Protein AF-A0A539E9K9-F1 (afdb_monomer_lite)

Structure (mmCIF, N/CA/C/O backbone):
data_AF-A0A539E9K9-F1
#
_entry.id   AF-A0A539E9K9-F1
#
loop_
_atom_site.group_PDB
_atom_site.id
_atom_site.type_symbol
_atom_site.label_atom_id
_atom_site.label_alt_id
_atom_site.label_comp_id
_atom_site.label_asym_id
_atom_site.label_entity_id
_atom_site.label_seq_id
_atom_site.pdbx_PDB_ins_code
_atom_site.Cartn_x
_atom_site.Cartn_y
_atom_site.Cartn_z
_atom_site.occupancy
_atom_site.B_iso_or_equiv
_atom_site.auth_seq_id
_atom_site.auth_comp_id
_atom_site.auth_asym_id
_atom_site.auth_atom_id
_atom_site.pdbx_PDB_model_num
ATOM 1 N N . MET A 1 1 ? -14.762 2.934 34.489 1.00 69.25 1 MET A N 1
ATOM 2 C CA . MET A 1 1 ? -14.366 4.201 33.834 1.00 69.25 1 MET A CA 1
ATOM 3 C C . MET A 1 1 ? -15.130 4.311 32.526 1.00 69.25 1 MET A C 1
ATOM 5 O O . MET A 1 1 ? -15.515 3.268 32.009 1.00 69.25 1 MET A O 1
ATOM 9 N N . ALA A 1 2 ? -15.413 5.525 32.054 1.00 89.12 2 ALA A N 1
ATOM 10 C CA . ALA A 1 2 ? -16.075 5.732 30.765 1.00 89.12 2 ALA A CA 1
ATOM 11 C C . ALA A 1 2 ? -15.115 5.399 29.612 1.00 89.12 2 ALA A C 1
ATOM 13 O O . ALA A 1 2 ? -13.902 5.529 29.770 1.00 89.12 2 ALA A O 1
ATOM 14 N N . PHE A 1 3 ? -15.654 4.971 28.472 1.00 96.50 3 PHE A N 1
ATOM 15 C CA . PHE A 1 3 ? -14.882 4.807 27.244 1.00 96.50 3 PHE A CA 1
ATOM 16 C C . PHE A 1 3 ? -14.499 6.170 26.669 1.00 96.50 3 PHE A C 1
ATOM 18 O O . PHE A 1 3 ? -15.265 7.133 26.765 1.00 96.50 3 PHE A O 1
ATOM 25 N N . GLU A 1 4 ? -13.335 6.235 26.035 1.00 95.88 4 GLU A N 1
ATOM 26 C CA . GLU A 1 4 ? -12.805 7.445 25.412 1.00 95.88 4 GLU A CA 1
ATOM 27 C C . GLU A 1 4 ? -12.595 7.223 23.916 1.00 95.88 4 GLU A C 1
ATOM 29 O O . GLU A 1 4 ? -12.396 6.097 23.457 1.00 95.88 4 GLU A O 1
ATOM 34 N N . LEU A 1 5 ? -12.641 8.308 23.142 1.00 97.25 5 LEU A N 1
ATOM 35 C CA . LEU A 1 5 ? -12.248 8.268 21.740 1.00 97.25 5 L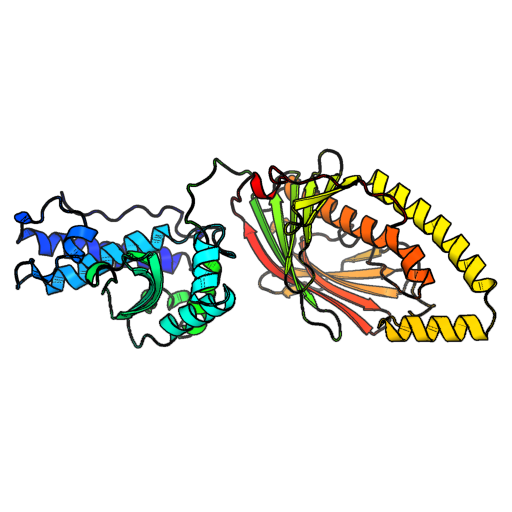EU A CA 1
ATOM 36 C C . LEU A 1 5 ? -10.721 8.093 21.679 1.00 97.25 5 LEU A C 1
ATOM 38 O O . LEU A 1 5 ? -10.011 9.015 22.089 1.00 97.25 5 LEU A O 1
ATOM 42 N N . PRO A 1 6 ? -10.188 6.964 21.174 1.00 93.50 6 PRO A N 1
ATOM 43 C CA . PRO A 1 6 ? -8.746 6.795 21.061 1.00 93.50 6 PRO A CA 1
ATOM 44 C C . PRO A 1 6 ? -8.170 7.852 20.121 1.00 93.50 6 PRO A C 1
ATOM 46 O O . PRO A 1 6 ? -8.764 8.150 19.084 1.00 93.50 6 PRO A O 1
ATOM 49 N N . ALA A 1 7 ? -7.003 8.400 20.454 1.00 93.56 7 ALA A N 1
ATOM 50 C CA . ALA A 1 7 ? -6.274 9.263 19.533 1.00 93.56 7 ALA A CA 1
ATOM 51 C C . ALA A 1 7 ? -5.920 8.491 18.251 1.00 93.56 7 ALA A C 1
ATOM 53 O O . ALA A 1 7 ? -5.599 7.300 18.308 1.00 93.56 7 ALA A O 1
ATOM 54 N N . LEU A 1 8 ? -5.966 9.162 17.096 1.00 90.62 8 LEU A N 1
ATOM 55 C CA . LEU A 1 8 ? -5.452 8.566 15.866 1.00 90.62 8 LEU A CA 1
ATOM 56 C C . LEU A 1 8 ? -3.940 8.317 16.007 1.00 90.62 8 LEU A C 1
ATOM 58 O O . LEU A 1 8 ? -3.232 9.184 16.526 1.00 90.62 8 LEU A O 1
ATOM 62 N N . PRO A 1 9 ? -3.420 7.177 15.519 1.00 87.81 9 PRO A N 1
ATOM 63 C CA . PRO A 1 9 ? -1.988 6.887 15.573 1.00 87.81 9 PRO A CA 1
ATOM 64 C C . PRO A 1 9 ? -1.169 7.671 14.529 1.00 87.81 9 PRO A C 1
ATOM 66 O O . PRO A 1 9 ? 0.054 7.548 14.489 1.00 87.81 9 PRO A O 1
ATOM 69 N N . TYR A 1 10 ? -1.825 8.476 13.690 1.00 85.94 10 TYR A N 1
ATOM 70 C CA . TYR A 1 10 ? -1.231 9.333 12.664 1.00 85.94 10 TYR A CA 1
ATOM 71 C C . TYR A 1 10 ? -2.095 10.593 12.431 1.00 85.94 10 TYR A C 1
ATOM 73 O O . TYR A 1 10 ? -3.269 10.603 12.811 1.00 85.94 10 TYR A O 1
ATOM 81 N N . PRO A 1 11 ? -1.540 11.662 11.821 1.00 88.44 11 PRO A N 1
ATOM 82 C CA . PRO A 1 11 ? -2.301 12.853 11.425 1.00 88.44 11 PRO A CA 1
ATOM 83 C C . PRO A 1 11 ? -3.469 12.537 10.477 1.00 88.44 11 PRO A C 1
ATOM 85 O O . PRO A 1 11 ? -3.456 11.526 9.779 1.00 88.44 11 PRO A O 1
ATOM 88 N N . HIS A 1 12 ? -4.475 13.412 10.414 1.00 85.88 12 HIS A N 1
ATOM 89 C CA . HIS A 1 12 ? -5.689 13.176 9.616 1.00 85.88 12 HIS A CA 1
ATOM 90 C C . HIS A 1 12 ? -5.415 13.091 8.107 1.00 85.88 12 HIS A C 1
ATOM 92 O O . HIS A 1 12 ? -6.138 12.416 7.388 1.00 85.88 12 HIS A O 1
ATOM 98 N N . GLU A 1 13 ? -4.379 13.771 7.637 1.00 84.75 13 GLU A N 1
ATOM 99 C CA . GLU A 1 13 ? -3.930 13.822 6.249 1.00 84.75 13 GLU A CA 1
ATOM 100 C C . GLU A 1 13 ? -2.996 12.664 5.868 1.00 84.75 13 GLU A C 1
ATOM 102 O O . GLU A 1 13 ? -2.626 12.514 4.708 1.00 84.75 13 GLU A O 1
ATOM 107 N N . ALA A 1 14 ? -2.599 11.824 6.830 1.00 82.06 14 ALA A N 1
ATOM 108 C CA . ALA A 1 14 ? -1.553 10.821 6.629 1.00 82.06 14 ALA A CA 1
ATOM 109 C C . ALA A 1 14 ? -1.935 9.692 5.656 1.00 82.06 14 ALA A C 1
ATOM 111 O O . ALA A 1 14 ? -1.065 8.938 5.226 1.00 82.06 14 ALA A O 1
ATOM 112 N N . LEU A 1 15 ? -3.223 9.543 5.339 1.00 80.69 15 LEU A N 1
ATOM 113 C CA . LEU A 1 15 ? -3.726 8.516 4.425 1.00 80.69 15 LEU A CA 1
ATOM 114 C C . LEU A 1 15 ? -4.065 9.066 3.032 1.00 80.69 15 LEU A C 1
ATOM 116 O O . LEU A 1 15 ? -4.555 8.314 2.190 1.00 80.69 15 LEU A O 1
ATOM 120 N N . GLU A 1 16 ? -3.799 10.345 2.763 1.00 75.25 16 GLU A N 1
ATOM 121 C CA . GLU A 1 16 ? -3.886 10.905 1.412 1.00 75.25 16 GLU A CA 1
ATOM 122 C C . GLU A 1 16 ? -2.883 10.197 0.472 1.00 75.25 16 GLU A C 1
ATOM 124 O O . GLU A 1 16 ? -1.772 9.866 0.896 1.00 75.25 16 GLU A O 1
ATOM 129 N N . PRO A 1 17 ? -3.230 9.957 -0.808 1.00 77.12 17 PRO A N 1
ATOM 130 C CA . PRO A 1 17 ? -4.476 10.327 -1.491 1.00 77.12 17 PRO A CA 1
ATOM 131 C C . PRO A 1 17 ? -5.573 9.241 -1.410 1.00 77.12 17 PRO A C 1
ATOM 133 O O . PRO A 1 17 ? -6.474 9.201 -2.246 1.00 77.12 17 PRO A O 1
ATOM 136 N N . HIS A 1 18 ? -5.466 8.286 -0.481 1.00 74.81 18 HIS A N 1
ATOM 137 C CA . HIS A 1 18 ? -6.343 7.111 -0.414 1.00 74.81 18 HIS A CA 1
ATOM 138 C C . HIS A 1 18 ? -7.583 7.317 0.457 1.00 74.81 18 HIS A C 1
ATOM 140 O O . HIS A 1 18 ? -8.649 6.793 0.145 1.00 74.81 18 HIS A O 1
ATOM 146 N N . ILE A 1 19 ? -7.455 8.065 1.551 1.00 80.88 19 ILE A N 1
ATOM 147 C CA . ILE A 1 19 ? -8.587 8.559 2.335 1.00 80.88 19 ILE A CA 1
ATOM 148 C C . ILE A 1 19 ? -8.345 10.041 2.551 1.00 80.88 19 ILE A C 1
ATOM 150 O O . ILE A 1 19 ? -7.320 10.426 3.114 1.00 80.88 19 ILE A O 1
ATOM 154 N N . ASP A 1 20 ? -9.284 10.863 2.091 1.00 78.56 20 ASP A N 1
ATOM 155 C CA . ASP A 1 20 ? -9.120 12.301 2.171 1.00 78.56 20 ASP A CA 1
ATOM 156 C C . ASP A 1 20 ? -9.174 12.794 3.624 1.00 78.56 20 ASP A C 1
ATOM 158 O O . ASP A 1 20 ? -9.901 12.274 4.480 1.00 78.56 20 ASP A O 1
ATOM 162 N N . THR A 1 21 ? -8.427 13.860 3.893 1.00 89.56 21 THR A N 1
ATOM 163 C CA . THR A 1 21 ? -8.288 14.468 5.221 1.00 89.56 21 THR A CA 1
ATOM 164 C C . THR A 1 21 ? -9.649 14.820 5.827 1.00 89.56 21 THR A C 1
ATOM 166 O O . THR A 1 21 ? -9.858 14.702 7.039 1.00 89.56 21 THR A O 1
ATOM 169 N N . LYS A 1 22 ? -10.607 15.257 4.994 1.00 89.19 22 LYS A N 1
ATOM 170 C CA . LYS A 1 22 ? -11.936 15.660 5.458 1.00 89.19 22 LYS A CA 1
ATOM 171 C C . LYS A 1 22 ? -12.750 14.453 5.917 1.00 89.19 22 LYS A C 1
ATOM 173 O O . LYS A 1 22 ? -13.387 14.538 6.971 1.00 89.19 22 LYS A O 1
ATOM 178 N N . THR A 1 23 ? -12.687 13.345 5.182 1.00 91.88 23 THR A N 1
ATOM 179 C CA . THR A 1 23 ? -13.235 12.054 5.608 1.00 91.88 23 THR A CA 1
ATOM 180 C C . THR A 1 23 ? -12.612 11.620 6.928 1.00 91.88 23 THR A C 1
ATOM 182 O O . THR A 1 23 ? -13.362 11.377 7.866 1.00 91.88 23 THR A O 1
ATOM 185 N N . MET A 1 24 ? -11.284 11.641 7.084 1.00 92.75 24 MET A N 1
ATOM 186 C CA . MET A 1 24 ? -10.630 11.250 8.346 1.00 92.75 24 MET A CA 1
ATOM 187 C C . MET A 1 24 ? -11.105 12.075 9.553 1.00 92.75 24 MET A C 1
ATOM 189 O O . MET A 1 24 ? -11.446 11.517 10.597 1.00 92.75 24 MET A O 1
ATOM 193 N N . GLN A 1 25 ? -11.201 13.401 9.410 1.00 92.94 25 GLN A N 1
ATOM 194 C CA . GLN A 1 25 ? -11.698 14.292 10.470 1.00 92.94 25 GLN A CA 1
ATOM 195 C C . GLN A 1 25 ? -13.148 13.992 10.875 1.00 92.94 25 GLN A C 1
ATOM 197 O O . GLN A 1 25 ? -13.500 14.083 12.052 1.00 92.94 25 GLN A O 1
ATOM 202 N N . ILE A 1 26 ? -14.011 13.675 9.908 1.00 95.31 26 ILE A N 1
ATOM 203 C CA . ILE A 1 26 ? -15.425 13.380 10.164 1.00 95.31 26 ILE A CA 1
ATOM 204 C C . ILE A 1 26 ? -15.579 11.956 10.713 1.00 95.31 26 ILE A C 1
ATOM 206 O O . ILE A 1 26 ? -16.272 11.742 11.708 1.00 95.31 26 ILE A O 1
ATOM 210 N N . HIS A 1 27 ? -14.913 10.978 10.112 1.00 97.62 27 HIS A N 1
ATOM 211 C CA . HIS A 1 27 ? -15.022 9.563 10.453 1.00 97.62 27 HIS A CA 1
ATOM 212 C C . HIS A 1 27 ? -14.504 9.287 11.872 1.00 97.62 27 HIS A C 1
ATOM 214 O O . HIS A 1 27 ? -15.203 8.662 12.672 1.00 97.62 27 HIS A O 1
ATOM 220 N N . HIS A 1 28 ? -13.353 9.853 12.248 1.00 98.06 28 HIS A N 1
ATOM 221 C CA . HIS A 1 28 ? -12.840 9.779 13.620 1.00 98.06 28 HIS A CA 1
ATOM 222 C C . HIS A 1 28 ? -13.547 10.766 14.564 1.00 98.06 28 HIS A C 1
ATOM 224 O O . HIS A 1 28 ? -14.194 10.364 15.533 1.00 98.06 28 HIS A O 1
ATOM 230 N N . GLY A 1 29 ? -13.493 12.065 14.259 1.00 93.38 29 GLY A N 1
ATOM 231 C CA . GLY A 1 29 ? -13.922 13.124 15.178 1.00 93.38 29 GLY A CA 1
ATOM 232 C C . GLY A 1 29 ? -15.437 13.313 15.311 1.00 93.38 29 GLY A C 1
ATOM 233 O O . GLY A 1 29 ? -15.885 14.026 16.214 1.00 93.38 29 GLY A O 1
ATOM 234 N N . LYS A 1 30 ? -16.252 12.714 14.430 1.00 95.44 30 LYS A N 1
ATOM 235 C CA . LYS A 1 30 ? -17.725 12.762 14.506 1.00 95.44 30 LYS A CA 1
ATOM 236 C C . LYS A 1 30 ? -18.344 11.375 14.637 1.00 95.44 30 LYS A C 1
ATOM 238 O O . LYS A 1 30 ? -19.035 11.143 15.625 1.00 95.44 30 LYS A O 1
ATOM 243 N N . HIS A 1 31 ? -18.110 10.464 13.690 1.00 97.25 31 HIS A N 1
ATOM 244 C CA . HIS A 1 31 ? -18.770 9.150 13.705 1.00 97.25 31 HIS A CA 1
ATOM 245 C C . HIS A 1 31 ? -18.288 8.289 14.876 1.00 97.25 31 HIS A C 1
ATOM 247 O O . HIS A 1 31 ? -19.104 7.872 15.700 1.00 97.25 31 HIS A O 1
ATOM 253 N N . HIS A 1 32 ? -16.974 8.089 15.018 1.00 98.38 32 HIS A N 1
ATOM 254 C CA . HIS A 1 32 ? -16.433 7.315 16.136 1.00 98.38 32 HIS A CA 1
ATOM 255 C C . HIS A 1 32 ? -16.749 7.971 17.492 1.00 98.38 32 HIS A C 1
ATOM 257 O O . HIS A 1 32 ? -17.204 7.292 18.415 1.00 98.38 32 HIS A O 1
ATOM 263 N N . GLN A 1 33 ? -16.624 9.299 17.595 1.00 97.94 33 GLN A N 1
ATOM 264 C CA . GLN A 1 33 ? -16.999 10.035 18.807 1.00 97.94 33 GLN A CA 1
ATOM 265 C C . GLN A 1 33 ? -18.469 9.817 19.205 1.00 97.94 33 GLN A C 1
ATOM 267 O O . GLN A 1 33 ? -18.760 9.629 20.387 1.00 97.94 33 GLN A O 1
ATOM 272 N N . ALA A 1 34 ? -19.398 9.820 18.244 1.00 96.88 34 ALA A N 1
ATOM 273 C CA . ALA A 1 34 ? -20.815 9.598 18.520 1.00 96.88 34 ALA A CA 1
ATOM 274 C C . ALA A 1 34 ? -21.078 8.191 19.078 1.00 96.88 34 ALA A C 1
ATOM 276 O O . ALA A 1 34 ? -21.861 8.050 20.020 1.00 96.88 34 ALA A O 1
ATOM 277 N N . TYR A 1 35 ? -20.391 7.165 18.558 1.00 98.38 35 TYR A N 1
ATOM 278 C CA . TYR A 1 35 ? -20.468 5.810 19.107 1.00 98.38 35 TYR A CA 1
ATOM 279 C C . TYR A 1 35 ? -19.982 5.760 20.559 1.00 98.38 35 TYR A C 1
ATOM 281 O O . TYR A 1 35 ? -20.695 5.240 21.412 1.00 98.38 35 TYR A O 1
ATOM 289 N N . VAL A 1 36 ? -18.838 6.376 20.874 1.00 98.12 36 VAL A N 1
ATOM 290 C CA . VAL A 1 36 ? -18.321 6.450 22.255 1.00 98.12 36 VAL A CA 1
ATOM 291 C C . VAL A 1 36 ? -19.317 7.146 23.188 1.00 98.12 36 VAL A C 1
ATOM 293 O O . VAL A 1 36 ? -19.648 6.626 24.254 1.00 98.12 36 VAL A O 1
ATOM 296 N N . THR A 1 37 ? -19.851 8.301 22.780 1.00 97.94 37 THR A N 1
ATOM 297 C CA . THR A 1 37 ? -20.821 9.065 23.579 1.00 97.94 37 THR A CA 1
ATOM 298 C C . THR A 1 37 ? -22.088 8.256 23.864 1.00 97.94 37 THR A C 1
ATOM 300 O O . THR A 1 37 ? -22.531 8.178 25.011 1.00 97.94 37 THR A O 1
ATOM 303 N N . ASN A 1 38 ? -22.663 7.623 22.842 1.00 97.50 38 ASN A N 1
ATOM 304 C CA . ASN A 1 38 ? -23.895 6.851 22.985 1.00 97.50 38 ASN A CA 1
ATOM 305 C C . ASN A 1 38 ? -23.685 5.533 23.744 1.00 97.50 38 ASN A C 1
ATOM 307 O O . ASN A 1 38 ? -24.581 5.105 24.471 1.00 97.50 38 ASN A O 1
ATOM 311 N N . LEU A 1 39 ? -22.515 4.900 23.600 1.00 98.00 39 LEU A N 1
ATOM 312 C CA . LEU A 1 39 ? -22.131 3.719 24.371 1.00 98.00 39 LEU A CA 1
ATOM 313 C C . LEU A 1 39 ? -22.073 4.043 25.865 1.00 98.00 39 LEU A C 1
ATOM 315 O O . LEU A 1 39 ? -22.712 3.358 26.660 1.00 98.00 39 LEU A O 1
ATOM 319 N N . ASN A 1 40 ? -21.353 5.105 26.237 1.00 97.81 40 ASN A N 1
ATOM 320 C CA . ASN A 1 40 ? -21.248 5.533 27.631 1.00 97.81 40 ASN A CA 1
ATOM 321 C C . ASN A 1 40 ? -22.630 5.808 28.230 1.00 97.81 40 ASN A C 1
ATOM 323 O O . ASN A 1 40 ? -22.936 5.293 29.301 1.00 97.81 40 ASN A O 1
ATOM 327 N N . LYS A 1 41 ? -23.495 6.515 27.491 1.00 97.44 41 LYS A N 1
ATOM 328 C CA . LYS A 1 41 ? -24.878 6.779 27.907 1.00 97.44 41 LYS A CA 1
ATOM 329 C C . LYS A 1 41 ? -25.686 5.496 28.137 1.00 97.44 41 LYS A C 1
ATOM 331 O O . LYS A 1 41 ? -26.456 5.419 29.086 1.00 97.44 41 LYS A O 1
ATOM 336 N N . ALA A 1 42 ? -25.539 4.485 27.280 1.00 96.19 42 ALA A N 1
ATOM 337 C CA . ALA A 1 42 ? -26.242 3.213 27.457 1.00 96.19 42 ALA A CA 1
ATOM 338 C C . ALA A 1 42 ? -25.774 2.471 28.725 1.00 96.19 42 ALA A C 1
ATOM 340 O O . ALA A 1 42 ? -26.591 1.917 29.463 1.00 96.19 42 ALA A O 1
ATOM 341 N N . LEU A 1 43 ? -24.467 2.501 29.001 1.00 96.25 43 LEU A N 1
ATOM 342 C CA . LEU A 1 43 ? -23.853 1.798 30.129 1.00 96.25 43 LEU A CA 1
ATOM 343 C C . LEU A 1 43 ? -24.093 2.459 31.495 1.00 96.25 43 LEU A C 1
ATOM 345 O O . LEU A 1 43 ? -23.897 1.799 32.511 1.00 96.25 43 LEU A O 1
ATOM 349 N N . GLU A 1 44 ? -24.582 3.703 31.553 1.00 95.06 44 GLU A N 1
ATOM 350 C CA . GLU A 1 44 ? -24.985 4.361 32.814 1.00 95.06 44 GLU A CA 1
ATOM 351 C C . GLU A 1 44 ? -25.996 3.526 33.617 1.00 95.06 44 GLU A C 1
ATOM 353 O O . GLU A 1 44 ? -25.984 3.539 34.846 1.00 95.06 44 GLU A O 1
ATOM 358 N N . SER A 1 45 ? -26.852 2.771 32.922 1.00 92.19 45 SER A N 1
ATOM 359 C CA . SER A 1 45 ? -27.873 1.911 33.534 1.00 92.19 45 SER A CA 1
ATOM 360 C C . SER A 1 45 ? -27.408 0.480 33.845 1.00 92.19 45 SER A C 1
ATOM 362 O O . SER A 1 45 ? -28.210 -0.318 34.324 1.00 92.19 45 SER A O 1
ATOM 364 N N . ALA A 1 46 ? -26.135 0.153 33.591 1.00 93.81 46 ALA A N 1
ATOM 365 C CA . ALA A 1 46 ? -25.570 -1.188 33.760 1.00 93.81 46 ALA A CA 1
ATOM 366 C C . ALA A 1 46 ? -24.193 -1.143 34.464 1.00 93.81 46 ALA A C 1
ATOM 368 O O . ALA A 1 46 ? -23.160 -1.458 33.859 1.00 93.81 46 ALA A O 1
ATOM 369 N N . PRO A 1 47 ? -24.146 -0.711 35.742 1.00 92.50 47 PRO A N 1
ATOM 370 C CA . PRO A 1 47 ? -22.902 -0.494 36.483 1.00 92.50 47 PRO A CA 1
ATOM 371 C C . PRO A 1 47 ? -22.052 -1.760 36.662 1.00 92.50 47 PRO A C 1
ATOM 373 O O . PRO A 1 47 ? -20.844 -1.656 36.855 1.00 92.50 47 PRO A O 1
ATOM 376 N N . GLU A 1 48 ? -22.638 -2.954 36.562 1.00 92.75 48 GLU A N 1
ATOM 377 C CA . GLU A 1 48 ? -21.929 -4.236 36.610 1.00 92.75 48 GLU A CA 1
ATOM 378 C C . GLU A 1 48 ? -20.971 -4.456 35.425 1.00 92.75 48 GLU A C 1
ATOM 380 O O . GLU A 1 48 ? -20.044 -5.264 35.516 1.00 92.75 48 GLU A O 1
ATOM 385 N N . TRP A 1 49 ? -21.151 -3.701 34.337 1.00 92.81 49 TRP A N 1
ATOM 386 C CA . TRP A 1 49 ? -20.260 -3.694 33.174 1.00 92.81 49 TRP A CA 1
ATOM 387 C C . TRP A 1 49 ? -19.193 -2.598 33.244 1.00 92.81 49 TRP A C 1
ATOM 389 O O . TRP A 1 49 ? -18.317 -2.525 32.379 1.00 92.81 49 TRP A O 1
ATOM 399 N N . ALA A 1 50 ? -19.218 -1.747 34.273 1.00 88.75 50 ALA A N 1
ATOM 400 C CA . ALA A 1 50 ? -18.233 -0.689 34.427 1.00 88.75 50 ALA A CA 1
ATOM 401 C C . ALA A 1 50 ? -16.819 -1.271 34.602 1.00 88.75 50 ALA A C 1
ATOM 403 O O . ALA A 1 50 ? -16.560 -2.082 35.488 1.00 88.75 50 ALA A O 1
ATOM 404 N N . GLY A 1 51 ? -15.878 -0.809 33.774 1.00 86.75 51 GLY A N 1
ATOM 405 C CA . GLY A 1 51 ? -14.479 -1.254 33.821 1.00 86.75 51 GLY A CA 1
ATOM 406 C C . GLY A 1 51 ? -14.179 -2.537 33.041 1.00 86.75 51 GLY A C 1
ATOM 407 O O . GLY A 1 51 ? -13.018 -2.936 33.002 1.00 86.75 51 GLY A O 1
ATOM 408 N N . LYS A 1 52 ? -15.180 -3.154 32.401 1.00 94.06 52 LYS A N 1
ATOM 409 C CA . LYS A 1 52 ? -14.970 -4.197 31.389 1.00 94.06 52 LYS A CA 1
ATOM 410 C C . LYS A 1 52 ? -14.404 -3.596 30.108 1.00 94.06 52 LYS A C 1
ATOM 412 O O . LYS A 1 52 ? -14.662 -2.428 29.808 1.00 94.06 52 LYS A O 1
ATOM 417 N N . SER A 1 53 ? -13.633 -4.384 29.361 1.00 94.94 53 SER A N 1
ATOM 418 C CA . SER A 1 53 ? -13.142 -3.937 28.054 1.00 94.94 53 SER A CA 1
ATOM 419 C C . SER A 1 53 ? -14.287 -3.877 27.039 1.00 94.94 53 SER A C 1
ATOM 421 O O . SER A 1 53 ? -15.341 -4.493 27.227 1.00 94.94 53 SER A O 1
ATOM 423 N N . ILE A 1 54 ? -14.096 -3.139 25.944 1.00 95.62 54 ILE A N 1
ATOM 424 C CA . ILE A 1 54 ? -15.122 -3.056 24.902 1.00 95.62 54 ILE A CA 1
ATOM 425 C C . ILE A 1 54 ? -15.346 -4.417 24.224 1.00 95.62 54 ILE A C 1
ATOM 427 O O . ILE A 1 54 ? -16.482 -4.787 23.935 1.00 95.62 54 ILE A O 1
ATOM 431 N N . GLU A 1 55 ? -14.284 -5.203 24.051 1.00 93.69 55 GLU A N 1
ATOM 432 C CA . GLU A 1 55 ? -14.324 -6.572 23.537 1.00 93.69 55 GLU A CA 1
ATOM 433 C C . GLU A 1 55 ? -15.127 -7.487 24.462 1.00 93.69 55 GLU A C 1
ATOM 435 O O . GLU A 1 55 ? -15.975 -8.235 23.984 1.00 93.69 55 GLU A O 1
ATOM 440 N N . GLU A 1 56 ? -14.909 -7.408 25.781 1.00 94.44 56 GLU A N 1
ATOM 441 C CA . GLU A 1 56 ? -15.664 -8.199 26.759 1.00 94.44 56 GLU A CA 1
ATOM 442 C C . GLU A 1 56 ? -17.162 -7.878 26.710 1.00 94.44 56 GLU A C 1
ATOM 444 O O . GLU A 1 56 ? -17.988 -8.790 26.757 1.00 94.44 56 GLU A O 1
ATOM 449 N N . ILE A 1 57 ? -17.524 -6.598 26.591 1.00 96.75 57 ILE A N 1
ATOM 450 C CA . ILE A 1 57 ? -18.923 -6.164 26.501 1.00 96.75 57 ILE A CA 1
ATOM 451 C C . ILE A 1 57 ? -19.563 -6.663 25.198 1.00 96.75 57 ILE A C 1
ATOM 453 O O . ILE A 1 57 ? -20.642 -7.257 25.226 1.00 96.75 57 ILE A O 1
ATOM 457 N N . VAL A 1 58 ? -18.904 -6.456 24.052 1.00 96.50 58 VAL A N 1
ATOM 458 C CA . VAL A 1 58 ? -19.429 -6.857 22.734 1.00 96.50 58 VAL A CA 1
ATOM 459 C C . VAL A 1 58 ? -19.463 -8.381 22.573 1.00 96.50 58 VAL A C 1
ATOM 461 O O . VAL A 1 58 ? -20.371 -8.902 21.935 1.00 96.50 58 VAL A O 1
ATOM 464 N N . ALA A 1 59 ? -18.551 -9.128 23.194 1.00 95.62 59 ALA A N 1
ATOM 465 C CA . ALA A 1 59 ? -18.585 -10.592 23.186 1.00 95.62 59 ALA A CA 1
ATOM 466 C C . ALA A 1 59 ? -19.735 -11.185 24.024 1.00 95.62 59 ALA A C 1
ATOM 468 O O . ALA A 1 59 ? -20.044 -12.364 23.883 1.00 95.62 59 ALA A O 1
ATOM 469 N N . ASN A 1 60 ? -20.361 -10.401 24.910 1.00 96.31 60 ASN A N 1
ATOM 470 C CA . ASN A 1 60 ? -21.366 -10.878 25.866 1.00 96.31 60 ASN A CA 1
ATOM 471 C C . ASN A 1 60 ? -22.678 -10.070 25.798 1.00 96.31 60 ASN A C 1
ATOM 473 O O . ASN A 1 60 ? -23.306 -9.792 26.824 1.00 96.31 60 ASN A O 1
ATOM 477 N N . LEU A 1 61 ? -23.108 -9.675 24.593 1.00 96.25 61 LEU A N 1
ATOM 478 C CA . LEU A 1 61 ? -24.329 -8.879 24.395 1.00 96.25 61 LEU A CA 1
ATOM 479 C C . LEU A 1 61 ? -25.593 -9.548 24.963 1.00 96.25 61 LEU A C 1
ATOM 481 O O . LEU A 1 61 ? -26.523 -8.871 25.402 1.00 96.25 61 LEU A O 1
ATOM 485 N N . ASP A 1 62 ? -25.647 -10.875 24.955 1.00 95.69 62 ASP A N 1
ATOM 486 C CA . ASP A 1 62 ? -26.738 -11.676 25.510 1.00 95.69 62 ASP A CA 1
ATOM 487 C C . ASP A 1 62 ? -26.899 -11.482 27.026 1.00 95.69 62 ASP A C 1
ATOM 489 O O . ASP A 1 62 ? -28.025 -11.475 27.527 1.00 95.69 62 ASP A O 1
ATOM 493 N N . LYS A 1 63 ? -25.794 -11.231 27.737 1.00 96.44 63 LYS A N 1
ATOM 494 C CA . LYS A 1 63 ? -25.762 -10.996 29.189 1.00 96.44 63 LYS A CA 1
ATOM 495 C C . LYS A 1 63 ? -26.106 -9.562 29.589 1.00 96.44 63 LYS A C 1
ATOM 497 O O . LYS A 1 63 ? -26.284 -9.296 30.776 1.00 96.44 63 LYS A O 1
ATOM 502 N N . LEU A 1 64 ? -26.194 -8.635 28.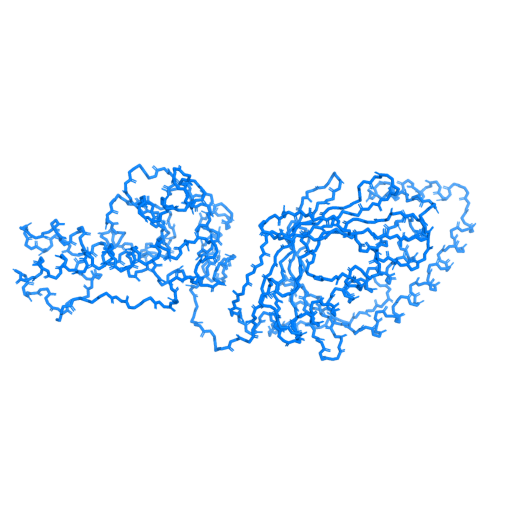634 1.00 95.56 64 LEU A N 1
ATOM 503 C CA . LEU A 1 64 ? -26.599 -7.259 28.916 1.00 95.56 64 LEU A CA 1
ATOM 504 C C . LEU A 1 64 ? -28.097 -7.176 29.247 1.00 95.56 64 LEU A C 1
ATOM 506 O O . LEU A 1 64 ? -28.896 -7.931 28.669 1.00 95.56 64 LEU A O 1
ATOM 510 N N . PRO A 1 65 ? -28.505 -6.204 30.088 1.00 96.31 65 PRO A N 1
ATOM 511 C CA . PRO A 1 65 ? -29.909 -5.873 30.278 1.00 96.31 65 PRO A CA 1
ATOM 512 C C . PRO A 1 65 ? -30.603 -5.610 28.937 1.00 96.31 65 PRO A C 1
ATOM 514 O O . PRO A 1 65 ? -30.091 -4.892 28.073 1.00 96.31 65 PRO A O 1
ATOM 517 N N . GLU A 1 66 ? -31.795 -6.181 28.763 1.00 96.56 66 GLU A N 1
ATOM 518 C CA . GLU A 1 66 ? -32.523 -6.155 27.488 1.00 96.56 66 GLU A CA 1
ATOM 519 C C . GLU A 1 66 ? -32.725 -4.732 26.948 1.00 96.56 66 GLU A C 1
ATOM 521 O O . GLU A 1 66 ? -32.499 -4.489 25.762 1.00 96.56 66 GLU A O 1
ATOM 526 N N . GLY A 1 67 ? -33.051 -3.779 27.828 1.00 96.94 67 GLY A N 1
ATOM 527 C CA . GLY A 1 67 ? -33.316 -2.384 27.465 1.00 96.94 67 GLY A CA 1
ATOM 528 C C . GLY A 1 67 ? -32.128 -1.633 26.852 1.00 96.94 67 GLY A C 1
ATOM 529 O O . GLY A 1 67 ? -32.341 -0.643 26.157 1.00 96.94 67 GLY A O 1
ATOM 530 N N . ILE A 1 68 ? -30.890 -2.102 27.056 1.00 97.00 68 ILE A N 1
ATOM 531 C CA . ILE A 1 68 ? -29.685 -1.462 26.500 1.00 97.00 68 ILE A CA 1
ATOM 532 C C . ILE A 1 68 ? -28.955 -2.311 25.470 1.00 97.00 68 ILE A C 1
ATOM 534 O O . ILE A 1 68 ? -28.095 -1.790 24.760 1.00 97.00 68 ILE A O 1
ATOM 538 N N . ARG A 1 69 ? -29.297 -3.598 25.348 1.00 97.31 69 ARG A N 1
ATOM 539 C CA . ARG A 1 69 ? -28.592 -4.556 24.487 1.00 97.31 69 ARG A CA 1
ATOM 540 C C . ARG A 1 69 ? -28.414 -4.041 23.062 1.00 97.31 69 ARG A C 1
ATOM 542 O O . ARG A 1 69 ? -27.325 -4.129 22.504 1.00 97.31 69 ARG A O 1
ATOM 549 N N . MET A 1 70 ? -29.466 -3.462 22.484 1.00 97.31 70 MET A N 1
ATOM 550 C CA . MET A 1 70 ? -29.403 -2.921 21.127 1.00 97.31 70 MET A CA 1
ATOM 551 C C . MET A 1 70 ? -28.515 -1.667 21.048 1.00 97.31 70 MET A C 1
ATOM 553 O O . MET A 1 70 ? -27.679 -1.538 20.155 1.00 97.31 70 MET A O 1
ATOM 557 N N . ALA A 1 71 ? -28.631 -0.752 22.012 1.00 97.69 71 ALA A N 1
ATOM 558 C CA . ALA A 1 71 ? -27.785 0.437 22.053 1.00 97.69 71 ALA A CA 1
ATOM 559 C C . ALA A 1 71 ? -26.297 0.068 22.184 1.00 97.69 71 ALA A C 1
ATOM 561 O O . ALA A 1 71 ? -25.467 0.642 21.479 1.00 97.69 71 ALA A O 1
ATOM 562 N N . VAL A 1 72 ? -25.969 -0.919 23.019 1.00 97.62 72 VAL A N 1
ATOM 563 C CA . VAL A 1 72 ? -24.596 -1.401 23.208 1.00 97.62 72 VAL A CA 1
ATOM 564 C C . VAL A 1 72 ? -24.096 -2.180 21.993 1.00 97.62 72 VAL A C 1
ATOM 566 O O . VAL A 1 72 ? -22.965 -1.969 21.581 1.00 97.62 72 VAL A O 1
ATOM 569 N N . ARG A 1 73 ? -24.918 -3.007 21.341 1.00 98.06 73 ARG A N 1
ATOM 570 C CA . ARG A 1 73 ? -24.516 -3.678 20.093 1.00 98.06 73 ARG A CA 1
ATOM 571 C C . ARG A 1 73 ? -24.155 -2.673 18.995 1.00 98.06 73 ARG A C 1
ATOM 573 O O . ARG A 1 73 ? -23.093 -2.797 18.400 1.00 98.06 73 ARG A O 1
ATOM 580 N N . ASN A 1 74 ? -24.974 -1.642 18.773 1.00 96.75 74 ASN A N 1
ATOM 581 C CA . ASN A 1 74 ? -24.693 -0.640 17.737 1.00 96.75 74 ASN A CA 1
ATOM 582 C C . ASN A 1 74 ? -23.510 0.270 18.091 1.00 96.75 74 ASN A C 1
ATOM 584 O O . ASN A 1 74 ? -22.614 0.471 17.276 1.00 96.75 74 ASN A O 1
ATOM 588 N N . ASN A 1 75 ? -23.518 0.859 19.288 1.00 98.12 75 ASN A N 1
ATOM 589 C CA . ASN A 1 75 ? -22.526 1.867 19.661 1.00 98.12 75 ASN A CA 1
ATOM 590 C C . ASN A 1 75 ? -21.242 1.239 20.207 1.00 98.12 75 ASN A C 1
ATOM 592 O O . ASN A 1 75 ? -20.156 1.744 19.951 1.00 98.12 75 ASN A O 1
ATOM 596 N N . GLY A 1 76 ? -21.351 0.111 20.906 1.00 98.00 76 GLY A N 1
ATOM 597 C CA . GLY A 1 76 ? -20.204 -0.674 21.344 1.00 98.00 76 GLY A CA 1
ATOM 598 C C . GLY A 1 76 ? -19.507 -1.370 20.183 1.00 98.00 76 GLY A C 1
ATOM 599 O O . GLY A 1 76 ? -18.291 -1.267 20.069 1.00 98.00 76 GLY A O 1
ATOM 600 N N . GLY A 1 77 ? -20.270 -1.965 19.259 1.00 98.19 77 GLY A N 1
ATOM 601 C CA . GLY A 1 77 ? -19.727 -2.460 17.994 1.00 98.19 77 GLY A CA 1
ATOM 602 C C . GLY A 1 77 ? -19.068 -1.344 17.179 1.00 98.19 77 GLY A C 1
ATOM 603 O O . GLY A 1 77 ? -17.942 -1.499 16.721 1.00 98.19 77 GLY A O 1
ATOM 604 N N . GLY A 1 78 ? -19.704 -0.170 17.095 1.00 97.94 78 GLY A 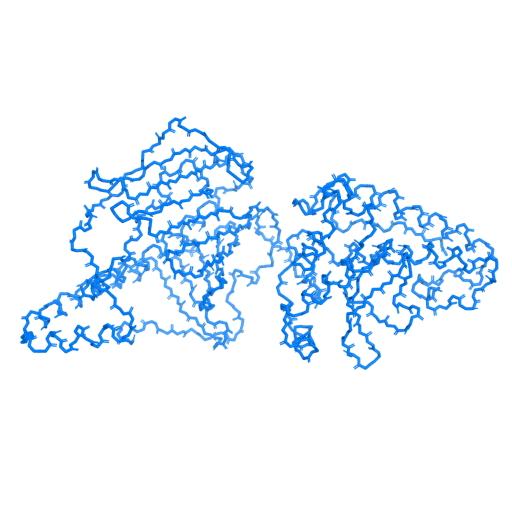N 1
ATOM 605 C CA . GLY A 1 78 ? -19.136 0.997 16.418 1.00 97.94 78 GLY A CA 1
ATOM 606 C C . GLY A 1 78 ? -17.816 1.455 17.039 1.00 97.94 78 GLY A C 1
ATOM 607 O O . GLY A 1 78 ? -16.845 1.661 16.314 1.00 97.94 78 GLY A O 1
ATOM 608 N N . HIS A 1 79 ? -17.746 1.559 18.367 1.00 98.38 79 HIS A N 1
ATOM 609 C CA . HIS A 1 79 ? -16.512 1.906 19.071 1.00 98.38 79 HIS A CA 1
ATOM 610 C C . HIS A 1 79 ? -15.413 0.853 18.866 1.00 98.38 79 HIS A C 1
ATOM 612 O O . HIS A 1 79 ? -14.283 1.211 18.532 1.00 98.38 79 HIS A O 1
ATOM 618 N N . LEU A 1 80 ? -15.743 -0.434 19.000 1.00 98.00 80 LEU A N 1
ATOM 619 C CA . LEU A 1 80 ? -14.807 -1.542 18.805 1.00 98.00 80 LEU A CA 1
ATOM 620 C C . LEU A 1 80 ? -14.237 -1.558 17.383 1.00 98.00 80 LEU A C 1
ATOM 622 O O . LEU A 1 80 ? -13.021 -1.539 17.197 1.00 98.00 80 LEU A O 1
ATOM 626 N N . ASN A 1 81 ? -15.117 -1.544 16.380 1.00 97.94 81 ASN A N 1
ATOM 627 C CA . ASN A 1 81 ? -14.735 -1.656 14.978 1.00 97.94 81 ASN A CA 1
ATOM 628 C C . ASN A 1 81 ? -13.849 -0.481 14.550 1.00 97.94 81 ASN A C 1
ATOM 630 O O . ASN A 1 81 ? -12.810 -0.704 13.936 1.00 97.94 81 ASN A O 1
ATOM 634 N N . HIS A 1 82 ? -14.197 0.758 14.922 1.00 97.81 82 HIS A N 1
ATOM 635 C CA . HIS A 1 82 ? -13.390 1.927 14.562 1.00 97.81 82 HIS A CA 1
ATOM 636 C C . HIS A 1 82 ? -12.072 1.974 15.337 1.00 97.81 82 HIS A C 1
ATOM 638 O O . HIS A 1 82 ? -11.039 2.269 14.746 1.00 97.81 82 HIS A O 1
ATOM 644 N N . SER A 1 83 ? -12.069 1.646 16.635 1.00 95.44 83 SER A N 1
ATOM 645 C CA . SER A 1 83 ? -10.828 1.581 17.424 1.00 95.44 83 SER A CA 1
ATOM 646 C C . SER A 1 83 ? -9.818 0.608 16.818 1.00 95.44 83 SER A C 1
ATOM 648 O O . SER A 1 83 ? -8.629 0.915 16.774 1.00 95.44 83 SER A O 1
ATOM 650 N N . PHE A 1 84 ? -10.300 -0.521 16.294 1.00 93.12 84 PHE A N 1
ATOM 651 C CA . PHE A 1 84 ? -9.503 -1.471 15.526 1.00 93.12 84 PHE A CA 1
ATOM 652 C C . PHE A 1 84 ? -9.097 -0.921 14.145 1.00 93.12 84 PHE A C 1
ATOM 654 O O . PHE A 1 84 ? -7.924 -0.980 13.783 1.00 93.12 84 PHE A O 1
ATOM 661 N N . PHE A 1 85 ? -10.037 -0.335 13.398 1.00 94.25 85 PHE A N 1
ATOM 662 C CA . PHE A 1 85 ? -9.830 0.183 12.039 1.00 94.25 85 PHE A CA 1
ATOM 663 C C . PHE A 1 85 ? -8.668 1.179 11.944 1.00 94.25 85 PHE A C 1
ATOM 665 O O . PHE A 1 85 ? -7.834 1.075 11.047 1.00 94.25 85 PHE A O 1
ATOM 672 N N . TRP A 1 86 ? -8.552 2.100 12.904 1.00 92.25 86 TRP A N 1
ATOM 673 C CA . TRP A 1 86 ? -7.463 3.084 12.915 1.00 92.25 86 TRP A CA 1
ATOM 674 C C . TRP A 1 86 ? -6.082 2.456 13.105 1.00 92.25 86 TRP A C 1
ATOM 676 O O . TRP A 1 86 ? -5.096 3.010 12.621 1.00 92.25 86 TRP A O 1
ATOM 686 N N . GLN A 1 87 ? -6.007 1.313 13.792 1.00 87.31 87 GLN A N 1
ATOM 687 C CA . GLN A 1 87 ? -4.752 0.622 14.097 1.00 87.31 87 GLN A CA 1
ATOM 688 C C . GLN A 1 87 ? -4.258 -0.260 12.948 1.00 87.31 87 GLN A C 1
ATOM 690 O O . GLN A 1 87 ? -3.056 -0.491 12.839 1.00 87.31 87 GLN A O 1
ATOM 695 N N . VAL A 1 88 ? -5.165 -0.739 12.091 1.00 81.56 88 VAL A N 1
ATOM 696 C CA . VAL A 1 88 ? -4.830 -1.597 10.937 1.00 81.56 88 VAL A CA 1
ATOM 697 C C . VAL A 1 88 ? -4.564 -0.811 9.648 1.00 81.56 88 VAL A C 1
ATOM 699 O O . VAL A 1 88 ? -4.438 -1.386 8.571 1.00 81.56 88 VAL A O 1
ATOM 702 N N . MET A 1 89 ? -4.452 0.511 9.760 1.00 81.56 89 MET A N 1
ATOM 703 C CA . MET A 1 89 ? -4.070 1.430 8.691 1.00 81.56 89 MET A CA 1
ATOM 704 C C . MET A 1 89 ? -2.856 2.256 9.102 1.00 81.56 89 MET A C 1
ATOM 706 O O . MET A 1 89 ? -2.544 2.374 10.285 1.00 81.56 89 MET A O 1
ATOM 710 N N . GLY A 1 90 ? -2.193 2.886 8.135 1.00 77.00 90 GLY A N 1
ATOM 711 C CA . GLY A 1 90 ? -1.201 3.917 8.417 1.00 77.00 90 GLY A CA 1
ATOM 712 C C . GLY A 1 90 ? -0.485 4.430 7.167 1.00 77.00 90 GLY A C 1
ATOM 713 O O . GLY A 1 90 ? -0.504 3.762 6.132 1.00 77.00 90 GLY A O 1
ATOM 714 N N . PRO A 1 91 ? 0.176 5.597 7.256 1.00 70.50 91 PRO A N 1
ATOM 715 C CA . PRO A 1 91 ? 1.005 6.122 6.173 1.00 70.50 91 PRO A CA 1
ATOM 716 C C . PRO A 1 91 ? 2.125 5.139 5.823 1.00 70.50 91 PRO A C 1
ATOM 718 O O . PRO A 1 91 ? 2.788 4.604 6.715 1.00 70.50 91 PRO A O 1
ATOM 721 N N . GLY A 1 92 ? 2.342 4.893 4.528 1.00 59.09 92 GLY A N 1
ATOM 722 C CA . GLY A 1 92 ? 3.382 3.969 4.054 1.00 59.09 92 GLY A CA 1
ATOM 723 C C . GLY A 1 92 ? 3.191 2.516 4.513 1.00 59.09 92 GLY A C 1
ATOM 724 O O . GLY A 1 92 ? 4.126 1.719 4.428 1.00 59.09 92 GLY A O 1
ATOM 725 N N . LYS A 1 93 ? 2.005 2.167 5.028 1.00 61.44 93 LYS A N 1
ATOM 726 C CA . LYS A 1 93 ? 1.594 0.792 5.324 1.00 61.44 93 LYS A CA 1
ATOM 727 C C . LYS A 1 93 ? 0.859 0.218 4.106 1.00 61.44 93 LYS A C 1
ATOM 729 O O . LYS A 1 93 ? 0.238 0.959 3.349 1.00 61.44 93 LYS A O 1
ATOM 734 N N . GLY A 1 94 ? 1.011 -1.087 3.888 1.00 61.53 94 GLY A N 1
ATOM 735 C CA . GLY A 1 94 ? 0.507 -1.815 2.721 1.00 61.53 94 GLY A CA 1
ATOM 736 C C . GLY A 1 94 ? 1.555 -2.762 2.133 1.00 61.53 94 GLY A C 1
ATOM 737 O O . GLY A 1 94 ? 2.656 -2.890 2.668 1.00 61.53 94 GLY A O 1
ATOM 738 N N . GLY A 1 95 ? 1.218 -3.421 1.024 1.00 66.44 95 GLY A N 1
ATOM 739 C CA . GLY A 1 95 ? 2.075 -4.427 0.385 1.00 66.44 95 GLY A CA 1
ATOM 740 C C . GLY A 1 95 ? 1.649 -5.864 0.688 1.00 66.44 95 GLY A C 1
ATOM 741 O O . GLY A 1 95 ? 0.570 -6.107 1.214 1.00 66.44 95 GLY A O 1
ATOM 742 N N . ALA A 1 96 ? 2.459 -6.841 0.281 1.00 73.25 96 ALA A N 1
ATOM 743 C CA . ALA A 1 96 ? 2.153 -8.239 0.568 1.00 73.25 96 ALA A CA 1
ATOM 744 C C . ALA A 1 96 ? 2.409 -8.553 2.056 1.00 73.25 96 ALA A C 1
ATOM 746 O O . ALA A 1 96 ? 3.408 -8.085 2.612 1.00 73.25 96 ALA A O 1
ATOM 747 N N . PRO A 1 97 ? 1.558 -9.373 2.701 1.00 78.00 97 PRO A N 1
ATOM 748 C CA . PRO A 1 97 ? 1.812 -9.848 4.053 1.00 78.00 97 PRO A CA 1
ATOM 749 C C . PRO A 1 97 ? 3.117 -10.655 4.085 1.00 78.00 97 PRO A C 1
ATOM 751 O O . PRO A 1 97 ? 3.520 -11.249 3.084 1.00 78.00 97 PRO A O 1
ATOM 754 N N . SER A 1 98 ? 3.754 -10.727 5.253 1.00 78.00 98 SER A N 1
ATOM 755 C CA . SER A 1 98 ? 4.964 -11.524 5.478 1.00 78.00 98 SER A CA 1
ATOM 756 C C . SER A 1 98 ? 4.812 -12.460 6.683 1.00 78.00 98 SER A C 1
ATOM 758 O O . SER A 1 98 ? 3.870 -12.349 7.475 1.00 78.00 98 SER A O 1
ATOM 760 N N . GLY A 1 99 ? 5.732 -13.422 6.804 1.00 87.69 99 GLY A N 1
ATOM 761 C CA . GLY A 1 99 ? 5.779 -14.378 7.912 1.00 87.69 99 GLY A CA 1
ATOM 762 C C . GLY A 1 99 ? 4.520 -15.241 8.033 1.00 87.69 99 GLY A C 1
ATOM 763 O O . GLY A 1 99 ? 3.861 -15.552 7.044 1.00 87.69 99 GLY A O 1
ATOM 764 N N . ALA A 1 100 ? 4.158 -15.587 9.271 1.00 86.06 100 ALA A N 1
ATOM 765 C CA . ALA A 1 100 ? 3.067 -16.521 9.560 1.00 86.06 100 ALA A CA 1
ATOM 766 C C . ALA A 1 100 ? 1.707 -16.102 8.968 1.00 86.06 100 ALA A C 1
ATOM 768 O O . ALA A 1 100 ? 0.884 -16.959 8.649 1.00 86.06 100 ALA A O 1
ATOM 769 N N . LEU A 1 101 ? 1.460 -14.798 8.798 1.00 84.38 101 LEU A N 1
ATOM 770 C CA . LEU A 1 101 ? 0.237 -14.315 8.157 1.00 84.38 101 LEU A CA 1
ATOM 771 C C . LEU A 1 101 ? 0.235 -14.605 6.649 1.00 84.38 101 LEU A C 1
ATOM 773 O O . LEU A 1 101 ? -0.794 -15.014 6.116 1.00 84.38 101 LEU A O 1
ATOM 777 N N . ALA A 1 102 ? 1.372 -14.425 5.971 1.00 86.81 102 ALA A N 1
ATOM 778 C CA . ALA A 1 102 ? 1.509 -14.741 4.549 1.00 86.81 102 ALA A CA 1
ATOM 779 C C . ALA A 1 102 ? 1.310 -16.236 4.287 1.00 86.81 102 ALA A C 1
ATOM 781 O O . ALA A 1 102 ? 0.580 -16.613 3.367 1.00 86.81 102 ALA A O 1
ATOM 782 N N . ASP A 1 103 ? 1.891 -17.076 5.145 1.00 89.00 103 ASP A N 1
ATOM 783 C CA . ASP A 1 103 ? 1.753 -18.530 5.069 1.00 89.00 103 ASP A CA 1
ATOM 784 C C . ASP A 1 103 ? 0.301 -18.958 5.308 1.00 89.00 103 ASP A C 1
ATOM 786 O O . ASP A 1 103 ? -0.248 -19.765 4.555 1.00 89.00 103 ASP A O 1
ATOM 790 N N . ALA A 1 104 ? -0.363 -18.376 6.312 1.00 90.75 104 ALA A N 1
ATOM 791 C CA . ALA A 1 104 ? -1.768 -18.653 6.602 1.00 90.75 104 ALA A CA 1
ATOM 792 C C . ALA A 1 104 ? -2.698 -18.196 5.465 1.00 90.75 104 ALA A C 1
ATOM 794 O O . ALA A 1 104 ? -3.647 -18.909 5.120 1.00 90.75 104 ALA A O 1
ATOM 795 N N . ILE A 1 105 ? -2.419 -17.041 4.850 1.00 91.12 105 ILE A N 1
ATOM 796 C CA . ILE A 1 105 ? -3.157 -16.537 3.685 1.00 91.12 105 ILE A CA 1
ATOM 797 C C . ILE A 1 105 ? -2.964 -17.467 2.489 1.00 91.12 105 ILE A C 1
ATOM 799 O O . ILE A 1 105 ? -3.948 -17.878 1.878 1.00 91.12 105 ILE A O 1
ATOM 803 N N . THR A 1 106 ? -1.726 -17.855 2.191 1.00 92.44 106 THR A N 1
ATOM 804 C CA . THR A 1 106 ? -1.411 -18.770 1.086 1.00 92.44 106 THR A CA 1
ATOM 805 C C . THR A 1 106 ? -2.063 -20.135 1.304 1.00 92.44 106 THR A C 1
ATOM 807 O O . THR A 1 106 ? -2.705 -20.665 0.404 1.00 92.44 106 THR A O 1
ATOM 810 N N . THR A 1 107 ? -2.009 -20.664 2.528 1.00 95.38 107 THR A N 1
ATOM 811 C CA . THR A 1 107 ? -2.644 -21.940 2.893 1.00 95.38 107 THR A CA 1
ATOM 812 C C . THR A 1 107 ? -4.167 -21.894 2.749 1.00 95.38 107 THR A C 1
ATOM 814 O O . THR A 1 107 ? -4.779 -22.860 2.300 1.00 95.38 107 THR A O 1
ATOM 817 N N . THR A 1 108 ? -4.799 -20.781 3.131 1.00 96.12 108 THR A N 1
ATOM 818 C CA . THR A 1 108 ? -6.267 -20.676 3.170 1.00 96.12 108 THR A CA 1
ATOM 819 C C . THR A 1 108 ? -6.869 -20.278 1.823 1.00 96.12 108 THR A C 1
ATOM 821 O O . THR A 1 108 ? -7.934 -20.771 1.447 1.00 96.12 108 THR A O 1
ATOM 824 N N . PHE A 1 109 ? -6.224 -19.355 1.113 1.00 93.38 109 PHE A N 1
ATOM 825 C CA . PHE A 1 109 ? -6.768 -18.708 -0.083 1.00 93.38 109 PHE A CA 1
ATOM 826 C C . PHE A 1 109 ? -5.997 -19.064 -1.360 1.00 93.38 109 PHE A C 1
ATOM 828 O O . PHE A 1 109 ? -6.414 -18.672 -2.444 1.00 93.38 109 PHE A O 1
ATOM 835 N N . GLY A 1 110 ? -4.894 -19.809 -1.259 1.00 94.31 110 GLY A N 1
ATOM 836 C CA . GLY A 1 110 ? -4.036 -20.207 -2.377 1.00 94.31 110 GLY A CA 1
ATOM 837 C C . GLY A 1 110 ? -2.985 -19.158 -2.740 1.00 94.31 110 GLY A C 1
ATOM 838 O O . GLY A 1 110 ? -1.841 -19.504 -3.015 1.00 94.31 110 GLY A O 1
ATOM 839 N N . SER A 1 111 ? -3.339 -17.873 -2.703 1.00 90.31 111 SER A N 1
ATOM 840 C CA . SER A 1 111 ? -2.402 -16.766 -2.908 1.00 90.31 111 SER A CA 1
ATOM 841 C C . SER A 1 111 ? -2.894 -15.483 -2.239 1.00 90.31 111 SER A C 1
ATOM 843 O O . SER A 1 111 ? -4.068 -15.348 -1.879 1.00 90.31 111 SER A O 1
ATOM 845 N N . PHE A 1 112 ? -1.995 -14.508 -2.095 1.00 85.25 112 PHE A N 1
ATOM 846 C CA . PHE A 1 112 ? -2.365 -13.182 -1.607 1.00 85.25 112 PHE A CA 1
ATOM 847 C C . PHE A 1 112 ? -3.305 -12.440 -2.578 1.00 85.25 112 PHE A C 1
ATOM 849 O O . PHE A 1 112 ? -4.216 -11.742 -2.136 1.00 85.25 112 PHE A O 1
ATOM 856 N N . ASP A 1 113 ? -3.156 -12.642 -3.890 1.00 83.00 113 ASP A N 1
ATOM 857 C CA . ASP A 1 113 ? -4.072 -12.069 -4.885 1.00 83.00 113 ASP A CA 1
ATOM 858 C C . ASP A 1 113 ? -5.485 -12.649 -4.769 1.00 83.00 113 ASP A C 1
ATOM 860 O O . ASP A 1 113 ? -6.451 -11.889 -4.709 1.00 83.00 113 ASP A O 1
ATOM 864 N N . ALA A 1 114 ? -5.610 -13.970 -4.612 1.00 87.38 114 ALA A N 1
ATOM 865 C CA . ALA A 1 114 ? -6.902 -14.621 -4.397 1.00 87.38 114 ALA A CA 1
ATOM 866 C C . ALA A 1 114 ? -7.573 -14.157 -3.091 1.00 87.38 114 ALA A C 1
ATOM 868 O O . ALA A 1 114 ? -8.793 -13.983 -3.030 1.00 87.38 114 ALA A O 1
ATOM 869 N N . PHE A 1 115 ? -6.783 -13.899 -2.042 1.00 91.75 115 PHE A N 1
ATOM 870 C CA . PHE A 1 115 ? -7.285 -13.257 -0.828 1.00 91.75 115 PHE A CA 1
ATOM 871 C C . PHE A 1 115 ? -7.824 -11.846 -1.106 1.00 91.75 115 PHE A C 1
ATOM 873 O O . PHE A 1 115 ? -8.954 -11.558 -0.706 1.00 91.75 115 PHE A O 1
ATOM 880 N N . LYS A 1 116 ? -7.064 -10.982 -1.798 1.00 83.50 116 LYS A N 1
ATOM 881 C CA . LYS A 1 116 ? -7.502 -9.612 -2.124 1.00 83.50 116 LYS A CA 1
ATOM 882 C C . LYS A 1 116 ? -8.809 -9.613 -2.907 1.00 83.50 116 LYS A C 1
ATOM 884 O O . LYS A 1 116 ? -9.713 -8.859 -2.561 1.00 83.50 116 LYS A O 1
ATOM 889 N N . GLU A 1 117 ? -8.932 -10.474 -3.917 1.00 80.94 117 GLU A N 1
ATOM 890 C CA . GLU A 1 117 ? -10.163 -10.616 -4.702 1.00 80.94 117 GLU A CA 1
ATOM 891 C C . GLU A 1 117 ? -11.350 -10.999 -3.815 1.00 80.94 117 GLU A C 1
ATOM 893 O O . GLU A 1 117 ? -12.405 -10.363 -3.866 1.00 80.94 117 GLU A O 1
ATOM 898 N N . LYS A 1 118 ? -11.168 -11.996 -2.941 1.00 87.19 118 LYS A N 1
ATOM 899 C CA . LYS A 1 118 ? -12.222 -12.461 -2.035 1.00 87.19 118 LYS A CA 1
ATOM 900 C C . LYS A 1 118 ? -12.615 -11.401 -1.005 1.00 87.19 118 LYS A C 1
ATOM 902 O O . LYS A 1 118 ? -13.803 -11.214 -0.745 1.00 87.19 118 LYS A O 1
ATOM 907 N N . PHE A 1 119 ? -11.641 -10.704 -0.424 1.00 89.44 119 PHE A N 1
ATOM 908 C CA . PHE A 1 119 ? -11.870 -9.646 0.561 1.00 89.44 119 PHE A CA 1
ATOM 909 C C . PHE A 1 119 ? -12.560 -8.429 -0.066 1.00 89.44 119 PHE A C 1
ATOM 911 O O . PHE A 1 119 ? -13.557 -7.941 0.469 1.00 89.44 119 PHE A O 1
ATOM 918 N N . ALA A 1 120 ? -12.111 -7.997 -1.248 1.00 78.44 120 ALA A N 1
ATOM 919 C CA . ALA A 1 120 ? -12.750 -6.916 -1.993 1.00 78.44 120 ALA A CA 1
ATOM 920 C C . ALA A 1 120 ? -14.192 -7.273 -2.390 1.00 78.44 120 ALA A C 1
ATOM 922 O O . ALA A 1 120 ? -15.092 -6.446 -2.242 1.00 78.44 120 ALA A O 1
ATOM 923 N N . ALA A 1 121 ? -14.441 -8.515 -2.823 1.00 79.81 121 ALA A N 1
ATOM 924 C CA . ALA A 1 121 ? -15.786 -8.999 -3.120 1.00 79.81 121 ALA A CA 1
ATOM 925 C C . ALA A 1 121 ? -16.693 -8.996 -1.879 1.00 79.81 121 ALA A C 1
ATOM 927 O O . ALA A 1 121 ? -17.849 -8.584 -1.974 1.00 79.81 121 ALA A O 1
ATOM 928 N N . ALA A 1 122 ? -16.188 -9.400 -0.709 1.00 86.69 122 ALA A N 1
ATOM 929 C CA . ALA A 1 122 ? -16.955 -9.375 0.539 1.00 86.69 122 ALA A CA 1
ATOM 930 C C . ALA A 1 122 ? -17.411 -7.957 0.928 1.00 86.69 122 ALA A C 1
ATOM 932 O O . ALA A 1 122 ? -18.539 -7.789 1.392 1.00 86.69 122 ALA A O 1
ATOM 933 N N . GLY A 1 123 ? -16.565 -6.945 0.699 1.00 82.00 123 GLY A N 1
ATOM 934 C CA . GLY A 1 123 ? -16.927 -5.536 0.882 1.00 82.00 123 GLY A CA 1
ATOM 935 C C . GLY A 1 123 ? -17.893 -5.020 -0.183 1.00 82.00 123 GLY A C 1
ATOM 936 O O . GLY A 1 123 ? -18.924 -4.451 0.151 1.00 82.00 123 GLY A O 1
ATOM 937 N N . ALA A 1 124 ? -17.616 -5.271 -1.465 1.00 74.12 124 ALA A N 1
ATOM 938 C CA . ALA A 1 124 ? -18.439 -4.772 -2.572 1.00 74.12 124 ALA A CA 1
ATOM 939 C C . ALA A 1 124 ? -19.866 -5.349 -2.584 1.00 74.12 124 ALA A C 1
ATOM 941 O O . ALA A 1 124 ? -20.804 -4.685 -3.020 1.00 74.12 124 ALA A O 1
ATOM 942 N N . THR A 1 125 ? -20.030 -6.591 -2.124 1.00 78.06 125 THR A N 1
ATOM 943 C CA . THR A 1 125 ? -21.328 -7.281 -2.061 1.00 78.06 125 THR A CA 1
ATOM 944 C C . THR A 1 125 ? -22.069 -7.071 -0.740 1.00 78.06 125 THR A C 1
ATOM 946 O O . THR A 1 125 ? -23.215 -7.512 -0.608 1.00 78.06 125 THR A O 1
ATOM 949 N N . ARG A 1 126 ? -21.466 -6.383 0.243 1.00 87.94 126 ARG A N 1
ATOM 950 C CA . ARG A 1 126 ? -22.162 -5.982 1.469 1.00 87.94 126 ARG A CA 1
ATOM 951 C C . ARG A 1 126 ? -23.185 -4.905 1.118 1.00 87.94 126 ARG A C 1
ATOM 953 O O . ARG A 1 126 ? -22.854 -3.740 0.950 1.00 87.94 126 ARG A O 1
ATOM 960 N N . PHE A 1 127 ? -24.443 -5.320 0.993 1.00 76.06 127 PHE A N 1
ATOM 961 C CA . PHE A 1 127 ? -25.535 -4.403 0.695 1.00 76.06 127 PHE A CA 1
ATOM 962 C C . PHE A 1 127 ? -25.860 -3.512 1.899 1.00 76.06 127 PHE A C 1
ATOM 964 O O . PHE A 1 127 ? -26.082 -4.014 3.006 1.00 76.06 127 PHE A O 1
ATOM 971 N N . GLY A 1 128 ? -25.934 -2.204 1.651 1.00 83.88 128 GLY A N 1
ATOM 972 C CA . GLY A 1 128 ? -26.103 -1.191 2.685 1.00 83.88 128 GLY A CA 1
ATOM 973 C C . GLY A 1 128 ? -24.856 -1.030 3.555 1.00 83.88 128 GLY A C 1
ATOM 974 O O . GLY A 1 128 ? -23.749 -1.403 3.182 1.00 83.88 128 GLY A O 1
ATOM 975 N N . SER A 1 129 ? -25.054 -0.467 4.739 1.00 88.88 129 SER A N 1
ATOM 976 C CA . SER A 1 129 ? -23.998 -0.229 5.716 1.00 88.88 129 SER A CA 1
ATOM 977 C C . SER A 1 129 ? -23.386 -1.519 6.267 1.00 88.88 129 SER A C 1
ATOM 979 O O . SER A 1 129 ? -24.110 -2.447 6.645 1.00 88.88 129 SER A O 1
ATOM 981 N N . GLY A 1 130 ? -22.060 -1.569 6.404 1.00 93.50 130 GLY A N 1
ATOM 982 C CA . GLY A 1 130 ? -21.387 -2.711 7.016 1.00 93.50 130 GLY A CA 1
ATOM 983 C C . GLY A 1 130 ? -19.870 -2.699 6.894 1.00 93.50 130 GLY A C 1
ATOM 984 O O . GLY A 1 130 ? -19.263 -1.676 6.589 1.00 93.50 130 GLY A O 1
ATOM 985 N N . TRP A 1 131 ? -19.283 -3.869 7.132 1.00 95.75 131 TRP A N 1
ATOM 986 C CA . TRP A 1 131 ? -17.839 -4.088 7.158 1.00 95.75 131 TRP A CA 1
ATOM 987 C C . TRP A 1 131 ? -17.458 -5.378 6.434 1.00 95.75 131 TRP A C 1
ATOM 989 O O . TRP A 1 131 ? -18.203 -6.359 6.487 1.00 95.75 131 TRP A O 1
ATOM 999 N N . ALA A 1 132 ? -16.281 -5.404 5.812 1.00 94.88 132 ALA A N 1
ATOM 1000 C CA . ALA A 1 132 ? -15.622 -6.633 5.365 1.00 94.88 132 ALA A CA 1
ATOM 1001 C C . ALA A 1 132 ? -14.511 -7.027 6.340 1.00 94.88 132 ALA A C 1
ATOM 1003 O O . ALA A 1 132 ? -13.816 -6.156 6.861 1.00 94.88 132 ALA A O 1
ATOM 1004 N N . TRP A 1 133 ? -14.322 -8.327 6.561 1.00 96.19 133 TRP A N 1
ATOM 1005 C CA . TRP A 1 133 ? -13.410 -8.841 7.579 1.00 96.19 133 TRP A CA 1
ATOM 1006 C C . TRP A 1 133 ? -12.552 -9.991 7.071 1.00 96.19 133 TRP A C 1
ATOM 1008 O O . TRP A 1 133 ? -13.037 -10.888 6.383 1.00 96.19 133 TRP A O 1
ATOM 1018 N N . LEU A 1 134 ? -11.288 -9.988 7.487 1.00 96.31 134 LEU A N 1
ATOM 1019 C CA . LEU A 1 134 ? -10.458 -11.175 7.600 1.00 96.31 134 LEU A CA 1
ATOM 1020 C C . LEU A 1 134 ? -10.419 -11.516 9.083 1.00 96.31 134 LEU A C 1
ATOM 1022 O O . LEU A 1 134 ? -9.991 -10.701 9.899 1.00 96.31 134 LEU A O 1
ATOM 1026 N N . THR A 1 135 ? -10.851 -12.715 9.433 1.00 96.44 135 THR A N 1
ATOM 1027 C CA . THR A 1 135 ? -10.880 -13.195 10.816 1.00 96.44 135 THR A CA 1
ATOM 1028 C C . THR A 1 135 ? -10.115 -14.495 10.940 1.00 96.44 135 THR A C 1
ATOM 1030 O O . THR A 1 135 ? -9.992 -15.224 9.957 1.00 96.44 135 THR A O 1
ATOM 1033 N N . LYS A 1 136 ? -9.682 -14.825 12.156 1.00 93.69 136 LYS A N 1
ATOM 1034 C CA . LYS A 1 136 ? -9.320 -16.195 12.523 1.00 93.69 136 LYS A CA 1
ATOM 1035 C C . LYS A 1 136 ? -10.314 -16.774 13.523 1.00 93.69 136 LYS A C 1
ATOM 1037 O O . LYS A 1 136 ? -10.809 -16.053 14.394 1.00 93.69 136 LYS A O 1
ATOM 1042 N N . ASP A 1 137 ? -10.582 -18.066 13.403 1.00 90.69 137 ASP A N 1
ATOM 1043 C CA . ASP A 1 137 ? -11.293 -18.826 14.430 1.00 90.69 137 ASP A CA 1
ATOM 1044 C C . ASP A 1 137 ? -10.337 -19.319 15.537 1.00 90.69 137 ASP A C 1
ATOM 1046 O O . ASP A 1 137 ? -9.126 -19.071 15.505 1.00 90.69 137 ASP A O 1
ATOM 1050 N N . ALA A 1 138 ? -10.877 -20.033 16.529 1.00 89.00 138 ALA A N 1
ATOM 1051 C CA . ALA A 1 138 ? -10.101 -20.587 17.640 1.00 89.00 138 ALA A CA 1
ATOM 1052 C C . ALA A 1 138 ? -9.038 -21.620 17.209 1.00 89.00 138 ALA A C 1
ATOM 1054 O O . ALA A 1 138 ? -8.082 -21.848 17.947 1.00 89.00 138 ALA A O 1
ATOM 1055 N N . SER A 1 139 ? -9.178 -22.229 16.025 1.00 88.25 139 SER A N 1
ATOM 1056 C CA . SER A 1 139 ? -8.179 -23.144 15.454 1.00 88.25 139 SER A CA 1
ATOM 1057 C C . SER A 1 139 ? -7.046 -22.414 14.722 1.00 88.25 139 SER A C 1
ATOM 1059 O O . SER A 1 139 ? -6.053 -23.032 14.347 1.00 88.25 139 SER A O 1
ATOM 1061 N N . GLY A 1 140 ? -7.176 -21.097 14.528 1.00 87.06 140 GLY A N 1
ATOM 1062 C CA . GLY A 1 140 ? -6.240 -20.279 13.760 1.00 87.06 140 GLY A CA 1
ATOM 1063 C C . GLY A 1 140 ? -6.526 -20.253 12.258 1.00 87.06 140 GLY A C 1
ATOM 1064 O O . GLY A 1 140 ? -5.761 -19.643 11.512 1.00 87.06 140 GLY A O 1
ATOM 1065 N N . LYS A 1 141 ? -7.621 -20.870 11.798 1.00 91.19 141 LYS A N 1
ATOM 1066 C CA . LYS A 1 141 ? -8.009 -20.864 10.385 1.00 91.19 141 LYS A CA 1
ATOM 1067 C C . LYS A 1 141 ? -8.534 -19.488 9.987 1.00 91.19 141 LYS A C 1
ATOM 1069 O O . LYS A 1 141 ? -9.368 -18.915 10.686 1.00 91.19 141 LYS A O 1
ATOM 1074 N N . LEU A 1 142 ? -8.063 -18.981 8.846 1.00 96.25 142 LEU A N 1
ATOM 1075 C CA . LEU A 1 142 ? -8.510 -17.703 8.301 1.00 96.25 142 LEU A CA 1
ATOM 1076 C C . LEU A 1 142 ? -9.854 -17.829 7.568 1.00 96.25 142 LEU A C 1
ATOM 1078 O O . LEU A 1 142 ? -10.152 -18.830 6.915 1.00 96.25 142 LEU A O 1
ATOM 1082 N N . GLU A 1 143 ? -10.652 -16.770 7.634 1.00 96.25 143 GLU A N 1
ATOM 1083 C CA . GLU A 1 143 ? -11.929 -16.652 6.935 1.00 96.25 143 GLU A CA 1
ATOM 1084 C C . GLU A 1 143 ? -12.146 -15.208 6.477 1.00 96.25 143 GLU A C 1
ATOM 1086 O O . GLU A 1 143 ? -11.884 -14.269 7.227 1.00 96.25 143 GLU A O 1
ATOM 1091 N N . VAL A 1 144 ? -12.652 -15.041 5.252 1.00 96.25 144 VAL A N 1
ATOM 1092 C CA . VAL A 1 144 ? -13.167 -13.758 4.759 1.00 96.25 144 VAL A CA 1
ATOM 1093 C C . VAL A 1 144 ? -14.684 -13.750 4.906 1.00 96.25 144 VAL A C 1
ATOM 1095 O O . VAL A 1 144 ? -15.346 -14.669 4.421 1.00 96.25 144 VAL A O 1
ATOM 1098 N N . SER A 1 145 ? -15.222 -12.708 5.533 1.00 95.31 145 SER A N 1
ATOM 1099 C CA . SER A 1 145 ? -16.658 -12.525 5.762 1.00 95.31 145 SER A CA 1
ATOM 1100 C C . SER A 1 145 ? -17.044 -11.041 5.721 1.00 95.31 145 SER A C 1
ATOM 1102 O O . SER A 1 145 ? -16.203 -10.174 5.483 1.00 95.31 145 SER A O 1
ATOM 1104 N N . SER A 1 146 ? -18.323 -10.729 5.927 1.00 95.50 146 SER A N 1
ATOM 1105 C CA . SER A 1 146 ? -18.791 -9.354 6.108 1.00 95.50 146 SER A CA 1
ATOM 1106 C C . SER A 1 146 ? -19.906 -9.296 7.148 1.00 95.50 146 SER A C 1
ATOM 1108 O O . SER A 1 146 ? -20.678 -10.248 7.278 1.00 95.50 146 SER A O 1
ATOM 1110 N N . THR A 1 147 ? -20.024 -8.176 7.859 1.00 97.50 147 THR A N 1
ATOM 1111 C CA . THR A 1 147 ? -21.082 -7.939 8.853 1.00 97.50 147 THR A CA 1
ATOM 1112 C C . THR A 1 147 ? -21.930 -6.723 8.465 1.00 97.50 147 THR A C 1
ATOM 1114 O O . THR A 1 147 ? -21.422 -5.798 7.824 1.00 97.50 147 THR A O 1
ATOM 1117 N N . PRO A 1 148 ? -23.237 -6.712 8.782 1.00 95.00 148 PRO A N 1
ATOM 1118 C CA . PRO A 1 148 ? -24.076 -5.540 8.577 1.00 95.00 148 PRO A CA 1
ATOM 1119 C C . PRO A 1 148 ? -23.868 -4.503 9.689 1.00 95.00 148 PRO A C 1
ATOM 1121 O O . PRO A 1 148 ? -23.577 -4.834 10.837 1.00 95.00 148 PRO A O 1
ATOM 1124 N N . ASN A 1 149 ? -24.111 -3.238 9.363 1.00 96.94 149 ASN A N 1
ATOM 1125 C CA . ASN A 1 149 ? -24.084 -2.120 10.300 1.00 96.94 149 ASN A CA 1
ATOM 1126 C C . ASN A 1 149 ? -22.781 -2.062 11.123 1.00 96.94 149 ASN A C 1
ATOM 1128 O O . ASN A 1 149 ? -21.708 -1.909 10.550 1.00 96.94 149 ASN A O 1
ATOM 1132 N N . GLN A 1 150 ? -22.878 -2.136 12.453 1.00 97.69 150 GLN A N 1
ATOM 1133 C CA . GLN A 1 150 ? -21.739 -2.158 13.375 1.00 97.69 150 GLN A CA 1
ATOM 1134 C C . GLN A 1 150 ? -21.589 -3.506 14.089 1.00 97.69 150 GLN A C 1
ATOM 1136 O O . GLN A 1 150 ? -20.921 -3.593 15.117 1.00 97.69 150 GLN A O 1
ATOM 1141 N N . ASP A 1 151 ? -22.195 -4.566 13.551 1.00 97.75 151 ASP A N 1
ATOM 1142 C CA . ASP A 1 151 ? -21.959 -5.913 14.060 1.00 97.75 151 ASP A CA 1
ATOM 1143 C C . ASP A 1 151 ? -20.477 -6.275 13.893 1.00 97.75 151 ASP A C 1
ATOM 1145 O O . ASP A 1 151 ? -19.833 -5.888 12.912 1.00 97.75 151 ASP A O 1
ATOM 1149 N N . SER A 1 152 ? -19.930 -7.012 14.856 1.00 96.19 152 SER A N 1
ATOM 1150 C CA . SER A 1 152 ? -18.501 -7.315 14.935 1.00 96.19 152 SER A CA 1
ATOM 1151 C C . SER A 1 152 ? -18.283 -8.824 15.015 1.00 96.19 152 SER A C 1
ATOM 1153 O O . SER A 1 152 ? -18.982 -9.469 15.793 1.00 96.19 152 SER A O 1
ATOM 1155 N N . PRO A 1 153 ? -17.287 -9.404 14.318 1.00 96.12 153 PRO A N 1
ATOM 1156 C CA . PRO A 1 153 ? -16.993 -10.839 14.402 1.00 96.12 153 PRO A CA 1
ATOM 1157 C C . PRO A 1 153 ? -16.688 -11.349 15.819 1.00 96.12 153 PRO A C 1
ATOM 1159 O O . PRO A 1 153 ? -16.766 -12.550 16.076 1.00 96.12 153 PRO A O 1
ATOM 1162 N N . VAL A 1 154 ? -16.365 -10.445 16.749 1.00 94.50 154 VAL A N 1
ATOM 1163 C CA . VAL A 1 154 ? -16.166 -10.759 18.170 1.00 94.50 154 VAL A CA 1
ATOM 1164 C C . VAL A 1 154 ? -17.418 -11.380 18.804 1.00 94.50 154 VAL A C 1
ATOM 1166 O O . VAL A 1 154 ? -17.280 -12.234 19.677 1.00 94.50 154 VAL A O 1
ATOM 1169 N N . THR A 1 155 ? -18.629 -11.042 18.336 1.00 94.06 155 THR A N 1
ATOM 1170 C CA . THR A 1 155 ? -19.875 -11.675 18.818 1.00 94.06 155 THR A CA 1
ATOM 1171 C C . THR A 1 155 ? -19.952 -13.158 18.473 1.00 94.06 155 THR A C 1
ATOM 1173 O O . THR A 1 155 ? -20.600 -13.922 19.181 1.00 94.06 155 THR A O 1
ATOM 1176 N N . ASP A 1 156 ? -19.263 -13.567 17.409 1.00 92.00 156 ASP A N 1
ATOM 1177 C CA . ASP A 1 156 ? -19.233 -14.945 16.920 1.00 92.00 156 ASP A CA 1
ATOM 1178 C C . ASP A 1 156 ? -18.011 -15.711 17.461 1.00 92.00 156 ASP A C 1
ATOM 1180 O O . ASP A 1 156 ? -17.686 -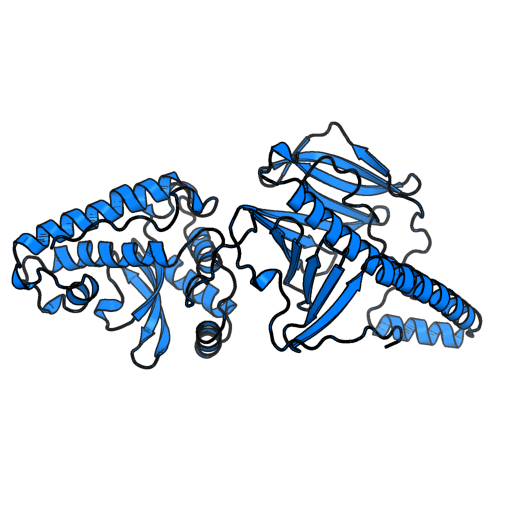16.800 16.986 1.00 92.00 156 ASP A O 1
ATOM 1184 N N . GLY A 1 157 ? -17.285 -15.131 18.427 1.00 91.81 157 GLY A N 1
ATOM 1185 C CA . GLY A 1 157 ? -16.061 -15.704 18.992 1.00 91.81 157 GLY A CA 1
ATOM 1186 C C . GLY A 1 157 ? -14.869 -15.704 18.029 1.00 91.81 157 GLY A C 1
ATOM 1187 O O . GLY A 1 157 ? -13.870 -16.380 18.282 1.00 91.81 157 GLY A O 1
ATOM 1188 N N . LYS A 1 158 ? -14.953 -14.961 16.920 1.00 94.12 158 LYS A N 1
ATOM 1189 C CA . LYS A 1 158 ? -13.870 -14.824 15.941 1.00 94.12 158 LYS A CA 1
ATOM 1190 C C . LYS A 1 158 ? -12.961 -13.660 16.316 1.00 94.12 158 LYS A C 1
ATOM 1192 O O . LYS A 1 158 ? -13.408 -12.643 16.836 1.00 94.12 158 LYS A O 1
ATOM 1197 N N . THR A 1 159 ? -11.672 -13.785 16.011 1.00 93.94 159 THR A N 1
ATOM 1198 C CA . THR A 1 159 ? -10.704 -12.694 16.188 1.00 93.94 159 THR A CA 1
ATOM 1199 C C . THR A 1 159 ? -10.525 -11.940 14.866 1.00 93.94 159 THR A C 1
ATOM 1201 O O . THR A 1 159 ? -10.046 -12.548 13.902 1.00 93.94 159 THR A O 1
ATOM 1204 N N . PRO A 1 160 ? -10.872 -10.642 14.789 1.00 94.19 160 PRO A N 1
ATOM 1205 C CA . PRO A 1 160 ? -10.568 -9.806 13.630 1.00 94.19 160 PRO A CA 1
ATOM 1206 C C . PRO A 1 160 ? -9.057 -9.668 13.416 1.00 94.19 160 PRO A C 1
ATOM 1208 O O . PRO A 1 160 ? -8.304 -9.449 14.361 1.00 94.19 160 PRO A O 1
ATOM 1211 N N . ILE A 1 161 ? -8.624 -9.810 12.164 1.00 92.69 161 ILE A N 1
ATOM 1212 C CA . ILE A 1 161 ? -7.236 -9.623 11.715 1.00 92.69 161 ILE A CA 1
ATOM 1213 C C . ILE A 1 161 ? -7.132 -8.406 10.798 1.00 92.69 161 ILE A C 1
ATOM 1215 O O . ILE A 1 161 ? -6.210 -7.612 10.934 1.00 92.69 161 ILE A O 1
ATOM 1219 N N . LEU A 1 162 ? -8.105 -8.241 9.899 1.00 91.00 162 LEU A N 1
ATOM 1220 C CA . LEU A 1 162 ? -8.264 -7.061 9.054 1.00 91.00 162 LEU A CA 1
ATOM 1221 C C . LEU A 1 162 ? -9.748 -6.707 8.947 1.00 91.00 162 LEU A C 1
ATOM 1223 O O . LEU A 1 162 ? -10.592 -7.605 8.914 1.00 91.00 162 LEU A O 1
ATOM 1227 N N . GLY A 1 163 ? -10.059 -5.416 8.871 1.00 92.00 163 GLY A N 1
ATOM 1228 C CA . GLY A 1 163 ? -11.420 -4.900 8.758 1.00 92.00 163 GLY A CA 1
ATOM 1229 C C . GLY A 1 163 ? -11.466 -3.694 7.831 1.00 92.00 163 GLY A C 1
ATOM 1230 O O . GLY A 1 163 ? -10.584 -2.845 7.885 1.00 92.00 163 GLY A O 1
ATOM 1231 N N . CYS A 1 164 ? -12.486 -3.627 6.981 1.00 90.25 164 CYS A N 1
ATOM 1232 C CA . CYS A 1 164 ? -12.701 -2.537 6.036 1.00 90.25 164 CYS A CA 1
ATOM 1233 C C . CYS A 1 164 ? -14.110 -1.970 6.223 1.00 90.25 164 CYS A C 1
ATOM 1235 O O . CYS A 1 164 ? -15.088 -2.707 6.058 1.00 90.25 164 CYS A O 1
ATOM 1237 N N . ASP A 1 165 ? -14.196 -0.686 6.584 1.00 94.81 165 ASP A N 1
ATOM 1238 C CA . ASP A 1 165 ? -15.462 0.039 6.701 1.00 94.81 165 ASP A CA 1
ATOM 1239 C C . ASP A 1 165 ? -16.014 0.327 5.299 1.00 94.81 165 ASP A C 1
ATOM 1241 O O . ASP A 1 165 ? -15.384 1.029 4.506 1.00 94.81 165 ASP A O 1
ATOM 1245 N N . VAL A 1 166 ? -17.188 -0.225 4.986 1.00 88.19 166 VAL A N 1
ATOM 1246 C CA . VAL A 1 166 ? -17.895 0.028 3.721 1.00 88.19 166 VAL A CA 1
ATOM 1247 C C . VAL A 1 166 ? -19.192 0.807 3.936 1.00 88.19 166 VAL A C 1
ATOM 1249 O O . VAL A 1 166 ? -20.056 0.833 3.061 1.00 88.19 166 VAL A O 1
ATOM 1252 N N . TRP A 1 167 ? -19.343 1.483 5.078 1.00 90.94 167 TRP A N 1
ATOM 1253 C CA . TRP A 1 167 ? -20.334 2.544 5.218 1.00 90.94 167 TRP A CA 1
ATOM 1254 C C . TRP A 1 167 ? -20.006 3.711 4.283 1.00 90.94 167 TRP A C 1
ATOM 1256 O O . TRP A 1 167 ? -18.851 4.104 4.140 1.00 90.94 167 TRP A O 1
ATOM 1266 N N . GLU A 1 168 ? -21.032 4.337 3.701 1.00 81.06 168 GLU A N 1
ATOM 1267 C CA . GLU A 1 168 ? -20.844 5.455 2.766 1.00 81.06 168 GLU A CA 1
ATOM 1268 C C . GLU A 1 168 ? -20.045 6.614 3.379 1.00 81.06 168 GLU A C 1
ATOM 1270 O O . GLU A 1 168 ? -19.231 7.227 2.690 1.00 81.06 168 GLU A O 1
ATOM 1275 N N . HIS A 1 169 ? -20.177 6.883 4.685 1.00 88.94 169 HIS A N 1
ATOM 1276 C CA . HIS A 1 169 ? -19.390 7.935 5.346 1.00 88.94 169 HIS A CA 1
ATOM 1277 C C . HIS A 1 169 ? -17.874 7.721 5.254 1.00 88.94 169 HIS A C 1
ATOM 1279 O O . HIS A 1 169 ? -17.138 8.695 5.373 1.00 88.94 169 HIS A O 1
ATOM 1285 N N . ALA A 1 170 ? -17.409 6.486 5.038 1.00 89.62 170 ALA A N 1
ATOM 1286 C CA . ALA A 1 170 ? -15.990 6.152 4.971 1.00 89.62 170 ALA A CA 1
ATOM 1287 C C . ALA A 1 170 ? -15.355 6.522 3.621 1.00 89.62 170 ALA A C 1
ATOM 1289 O O . ALA A 1 170 ? -14.135 6.497 3.492 1.00 89.62 170 ALA A O 1
ATOM 1290 N N . TYR A 1 171 ? -16.160 6.839 2.597 1.00 78.62 171 TYR A N 1
ATOM 1291 C CA . TYR A 1 171 ? -15.639 7.032 1.239 1.00 78.62 171 TYR A CA 1
ATOM 1292 C C . TYR A 1 171 ? -16.373 8.043 0.367 1.00 78.62 171 TYR A C 1
ATOM 1294 O O . TYR A 1 171 ? -15.826 8.462 -0.652 1.00 78.62 171 TYR A O 1
ATOM 1302 N N . TYR A 1 172 ? -17.607 8.428 0.692 1.00 76.12 172 TYR A N 1
ATOM 1303 C CA . TYR A 1 172 ? -18.471 9.132 -0.257 1.00 76.12 172 TYR A CA 1
ATOM 1304 C C . TYR A 1 172 ? -17.928 10.507 -0.668 1.00 76.12 172 TYR A C 1
ATOM 1306 O O . TYR A 1 172 ? -18.108 10.919 -1.816 1.00 76.12 172 TYR A O 1
ATOM 1314 N N . LEU A 1 173 ? -17.224 11.206 0.231 1.00 73.38 173 LEU A N 1
ATOM 1315 C CA . LEU A 1 173 ? -16.651 12.522 -0.068 1.00 73.38 173 LEU A CA 1
ATOM 1316 C C . LEU A 1 173 ? -15.610 12.456 -1.193 1.00 73.38 173 LEU A C 1
ATOM 1318 O O . LEU A 1 173 ? -15.609 13.332 -2.054 1.00 73.38 173 LEU A O 1
ATOM 1322 N N . HIS A 1 174 ? -14.803 11.395 -1.244 1.00 73.81 174 HIS A N 1
ATOM 1323 C CA . HIS A 1 174 ? -13.746 11.241 -2.244 1.00 73.81 174 HIS A CA 1
ATOM 1324 C C . HIS A 1 174 ? -14.138 10.332 -3.419 1.00 73.81 174 HIS A C 1
ATOM 1326 O O . HIS A 1 174 ? -13.852 10.651 -4.571 1.00 73.81 174 HIS A O 1
ATOM 1332 N N . TYR A 1 175 ? -14.847 9.230 -3.157 1.00 69.19 175 TYR A N 1
ATOM 1333 C CA . TYR A 1 175 ? -15.163 8.196 -4.151 1.00 69.19 175 TYR A CA 1
ATOM 1334 C C . TYR A 1 175 ? -16.628 8.170 -4.613 1.00 69.19 175 TYR A C 1
ATOM 1336 O O . TYR A 1 175 ? -16.938 7.472 -5.583 1.00 69.19 175 TYR A O 1
ATOM 1344 N N . GLN A 1 176 ? -17.531 8.902 -3.953 1.00 76.44 176 GLN A N 1
ATOM 1345 C CA . GLN A 1 176 ? -18.978 8.892 -4.217 1.00 76.44 176 GLN A CA 1
ATOM 1346 C C . GLN A 1 176 ? -19.512 7.452 -4.330 1.00 76.44 176 GLN A C 1
ATOM 1348 O O . GLN A 1 176 ? -19.229 6.628 -3.473 1.00 76.44 176 GLN A O 1
ATOM 1353 N N . ASN A 1 177 ? -20.235 7.097 -5.392 1.00 64.56 177 ASN A N 1
ATOM 1354 C CA . ASN A 1 177 ? -20.817 5.766 -5.591 1.00 64.56 177 ASN A CA 1
ATOM 1355 C C . ASN A 1 177 ? -19.818 4.686 -6.069 1.00 64.56 177 ASN A C 1
ATOM 1357 O O . ASN A 1 177 ? -20.231 3.600 -6.476 1.00 64.56 177 ASN A O 1
ATOM 1361 N N . ARG A 1 178 ? -18.505 4.957 -6.078 1.00 59.25 178 ARG A N 1
ATOM 1362 C CA . ARG A 1 178 ? -17.473 4.032 -6.587 1.00 59.25 178 ARG A CA 1
ATOM 1363 C C . ARG A 1 178 ? -16.939 3.090 -5.501 1.00 59.25 178 ARG A C 1
ATOM 1365 O O . ARG A 1 178 ? -15.728 2.921 -5.378 1.00 59.25 178 ARG A O 1
ATOM 1372 N N . THR A 1 179 ? -17.824 2.421 -4.761 1.00 53.06 179 THR A N 1
ATOM 1373 C CA . THR A 1 179 ? -17.494 1.523 -3.631 1.00 53.06 179 THR A CA 1
ATOM 1374 C C . THR A 1 179 ? -16.490 0.418 -3.999 1.00 53.06 179 THR A C 1
ATOM 1376 O O . THR A 1 179 ? -15.622 0.069 -3.202 1.00 53.06 179 THR A O 1
ATOM 1379 N N . ILE A 1 180 ? -16.526 -0.074 -5.245 1.00 40.53 180 ILE A N 1
ATOM 1380 C CA . ILE A 1 180 ? -15.575 -1.075 -5.766 1.00 40.53 180 ILE A CA 1
ATOM 1381 C C . ILE A 1 180 ? -14.127 -0.557 -5.735 1.00 40.53 180 ILE A C 1
ATOM 1383 O O . ILE A 1 180 ? -13.214 -1.328 -5.452 1.00 40.53 180 ILE A O 1
ATOM 1387 N N . ARG A 1 181 ? -13.895 0.742 -5.985 1.00 41.94 181 ARG A N 1
ATOM 1388 C CA . ARG A 1 181 ? -12.542 1.321 -5.951 1.00 41.94 181 ARG A CA 1
ATOM 1389 C C . ARG A 1 181 ? -11.995 1.410 -4.529 1.00 41.94 181 ARG A C 1
ATOM 1391 O O . ARG A 1 181 ? -10.812 1.166 -4.358 1.00 41.94 181 ARG A O 1
ATOM 1398 N N . LEU A 1 182 ? -12.837 1.678 -3.531 1.00 44.16 182 LEU A N 1
ATOM 1399 C CA . LEU A 1 182 ? -12.425 1.719 -2.126 1.00 44.16 182 LEU A CA 1
ATOM 1400 C C . LEU A 1 182 ? -12.066 0.325 -1.594 1.00 44.16 182 LEU A C 1
ATOM 1402 O O . LEU A 1 182 ? -11.010 0.156 -0.997 1.00 44.16 182 LEU A O 1
ATOM 1406 N N . ALA A 1 183 ? -12.911 -0.682 -1.838 1.00 42.34 183 ALA A N 1
ATOM 1407 C CA . ALA A 1 183 ? -12.657 -2.042 -1.357 1.00 42.34 183 ALA A CA 1
ATOM 1408 C C . ALA A 1 183 ? -11.360 -2.622 -1.950 1.00 42.34 183 ALA A C 1
ATOM 1410 O O . ALA A 1 183 ? -10.600 -3.283 -1.246 1.00 42.34 183 ALA A O 1
ATOM 1411 N N . LEU A 1 184 ? -11.080 -2.323 -3.225 1.00 41.50 184 LEU A N 1
ATOM 1412 C CA . LEU A 1 184 ? -9.834 -2.707 -3.886 1.00 41.50 184 LEU A CA 1
ATOM 1413 C C . LEU A 1 184 ? -8.632 -1.900 -3.366 1.00 41.50 184 LEU A C 1
ATOM 1415 O O . LEU A 1 184 ? -7.562 -2.467 -3.179 1.00 41.50 184 LEU A O 1
ATOM 1419 N N . LEU A 1 185 ? -8.802 -0.599 -3.102 1.00 45.88 185 LEU A N 1
ATOM 1420 C CA . LEU A 1 185 ? -7.734 0.268 -2.599 1.00 45.88 185 LEU A CA 1
ATOM 1421 C C . LEU A 1 185 ? -7.338 -0.099 -1.163 1.00 45.88 185 LEU A C 1
ATOM 1423 O O . LEU A 1 185 ? -6.155 -0.271 -0.898 1.00 45.88 185 LEU A O 1
ATOM 1427 N N . LEU A 1 186 ? -8.307 -0.324 -0.270 1.00 45.47 186 LEU A N 1
ATOM 1428 C CA . LEU A 1 186 ? -8.052 -0.723 1.120 1.00 45.47 186 LEU A CA 1
ATOM 1429 C C . LEU A 1 186 ? -7.511 -2.160 1.220 1.00 45.47 186 LEU A C 1
ATOM 1431 O O . LEU A 1 186 ? -6.638 -2.430 2.040 1.00 45.47 186 LEU A O 1
ATOM 1435 N N . ALA A 1 187 ? -7.924 -3.075 0.333 1.00 40.06 187 ALA A N 1
ATOM 1436 C CA . ALA A 1 187 ? -7.325 -4.413 0.246 1.00 40.06 187 ALA A CA 1
ATOM 1437 C C . ALA A 1 187 ? -5.846 -4.394 -0.199 1.00 40.06 187 ALA A C 1
ATOM 1439 O O . ALA A 1 187 ? -5.116 -5.351 0.056 1.00 40.06 187 ALA A O 1
ATOM 1440 N N . VAL A 1 188 ? -5.401 -3.321 -0.864 1.00 38.84 188 VAL A N 1
ATOM 1441 C CA . VAL A 1 188 ? -4.019 -3.134 -1.336 1.00 38.84 188 VAL A CA 1
ATOM 1442 C C . VAL A 1 188 ? -3.179 -2.314 -0.342 1.00 38.84 188 VAL A C 1
ATOM 1444 O O . VAL A 1 188 ? -1.979 -2.567 -0.222 1.00 38.84 188 VAL A O 1
ATOM 1447 N N . THR A 1 189 ? -3.786 -1.386 0.411 1.00 41.06 189 THR A N 1
ATOM 1448 C CA . THR A 1 189 ? -3.089 -0.504 1.372 1.00 41.06 189 THR A CA 1
ATOM 1449 C C . THR A 1 189 ? -3.065 -1.016 2.816 1.00 41.06 189 THR A C 1
ATOM 1451 O O . THR A 1 189 ? -2.241 -0.564 3.601 1.00 41.06 189 THR A O 1
ATOM 1454 N N . MET A 1 190 ? -3.909 -1.979 3.197 1.00 43.88 190 MET A N 1
ATOM 1455 C CA . MET A 1 190 ? -3.958 -2.496 4.576 1.00 43.88 190 MET A CA 1
ATOM 1456 C C . MET A 1 190 ? -3.184 -3.784 4.935 1.00 43.88 190 MET A C 1
ATOM 1458 O O . MET A 1 190 ? -3.100 -4.088 6.124 1.00 43.88 190 MET A O 1
ATOM 1462 N N . PRO A 1 191 ? -2.587 -4.579 4.027 1.00 36.62 191 PRO A N 1
ATOM 1463 C CA . PRO A 1 191 ? -1.810 -5.749 4.435 1.00 36.62 191 PRO A CA 1
ATOM 1464 C C . PRO A 1 191 ? -0.367 -5.374 4.801 1.00 36.62 191 PRO A C 1
ATOM 1466 O O . PRO A 1 191 ? 0.600 -5.835 4.210 1.00 36.62 191 PRO A O 1
ATOM 1469 N N . ALA A 1 192 ? -0.211 -4.563 5.841 1.00 34.12 192 ALA A N 1
ATOM 1470 C CA . ALA A 1 192 ? 1.003 -4.557 6.643 1.00 34.12 192 ALA A CA 1
ATOM 1471 C C . ALA A 1 192 ? 0.596 -4.490 8.116 1.00 34.12 192 ALA A C 1
ATOM 1473 O O . ALA A 1 192 ? -0.334 -3.770 8.454 1.00 34.12 192 ALA A O 1
ATOM 1474 N N . MET A 1 193 ? 1.357 -5.171 8.977 1.00 35.06 193 MET A N 1
ATOM 1475 C CA . MET A 1 193 ? 1.332 -5.105 10.451 1.00 35.06 193 MET A CA 1
ATOM 1476 C C . MET A 1 193 ? 0.585 -6.236 11.201 1.00 35.06 193 MET A C 1
ATOM 1478 O O . MET A 1 193 ? -0.385 -6.007 11.912 1.00 35.06 193 MET A O 1
ATOM 1482 N N . ILE A 1 194 ? 1.164 -7.446 11.195 1.00 33.25 194 ILE A N 1
ATOM 1483 C CA . ILE A 1 194 ? 1.326 -8.231 12.441 1.00 33.25 194 ILE A CA 1
ATOM 1484 C C . ILE A 1 194 ? 2.833 -8.363 12.705 1.00 33.25 194 ILE A C 1
ATOM 1486 O O . ILE A 1 194 ? 3.429 -9.414 12.500 1.00 33.25 194 ILE A O 1
ATOM 1490 N N . SER A 1 195 ? 3.472 -7.255 13.078 1.00 27.69 195 SER A N 1
ATOM 1491 C CA . SER A 1 195 ? 4.796 -7.231 13.714 1.00 27.69 195 SER A CA 1
ATOM 1492 C C . SER A 1 195 ? 4.989 -5.880 14.416 1.00 27.69 195 SER A C 1
ATOM 1494 O O . SER A 1 195 ? 4.443 -4.880 13.941 1.00 27.69 195 SER A O 1
ATOM 1496 N N . PRO A 1 196 ? 5.705 -5.826 15.558 1.00 27.64 196 PRO A N 1
ATOM 1497 C CA . PRO A 1 196 ? 5.909 -4.590 16.311 1.00 27.64 196 PRO A CA 1
ATOM 1498 C C . PRO A 1 196 ? 6.721 -3.579 15.482 1.00 27.64 196 PRO A C 1
ATOM 1500 O O . PRO A 1 196 ? 7.523 -3.995 14.645 1.00 27.64 196 PRO A O 1
ATOM 1503 N N . PRO A 1 197 ? 6.545 -2.262 15.698 1.00 28.50 197 PRO A N 1
ATOM 1504 C CA . PRO A 1 197 ? 7.238 -1.251 14.909 1.00 28.50 197 PRO A CA 1
ATOM 1505 C C . PRO A 1 197 ? 8.752 -1.321 15.167 1.00 28.50 197 PRO A C 1
ATOM 1507 O O . PRO A 1 197 ? 9.165 -1.245 16.329 1.00 28.50 197 PRO A O 1
ATOM 1510 N N . PRO A 1 198 ? 9.609 -1.429 14.136 1.00 29.86 198 PRO A N 1
ATOM 1511 C CA . PRO A 1 198 ? 11.027 -1.189 14.321 1.00 29.86 198 PRO A CA 1
ATOM 1512 C C . PRO A 1 198 ? 11.300 0.312 14.429 1.00 29.86 198 PRO A C 1
ATOM 1514 O O . PRO A 1 198 ? 10.589 1.159 13.886 1.00 29.86 198 PRO A O 1
ATOM 1517 N N . ALA A 1 199 ? 12.345 0.622 15.188 1.00 31.27 199 ALA A N 1
ATOM 1518 C CA . ALA A 1 199 ? 12.769 1.969 15.526 1.00 31.27 199 ALA A CA 1
ATOM 1519 C C . ALA A 1 199 ? 13.001 2.855 14.287 1.00 31.27 199 ALA A C 1
ATOM 1521 O O . ALA A 1 199 ? 13.632 2.420 13.325 1.00 31.27 199 ALA A O 1
ATOM 1522 N N . ALA A 1 200 ? 12.504 4.094 14.395 1.00 39.28 200 ALA A N 1
ATOM 1523 C CA . ALA A 1 200 ? 12.800 5.310 13.628 1.00 39.28 200 ALA A CA 1
ATOM 1524 C C . ALA A 1 200 ? 13.583 5.118 12.321 1.00 39.28 200 ALA A C 1
ATOM 1526 O O . ALA A 1 200 ? 14.776 4.784 12.340 1.00 39.28 200 ALA A O 1
ATOM 1527 N N . ALA A 1 201 ? 12.931 5.402 11.193 1.00 43.88 201 ALA A N 1
ATOM 1528 C CA . ALA A 1 201 ? 13.539 5.216 9.894 1.00 43.88 201 ALA A CA 1
ATOM 1529 C C . ALA A 1 201 ? 13.513 6.471 9.015 1.00 43.88 201 ALA A C 1
ATOM 1531 O O . ALA A 1 201 ? 12.488 7.131 8.854 1.00 43.88 201 ALA A O 1
ATOM 1532 N N . ASP A 1 202 ? 14.694 6.762 8.472 1.00 49.28 202 ASP A N 1
ATOM 1533 C CA . ASP A 1 202 ? 15.132 8.038 7.903 1.00 49.28 202 ASP A CA 1
ATOM 1534 C C . ASP A 1 202 ? 14.771 8.199 6.410 1.00 49.28 202 ASP A C 1
ATOM 1536 O O . ASP A 1 202 ? 15.307 9.062 5.720 1.00 49.28 202 ASP A O 1
ATOM 1540 N N . ALA A 1 203 ? 13.905 7.341 5.870 1.00 57.34 203 ALA A N 1
ATOM 1541 C CA . ALA A 1 203 ? 13.419 7.454 4.497 1.00 57.34 203 ALA A CA 1
ATOM 1542 C C . ALA A 1 203 ? 12.249 8.429 4.411 1.00 57.34 203 ALA A C 1
ATOM 1544 O O . ALA A 1 203 ? 11.488 8.536 5.370 1.00 57.34 203 ALA A O 1
ATOM 1545 N N . THR A 1 204 ? 12.138 9.136 3.286 1.00 66.38 204 THR A N 1
ATOM 1546 C CA . THR A 1 204 ? 11.167 10.226 3.109 1.00 66.38 204 THR A CA 1
ATOM 1547 C C . THR A 1 204 ? 10.477 10.220 1.746 1.00 66.38 204 THR A C 1
ATOM 1549 O O . THR A 1 204 ? 9.509 10.960 1.606 1.00 66.38 204 THR A O 1
ATOM 1552 N N . LEU A 1 205 ? 10.862 9.355 0.791 1.00 74.69 205 LEU A N 1
ATOM 1553 C CA . LEU A 1 205 ? 10.255 9.288 -0.545 1.00 74.69 205 LEU A CA 1
ATOM 1554 C C . LEU A 1 205 ? 10.038 7.845 -1.029 1.00 74.69 205 LEU A C 1
ATOM 1556 O O . LEU A 1 205 ? 10.946 7.016 -1.001 1.00 74.69 205 LEU A O 1
ATOM 1560 N N . ALA A 1 206 ? 8.848 7.573 -1.558 1.00 81.19 206 ALA A N 1
ATOM 1561 C CA . ALA A 1 206 ? 8.511 6.364 -2.299 1.00 81.19 206 ALA A CA 1
ATOM 1562 C C . ALA A 1 206 ? 7.781 6.706 -3.597 1.00 81.19 206 ALA A C 1
ATOM 1564 O O . ALA A 1 206 ? 6.947 7.611 -3.626 1.00 81.19 206 ALA A O 1
ATOM 1565 N N . TYR A 1 207 ? 8.072 5.975 -4.669 1.00 75.94 207 TYR A N 1
ATOM 1566 C CA . TYR A 1 207 ? 7.385 6.148 -5.945 1.00 75.94 207 TYR A CA 1
ATOM 1567 C C . TYR A 1 207 ? 7.335 4.855 -6.750 1.00 75.94 207 TYR A C 1
ATOM 1569 O O . TYR A 1 207 ? 8.152 3.956 -6.558 1.00 75.94 207 TYR A O 1
ATOM 1577 N N . ALA A 1 208 ? 6.368 4.750 -7.656 1.00 80.50 208 ALA A N 1
ATOM 1578 C CA . ALA A 1 208 ? 6.231 3.604 -8.545 1.00 80.50 208 ALA A CA 1
ATOM 1579 C C . ALA A 1 208 ? 6.178 4.045 -10.006 1.00 80.50 208 ALA A C 1
ATOM 1581 O O . ALA A 1 208 ? 5.508 5.019 -10.345 1.00 80.50 208 ALA A O 1
ATOM 1582 N N . ILE A 1 209 ? 6.862 3.303 -10.871 1.00 77.94 209 ILE A N 1
ATOM 1583 C CA . ILE A 1 209 ? 6.905 3.522 -12.315 1.00 77.94 209 ILE A CA 1
ATOM 1584 C C . ILE A 1 209 ? 6.329 2.286 -12.996 1.00 77.94 209 ILE A C 1
ATOM 1586 O O . ILE A 1 209 ? 6.820 1.177 -12.801 1.00 77.94 209 ILE A O 1
ATOM 1590 N N . GLU A 1 210 ? 5.292 2.477 -13.805 1.00 80.94 210 GLU A N 1
ATOM 1591 C CA . GLU A 1 210 ? 4.836 1.459 -14.748 1.00 80.94 210 GLU A CA 1
ATOM 1592 C C . GLU A 1 210 ? 5.668 1.567 -16.024 1.00 80.94 210 GLU A C 1
ATOM 1594 O O . GLU A 1 210 ? 5.722 2.638 -16.624 1.00 80.94 210 GLU A O 1
ATOM 1599 N N . THR A 1 211 ? 6.252 0.456 -16.461 1.00 78.31 211 THR A N 1
ATOM 1600 C CA . THR A 1 211 ? 6.937 0.329 -17.748 1.00 78.31 211 THR A CA 1
ATOM 1601 C C . THR A 1 211 ? 6.106 -0.544 -18.679 1.00 78.31 211 THR A C 1
ATOM 1603 O O . THR A 1 211 ? 5.768 -1.685 -18.356 1.00 78.31 211 THR A O 1
ATOM 1606 N N . LYS A 1 212 ? 5.796 -0.020 -19.863 1.00 79.88 212 LYS A N 1
ATOM 1607 C CA . LYS A 1 212 ? 5.122 -0.719 -20.956 1.00 79.88 212 LYS A CA 1
ATOM 1608 C C . LYS A 1 212 ? 6.114 -0.967 -22.074 1.00 79.88 212 LYS A C 1
ATOM 1610 O O . LYS A 1 212 ? 6.751 -0.043 -22.573 1.00 79.88 212 LYS A O 1
ATOM 1615 N N . LEU A 1 213 ? 6.207 -2.224 -22.485 1.00 73.38 213 LEU A N 1
ATOM 1616 C CA . LEU A 1 213 ? 6.969 -2.636 -23.654 1.00 73.38 213 LEU A CA 1
ATOM 1617 C C . LEU A 1 213 ? 5.995 -3.051 -24.767 1.00 73.38 213 LEU A C 1
ATOM 1619 O O . LEU A 1 213 ? 4.980 -3.697 -24.485 1.00 73.38 213 LEU A O 1
ATOM 1623 N N . PRO A 1 214 ? 6.280 -2.731 -26.039 1.00 67.94 214 PRO A N 1
ATOM 1624 C CA . PRO A 1 214 ? 5.467 -3.181 -27.157 1.00 67.94 214 PRO A CA 1
ATOM 1625 C C . PRO A 1 214 ? 5.357 -4.709 -27.161 1.00 67.94 214 PRO A C 1
ATOM 1627 O O . PRO A 1 214 ? 6.364 -5.410 -27.235 1.00 67.94 214 PRO A O 1
ATOM 1630 N N . LYS A 1 215 ? 4.122 -5.226 -27.148 1.00 70.38 215 LYS A N 1
ATOM 1631 C CA . LYS A 1 215 ? 3.805 -6.668 -27.211 1.00 70.38 215 LYS A CA 1
ATOM 1632 C C . LYS A 1 215 ? 4.240 -7.493 -25.985 1.00 70.38 215 LYS A C 1
ATOM 1634 O O . LYS A 1 215 ? 4.284 -8.717 -26.090 1.00 70.38 215 LYS A O 1
ATOM 1639 N N . ALA A 1 216 ? 4.509 -6.863 -24.841 1.00 67.88 216 ALA A N 1
ATOM 1640 C CA . ALA A 1 216 ? 4.707 -7.551 -23.563 1.00 67.88 216 ALA A CA 1
ATOM 1641 C C . ALA A 1 216 ? 3.769 -6.994 -22.480 1.00 67.88 216 ALA A C 1
ATOM 1643 O O . ALA A 1 216 ? 3.207 -5.907 -22.626 1.00 67.88 216 ALA A O 1
ATOM 1644 N N . SER A 1 217 ? 3.589 -7.755 -21.400 1.00 69.00 217 SER A N 1
ATOM 1645 C CA . SER A 1 217 ? 2.870 -7.288 -20.210 1.00 69.00 217 SER A CA 1
ATOM 1646 C C . SER A 1 217 ? 3.603 -6.108 -19.572 1.00 69.00 217 SER A C 1
ATOM 1648 O O . SER A 1 217 ? 4.833 -6.045 -19.621 1.00 69.00 217 SER A O 1
ATOM 1650 N N . SER A 1 218 ? 2.859 -5.175 -18.974 1.00 75.00 218 SER A N 1
ATOM 1651 C CA . SER A 1 218 ? 3.473 -4.087 -18.216 1.00 75.00 218 SER A CA 1
ATOM 1652 C C . SER A 1 218 ? 4.121 -4.605 -16.931 1.00 75.00 218 SER A C 1
ATOM 1654 O O . SER A 1 218 ? 3.694 -5.610 -16.358 1.00 75.00 218 SER A O 1
ATOM 1656 N N . SER A 1 219 ? 5.168 -3.914 -16.488 1.00 74.19 219 SER A N 1
ATOM 1657 C CA . SER A 1 219 ? 5.847 -4.164 -15.215 1.00 74.19 219 SER A CA 1
ATOM 1658 C C . SER A 1 219 ? 5.780 -2.924 -14.338 1.00 74.19 219 SER A C 1
ATOM 1660 O O . SER A 1 219 ? 5.838 -1.810 -14.857 1.00 74.19 219 SER A O 1
ATOM 1662 N N . ILE A 1 220 ? 5.718 -3.097 -13.020 1.00 78.94 220 ILE A N 1
ATOM 1663 C CA . ILE A 1 220 ? 5.766 -1.980 -12.070 1.00 78.94 220 ILE A CA 1
ATOM 1664 C C . ILE A 1 220 ? 7.049 -2.077 -11.254 1.00 78.94 220 ILE A C 1
ATOM 1666 O O . ILE A 1 220 ? 7.264 -3.061 -10.543 1.00 78.94 220 ILE A O 1
ATOM 1670 N N . SER A 1 221 ? 7.869 -1.033 -11.341 1.00 78.44 221 SER A N 1
ATOM 1671 C CA . SER A 1 221 ? 9.051 -0.834 -10.508 1.00 78.44 221 SER A CA 1
ATOM 1672 C C . SER A 1 221 ? 8.712 0.106 -9.357 1.00 78.44 221 SER A C 1
ATOM 1674 O O . SER A 1 221 ? 8.313 1.245 -9.588 1.00 78.44 221 SER A O 1
ATOM 1676 N N . THR A 1 222 ? 8.874 -0.351 -8.120 1.00 83.88 222 THR A N 1
ATOM 1677 C CA . THR A 1 222 ? 8.684 0.454 -6.909 1.00 83.88 222 THR A CA 1
ATOM 1678 C C . THR A 1 222 ? 10.033 0.856 -6.343 1.00 83.88 222 THR A C 1
ATOM 1680 O O . THR A 1 222 ? 10.921 0.018 -6.207 1.00 83.88 222 THR A O 1
ATOM 1683 N N . PHE A 1 223 ? 10.166 2.128 -5.985 1.00 83.38 223 PHE A N 1
ATOM 1684 C CA . PHE A 1 223 ? 11.375 2.726 -5.450 1.00 83.38 223 PHE A CA 1
ATOM 1685 C C . PHE A 1 223 ? 11.122 3.278 -4.053 1.00 83.38 223 PHE A C 1
ATOM 1687 O O . PHE A 1 223 ? 10.134 3.981 -3.837 1.00 83.38 223 PHE A O 1
ATOM 1694 N N . LEU A 1 224 ? 12.039 3.001 -3.126 1.00 85.62 224 LEU A N 1
ATOM 1695 C CA . LEU A 1 224 ? 12.086 3.641 -1.807 1.00 85.62 224 LEU A CA 1
ATOM 1696 C C . LEU A 1 224 ? 13.414 4.372 -1.667 1.00 85.62 224 LEU A C 1
ATOM 1698 O O . LEU A 1 224 ? 14.455 3.817 -2.028 1.00 85.62 224 LEU A O 1
ATOM 1702 N N . VAL A 1 225 ? 13.384 5.593 -1.140 1.00 82.00 225 VAL A N 1
ATOM 1703 C CA . VAL A 1 225 ? 14.541 6.487 -1.090 1.00 82.00 225 VAL A CA 1
ATOM 1704 C C . VAL A 1 225 ? 14.643 7.166 0.274 1.00 82.00 225 VAL A C 1
ATOM 1706 O O . VAL A 1 225 ? 13.660 7.592 0.881 1.00 82.00 225 VAL A O 1
ATOM 1709 N N . THR A 1 226 ? 15.877 7.254 0.747 1.00 84.62 226 THR A N 1
ATOM 1710 C CA . THR A 1 226 ? 16.310 8.024 1.914 1.00 84.62 226 THR A CA 1
ATOM 1711 C C . THR A 1 226 ? 17.561 8.808 1.531 1.00 84.62 226 THR A C 1
ATOM 1713 O O . THR A 1 226 ? 18.140 8.581 0.464 1.00 84.62 226 THR A O 1
ATOM 1716 N N . ASP A 1 227 ? 18.009 9.709 2.399 1.00 81.62 227 ASP A N 1
ATOM 1717 C CA . ASP A 1 227 ? 19.269 10.411 2.198 1.00 81.62 227 ASP A CA 1
ATOM 1718 C C . ASP A 1 227 ? 20.420 9.408 1.993 1.00 81.62 227 ASP A C 1
ATOM 1720 O O . ASP A 1 227 ? 20.785 8.614 2.866 1.00 81.62 227 ASP A O 1
ATOM 1724 N N . GLY A 1 228 ? 20.960 9.402 0.776 1.00 83.12 228 GLY A N 1
ATOM 1725 C CA . GLY A 1 228 ? 22.098 8.581 0.405 1.00 83.12 228 GLY A CA 1
ATOM 1726 C C . GLY A 1 228 ? 21.817 7.101 0.104 1.00 83.12 228 GLY A C 1
ATOM 1727 O O . GLY A 1 228 ? 22.780 6.397 -0.221 1.00 83.12 228 GLY A O 1
ATOM 1728 N N . LYS A 1 229 ? 20.575 6.596 0.153 1.00 89.12 229 LYS A N 1
ATOM 1729 C CA . LYS A 1 229 ? 20.260 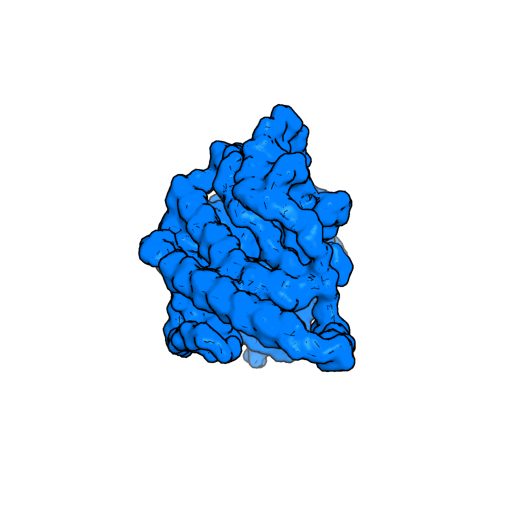5.198 -0.223 1.00 89.12 229 LYS A CA 1
ATOM 1730 C C . LYS A 1 229 ? 18.969 5.091 -1.032 1.00 89.12 229 LYS A C 1
ATOM 1732 O O . LYS A 1 229 ? 18.025 5.840 -0.803 1.00 89.12 229 LYS A O 1
ATOM 1737 N N . ALA A 1 230 ? 18.909 4.113 -1.929 1.00 87.75 230 ALA A N 1
ATOM 1738 C CA . ALA A 1 230 ? 17.713 3.818 -2.712 1.00 87.75 230 ALA A CA 1
ATOM 1739 C C . ALA A 1 230 ? 17.508 2.307 -2.857 1.00 87.75 230 ALA A C 1
ATOM 1741 O O . ALA A 1 230 ? 18.463 1.536 -2.813 1.00 87.75 230 ALA A O 1
ATOM 1742 N N . THR A 1 231 ? 16.264 1.878 -3.023 1.00 90.06 231 THR A N 1
ATOM 1743 C CA . THR A 1 231 ? 15.914 0.487 -3.334 1.00 90.06 231 THR A CA 1
ATOM 1744 C C . THR A 1 231 ? 14.971 0.454 -4.520 1.00 90.06 231 THR A C 1
ATOM 1746 O O . THR A 1 231 ? 14.241 1.418 -4.740 1.00 90.06 231 THR A O 1
ATOM 1749 N N . MET A 1 232 ? 14.980 -0.647 -5.266 1.00 86.00 232 MET A N 1
ATOM 1750 C CA . MET A 1 232 ? 14.042 -0.888 -6.358 1.00 86.00 232 MET A CA 1
ATOM 1751 C C . MET A 1 232 ? 13.584 -2.338 -6.328 1.00 86.00 232 MET A C 1
ATOM 1753 O O . MET A 1 232 ? 14.406 -3.251 -6.237 1.00 86.00 232 MET A O 1
ATOM 1757 N N . THR A 1 233 ? 12.282 -2.550 -6.445 1.00 84.00 233 THR A N 1
ATOM 1758 C CA . THR A 1 233 ? 11.671 -3.867 -6.640 1.00 84.00 233 THR A CA 1
ATOM 1759 C C . THR A 1 233 ? 10.827 -3.840 -7.904 1.00 84.00 233 THR A C 1
ATOM 1761 O O . THR A 1 233 ? 10.127 -2.866 -8.162 1.00 84.00 233 THR A O 1
ATOM 1764 N N . CYS A 1 234 ? 10.899 -4.894 -8.714 1.00 73.38 234 CYS A N 1
ATOM 1765 C CA . CYS A 1 234 ? 10.111 -5.008 -9.939 1.00 73.38 234 CYS A CA 1
ATOM 1766 C C . CYS A 1 234 ? 9.057 -6.112 -9.799 1.00 73.38 234 CYS A C 1
ATOM 1768 O O . CYS A 1 234 ? 9.359 -7.217 -9.349 1.00 73.38 234 CYS A O 1
ATOM 1770 N N . THR A 1 235 ? 7.824 -5.811 -10.203 1.00 68.00 235 THR A N 1
ATOM 1771 C CA . THR A 1 235 ? 6.691 -6.744 -10.247 1.00 68.00 235 THR A CA 1
ATOM 1772 C C . THR A 1 235 ? 6.221 -6.928 -11.693 1.00 68.00 235 THR A C 1
ATOM 1774 O O . THR A 1 235 ? 6.240 -5.983 -12.483 1.00 68.00 235 THR A O 1
ATOM 1777 N N . GLY A 1 236 ? 5.831 -8.155 -12.063 1.00 55.47 236 GLY A N 1
ATOM 1778 C CA . GLY A 1 236 ? 5.458 -8.520 -13.443 1.00 55.47 236 GLY A CA 1
ATOM 1779 C C . GLY A 1 236 ? 6.590 -9.124 -14.293 1.00 55.47 236 GLY A C 1
ATOM 1780 O O . GLY A 1 236 ? 6.369 -9.446 -15.458 1.00 55.47 236 GLY A O 1
ATOM 1781 N N . GLY A 1 237 ? 7.782 -9.323 -13.715 1.00 54.38 237 GLY A N 1
ATOM 1782 C CA . GLY A 1 237 ? 8.935 -10.013 -14.316 1.00 54.38 237 GLY A CA 1
ATOM 1783 C C . GLY A 1 237 ? 9.645 -10.933 -13.311 1.00 54.38 237 GLY A C 1
ATOM 1784 O O . GLY A 1 237 ? 9.089 -11.220 -12.251 1.00 54.38 237 GLY A O 1
ATOM 1785 N N . LYS A 1 238 ? 10.872 -11.397 -13.612 1.00 53.72 238 LYS A N 1
ATOM 1786 C CA . LYS A 1 238 ? 11.687 -12.115 -12.610 1.00 53.72 238 LYS A CA 1
ATOM 1787 C C . LYS A 1 238 ? 11.933 -11.183 -11.412 1.00 53.72 238 LYS A C 1
ATOM 1789 O O . LYS A 1 238 ? 12.434 -10.079 -11.633 1.00 53.72 238 LYS A O 1
ATOM 1794 N N . PRO A 1 239 ? 11.590 -11.593 -10.180 1.00 55.62 239 PRO A N 1
ATOM 1795 C CA . PRO A 1 239 ? 11.748 -10.742 -9.014 1.00 55.62 239 PRO A CA 1
ATOM 1796 C C . PRO A 1 239 ? 13.236 -10.481 -8.777 1.00 55.62 239 PRO A C 1
ATOM 1798 O O . PRO A 1 239 ? 14.018 -11.402 -8.562 1.00 55.62 239 PRO A O 1
ATOM 1801 N N . ALA A 1 240 ? 13.624 -9.213 -8.839 1.00 68.31 240 ALA A N 1
ATOM 1802 C CA . ALA A 1 240 ? 14.945 -8.755 -8.447 1.00 68.31 240 ALA A CA 1
ATOM 1803 C C . ALA A 1 240 ? 14.770 -7.535 -7.551 1.00 68.31 240 ALA A C 1
ATOM 1805 O O . ALA A 1 240 ? 14.031 -6.602 -7.892 1.00 68.31 240 ALA A O 1
ATOM 1806 N N . ARG A 1 241 ? 15.443 -7.557 -6.401 1.00 86.44 241 ARG A N 1
ATOM 1807 C CA . ARG A 1 241 ? 15.519 -6.413 -5.500 1.00 86.44 241 ARG A CA 1
ATOM 1808 C C . ARG A 1 241 ? 16.898 -5.792 -5.614 1.00 86.44 241 ARG A C 1
ATOM 1810 O O . ARG A 1 241 ? 17.909 -6.475 -5.487 1.00 86.44 241 ARG A O 1
ATOM 1817 N N . LEU A 1 242 ? 16.934 -4.494 -5.858 1.00 89.62 242 LEU A N 1
ATOM 1818 C CA . LEU A 1 242 ? 18.163 -3.720 -5.943 1.00 89.62 242 LEU A CA 1
ATOM 1819 C C . LEU A 1 242 ? 18.275 -2.817 -4.722 1.00 89.62 242 LEU A C 1
ATOM 1821 O O . LEU A 1 242 ? 17.273 -2.248 -4.285 1.00 89.62 242 LEU A O 1
ATOM 1825 N N . ILE A 1 243 ? 19.492 -2.648 -4.214 1.00 92.31 243 ILE A N 1
ATOM 1826 C CA . ILE A 1 243 ? 19.805 -1.633 -3.207 1.00 92.31 243 ILE A CA 1
ATOM 1827 C C . ILE A 1 243 ? 21.008 -0.833 -3.676 1.00 92.31 243 ILE A C 1
ATOM 1829 O O . ILE A 1 243 ? 22.032 -1.400 -4.044 1.00 92.31 243 ILE A O 1
ATOM 1833 N N . TYR A 1 244 ? 20.887 0.484 -3.636 1.00 91.19 244 TYR A N 1
ATOM 1834 C CA . TYR A 1 244 ? 21.952 1.422 -3.928 1.00 91.19 244 TYR A CA 1
ATOM 1835 C C . TYR A 1 244 ? 22.354 2.191 -2.670 1.00 91.19 244 TYR A C 1
ATOM 1837 O O . TYR A 1 244 ? 21.504 2.685 -1.921 1.00 91.19 244 TYR A O 1
ATOM 1845 N N . TRP A 1 245 ? 23.662 2.344 -2.479 1.00 92.50 245 TRP A N 1
ATOM 1846 C CA . TRP A 1 245 ? 24.257 3.200 -1.461 1.00 92.50 245 TRP A CA 1
ATOM 1847 C C . TRP A 1 245 ? 25.166 4.229 -2.127 1.00 92.50 245 TRP A C 1
ATOM 1849 O O . TRP A 1 245 ? 26.179 3.889 -2.737 1.00 92.50 245 TRP A O 1
ATOM 1859 N N . SER A 1 246 ? 24.847 5.505 -1.920 1.00 87.00 246 SER A N 1
ATOM 1860 C CA . SER A 1 246 ? 25.626 6.636 -2.449 1.00 87.00 246 SER A CA 1
ATOM 1861 C C . SER A 1 246 ? 27.036 6.657 -1.879 1.00 87.00 246 SER A C 1
ATOM 1863 O O . SER A 1 246 ? 28.004 6.990 -2.560 1.00 87.00 246 SER A O 1
ATOM 1865 N N . LYS A 1 247 ? 27.171 6.267 -0.606 1.00 87.44 247 LYS A N 1
ATOM 1866 C CA . LYS A 1 247 ? 28.477 6.104 0.022 1.00 87.44 247 LYS A CA 1
ATOM 1867 C C . LYS A 1 247 ? 29.185 4.896 -0.592 1.00 87.44 247 LYS A C 1
ATOM 1869 O O . LYS A 1 247 ? 28.861 3.753 -0.277 1.00 87.44 247 LYS A O 1
ATOM 1874 N N . GLY A 1 248 ? 30.195 5.186 -1.404 1.00 86.06 248 GLY A N 1
ATOM 1875 C CA . GLY A 1 248 ? 30.982 4.185 -2.118 1.00 86.06 248 GLY A CA 1
ATOM 1876 C C . GLY A 1 248 ? 30.421 3.807 -3.488 1.00 86.06 248 GLY A C 1
ATOM 1877 O O . GLY A 1 248 ? 31.001 2.923 -4.100 1.00 86.06 248 GLY A O 1
ATOM 1878 N N . ASP A 1 249 ? 29.343 4.458 -3.953 1.00 88.31 249 ASP A N 1
ATOM 1879 C CA . ASP A 1 249 ? 28.731 4.224 -5.274 1.00 88.31 249 ASP A CA 1
ATOM 1880 C C . ASP A 1 249 ? 28.473 2.731 -5.545 1.00 88.31 249 ASP A C 1
ATOM 1882 O O . ASP A 1 249 ? 28.973 2.140 -6.504 1.00 88.31 249 ASP A O 1
ATOM 1886 N N . ARG A 1 250 ? 27.760 2.090 -4.609 1.00 91.88 250 ARG A N 1
ATOM 1887 C CA . ARG A 1 250 ? 27.575 0.632 -4.551 1.00 91.88 250 ARG A CA 1
ATOM 1888 C C . ARG A 1 250 ? 26.149 0.245 -4.893 1.00 91.88 250 ARG A C 1
ATOM 1890 O O . ARG A 1 250 ? 25.207 0.798 -4.328 1.00 91.88 250 ARG A O 1
ATOM 1897 N N . LEU A 1 251 ? 26.005 -0.771 -5.735 1.00 90.50 251 LEU A N 1
ATOM 1898 C CA . LEU A 1 251 ? 24.745 -1.415 -6.081 1.00 90.50 251 LEU A CA 1
ATOM 1899 C C . LEU A 1 251 ? 24.800 -2.891 -5.674 1.00 90.50 251 LEU A C 1
ATOM 1901 O O . LEU A 1 251 ? 25.745 -3.597 -6.023 1.00 90.50 251 LEU A O 1
ATOM 1905 N N . ALA A 1 252 ? 23.776 -3.367 -4.971 1.00 91.75 252 ALA A N 1
ATOM 1906 C CA . ALA A 1 252 ? 23.537 -4.785 -4.744 1.00 91.75 252 ALA A CA 1
ATOM 1907 C C . ALA A 1 252 ? 22.324 -5.264 -5.541 1.00 91.75 252 ALA A C 1
ATOM 1909 O O . ALA A 1 252 ? 21.282 -4.609 -5.536 1.00 91.75 252 ALA A O 1
ATOM 1910 N N . ILE A 1 253 ? 22.459 -6.428 -6.173 1.00 88.88 253 ILE A N 1
ATOM 1911 C CA . ILE A 1 253 ? 21.380 -7.173 -6.823 1.00 88.88 253 ILE A CA 1
ATOM 1912 C C . ILE A 1 253 ? 21.082 -8.384 -5.949 1.00 88.88 253 ILE A C 1
ATOM 1914 O O . ILE A 1 253 ? 21.956 -9.224 -5.745 1.00 88.88 253 ILE A O 1
ATOM 1918 N N . ILE A 1 254 ? 19.869 -8.461 -5.416 1.00 88.50 254 ILE A N 1
ATOM 1919 C CA . ILE A 1 254 ? 19.483 -9.435 -4.401 1.00 88.50 254 ILE A CA 1
ATOM 1920 C C . ILE A 1 254 ? 18.482 -10.429 -4.987 1.00 88.50 254 ILE A C 1
ATOM 1922 O O . ILE A 1 254 ? 17.459 -10.040 -5.556 1.00 88.50 254 ILE A O 1
ATOM 1926 N N . ASP A 1 255 ? 18.781 -11.711 -4.789 1.00 86.06 255 ASP A N 1
ATOM 1927 C CA . ASP A 1 255 ? 17.894 -12.844 -5.025 1.00 86.06 255 ASP A CA 1
ATOM 1928 C C . ASP A 1 255 ? 17.332 -13.295 -3.667 1.00 86.06 255 ASP A C 1
ATOM 1930 O O . ASP A 1 255 ? 17.997 -13.967 -2.868 1.00 86.06 255 ASP A O 1
ATOM 1934 N N . ASP A 1 256 ? 16.110 -12.850 -3.373 1.00 82.19 256 ASP A N 1
ATOM 1935 C CA . ASP A 1 256 ? 15.444 -13.115 -2.098 1.00 82.19 256 ASP A CA 1
ATOM 1936 C C . ASP A 1 256 ? 15.011 -14.583 -1.937 1.00 82.19 256 ASP A C 1
ATOM 1938 O O . ASP A 1 256 ? 14.912 -15.051 -0.797 1.00 82.19 256 ASP A O 1
ATOM 1942 N N . GLU A 1 257 ? 14.809 -15.310 -3.045 1.00 83.19 257 GLU A N 1
ATOM 1943 C CA . GLU A 1 257 ? 14.464 -16.738 -3.050 1.00 83.19 257 GLU A CA 1
ATOM 1944 C C . GLU A 1 257 ? 15.675 -17.586 -2.665 1.00 83.19 257 GLU A C 1
ATOM 1946 O O . GLU A 1 257 ? 15.584 -18.453 -1.796 1.00 83.19 257 GLU A O 1
ATOM 1951 N N . LYS A 1 258 ? 16.832 -17.298 -3.270 1.00 85.94 258 LYS A N 1
ATOM 1952 C CA . LYS A 1 258 ? 18.080 -18.024 -2.999 1.00 85.94 258 LYS A CA 1
ATOM 1953 C C . LYS A 1 258 ? 18.834 -17.519 -1.782 1.00 85.94 258 LYS A C 1
ATOM 1955 O O . LYS A 1 258 ? 19.849 -18.109 -1.431 1.00 85.94 258 LYS A O 1
ATOM 1960 N N . LYS A 1 259 ? 18.381 -16.421 -1.169 1.00 89.56 259 LYS A N 1
ATOM 1961 C CA . LYS A 1 259 ? 19.114 -15.731 -0.097 1.00 89.56 259 LYS A CA 1
ATOM 1962 C C . LYS A 1 259 ? 20.551 -15.432 -0.523 1.00 89.56 259 LYS A C 1
ATOM 1964 O O . LYS A 1 259 ? 21.494 -15.679 0.218 1.00 89.56 259 LYS A O 1
ATOM 1969 N N . SER A 1 260 ? 20.722 -14.896 -1.727 1.00 91.31 260 SER A N 1
ATOM 1970 C CA . SER A 1 260 ? 22.044 -14.545 -2.250 1.00 91.31 260 SER A CA 1
ATOM 1971 C C . SER A 1 260 ? 22.043 -13.162 -2.887 1.00 91.31 260 SER A C 1
ATOM 1973 O O . SER A 1 260 ? 20.982 -12.615 -3.196 1.00 91.31 260 SER A O 1
ATOM 1975 N N . TYR A 1 261 ? 23.217 -12.560 -3.050 1.00 91.25 261 TYR A N 1
ATOM 1976 C CA . TYR A 1 261 ? 23.334 -11.257 -3.696 1.00 91.25 261 TYR A CA 1
ATOM 1977 C C . TYR A 1 261 ? 24.661 -11.071 -4.423 1.00 91.25 261 TYR A C 1
ATOM 1979 O O . TYR A 1 261 ? 25.686 -11.619 -4.028 1.00 91.25 261 TYR A O 1
ATOM 1987 N N . PHE A 1 262 ? 24.640 -10.232 -5.453 1.00 89.31 262 PHE A N 1
ATOM 1988 C CA . PHE A 1 262 ? 25.834 -9.669 -6.072 1.00 89.31 262 PHE A CA 1
ATOM 1989 C C . PHE A 1 262 ? 25.972 -8.220 -5.657 1.00 89.31 262 PHE A C 1
ATOM 1991 O O . PHE A 1 262 ? 24.977 -7.533 -5.440 1.00 89.31 262 PHE A O 1
ATOM 1998 N N . GLU A 1 263 ? 27.203 -7.740 -5.580 1.00 90.81 263 GLU A N 1
ATOM 1999 C CA . GLU A 1 263 ? 27.477 -6.351 -5.255 1.00 90.81 263 GLU A CA 1
ATOM 2000 C C . GLU A 1 263 ? 28.579 -5.818 -6.156 1.00 90.81 263 GLU A C 1
ATOM 2002 O O . GLU A 1 263 ? 29.562 -6.514 -6.402 1.00 90.81 263 GLU A O 1
ATOM 2007 N N . MET A 1 264 ? 28.401 -4.592 -6.630 1.00 88.00 264 MET A N 1
ATOM 2008 C CA . MET A 1 264 ? 29.292 -3.940 -7.577 1.00 88.00 264 MET A CA 1
ATOM 2009 C C . MET A 1 264 ? 29.354 -2.439 -7.316 1.00 88.00 264 MET A C 1
ATOM 2011 O O . MET A 1 264 ? 28.375 -1.821 -6.889 1.00 88.00 264 MET A O 1
ATOM 2015 N N . THR A 1 265 ? 30.508 -1.856 -7.597 1.00 90.62 265 THR A N 1
ATOM 2016 C CA . THR A 1 265 ? 30.721 -0.410 -7.641 1.00 90.62 265 THR A CA 1
ATOM 2017 C C . THR A 1 265 ? 30.588 0.119 -9.067 1.00 90.62 265 THR A C 1
ATOM 2019 O O . THR A 1 265 ? 30.628 -0.640 -10.042 1.00 90.62 265 THR A O 1
ATOM 2022 N N . GLY A 1 266 ? 30.473 1.439 -9.217 1.00 81.06 266 GLY A N 1
ATOM 2023 C CA . GLY A 1 266 ? 30.561 2.076 -10.532 1.00 81.06 266 GLY A CA 1
ATOM 2024 C C . GLY A 1 266 ? 31.884 1.789 -11.262 1.00 81.06 266 GLY A C 1
ATOM 2025 O O . GLY A 1 266 ? 31.911 1.761 -12.493 1.00 81.06 266 GLY A O 1
ATOM 2026 N N . GLU A 1 267 ? 32.980 1.540 -10.537 1.00 84.44 267 GLU A N 1
ATOM 2027 C CA . GLU A 1 267 ? 34.262 1.121 -11.124 1.00 84.44 267 GLU A CA 1
ATOM 2028 C C . GLU A 1 267 ? 34.216 -0.322 -11.633 1.00 84.44 267 GLU A C 1
ATOM 2030 O O . GLU A 1 267 ? 34.637 -0.572 -12.764 1.00 84.44 267 GLU A O 1
ATOM 2035 N N . ASP A 1 268 ? 33.626 -1.244 -10.865 1.00 84.75 268 ASP A N 1
ATOM 2036 C CA . ASP A 1 268 ? 33.447 -2.642 -11.281 1.00 84.75 268 ASP A CA 1
ATOM 2037 C C . ASP A 1 268 ? 32.617 -2.732 -12.569 1.00 84.75 268 ASP A C 1
ATOM 2039 O O . ASP A 1 268 ? 32.959 -3.478 -13.487 1.00 84.75 268 ASP A O 1
ATOM 2043 N N . LEU A 1 269 ? 31.558 -1.921 -12.682 1.00 77.88 269 LEU A N 1
ATOM 2044 C CA . LEU A 1 269 ? 30.725 -1.848 -13.885 1.00 77.88 269 LEU A CA 1
ATOM 2045 C C . LEU A 1 269 ? 31.488 -1.326 -15.106 1.00 77.88 269 LEU A C 1
ATOM 2047 O O . LEU A 1 269 ? 31.331 -1.859 -16.205 1.00 77.88 269 LEU A O 1
ATOM 2051 N N . LYS A 1 270 ? 32.350 -0.318 -14.933 1.00 77.88 270 LYS A N 1
ATOM 2052 C CA . LYS A 1 270 ? 33.205 0.198 -16.018 1.00 77.88 270 LYS A CA 1
ATOM 2053 C C . LYS A 1 270 ? 34.259 -0.824 -16.443 1.00 77.88 270 LYS A C 1
ATOM 2055 O O . LYS A 1 270 ? 34.521 -0.985 -17.639 1.00 77.88 270 LYS A O 1
ATOM 2060 N N . ALA A 1 271 ? 34.850 -1.534 -15.484 1.00 81.81 271 ALA A N 1
ATOM 2061 C CA . ALA A 1 271 ? 35.789 -2.616 -15.757 1.00 81.81 271 ALA A CA 1
ATOM 2062 C C . ALA A 1 271 ? 35.098 -3.767 -16.509 1.00 81.81 271 ALA A C 1
ATOM 2064 O O . ALA A 1 271 ? 35.614 -4.241 -17.522 1.00 81.81 271 ALA A O 1
ATOM 2065 N N . MET A 1 272 ? 33.889 -4.145 -16.083 1.00 77.44 272 MET A N 1
ATOM 2066 C CA . MET A 1 272 ? 33.050 -5.126 -16.771 1.00 77.44 272 MET A CA 1
ATOM 2067 C C . MET A 1 272 ? 32.722 -4.686 -18.198 1.00 77.44 272 MET A C 1
ATOM 2069 O O . MET A 1 272 ? 32.904 -5.472 -19.122 1.00 77.44 272 MET A O 1
ATOM 2073 N N . ALA A 1 273 ? 32.308 -3.432 -18.403 1.00 71.94 273 ALA A N 1
ATOM 2074 C CA . ALA A 1 273 ? 32.028 -2.890 -19.733 1.00 71.94 273 ALA A CA 1
ATOM 2075 C C . ALA A 1 273 ? 33.250 -2.999 -20.657 1.00 71.94 273 ALA A C 1
ATOM 2077 O O . ALA A 1 273 ? 33.131 -3.409 -21.809 1.00 71.94 273 ALA A O 1
ATOM 2078 N N . THR A 1 274 ? 34.441 -2.697 -20.134 1.00 75.94 274 THR A N 1
ATOM 2079 C CA . THR A 1 274 ? 35.707 -2.814 -20.874 1.00 75.94 274 THR A CA 1
ATOM 2080 C C . THR A 1 274 ? 36.015 -4.271 -21.232 1.00 75.94 274 THR A C 1
ATOM 2082 O O . THR A 1 274 ? 36.396 -4.572 -22.365 1.00 75.94 274 THR A O 1
ATOM 2085 N N . SER A 1 275 ? 35.813 -5.193 -20.286 1.00 76.38 275 SER A N 1
ATOM 2086 C CA . SER A 1 275 ? 36.009 -6.630 -20.497 1.00 76.38 275 SER A CA 1
ATOM 2087 C C . SER A 1 275 ? 35.037 -7.194 -21.541 1.00 76.38 275 SER A C 1
ATOM 2089 O O . SER A 1 275 ? 35.466 -7.854 -22.488 1.00 76.38 275 SER A O 1
ATOM 2091 N N . LEU A 1 276 ? 33.748 -6.862 -21.436 1.00 71.25 276 LEU A N 1
ATOM 2092 C CA . LEU A 1 276 ? 32.712 -7.286 -22.378 1.00 71.25 276 LEU A CA 1
ATOM 2093 C C . LEU A 1 276 ? 32.895 -6.661 -23.763 1.00 71.25 276 LEU A C 1
ATOM 2095 O O . LEU A 1 276 ? 32.661 -7.333 -24.765 1.00 71.25 276 LEU A O 1
ATOM 2099 N N . ALA A 1 277 ? 33.375 -5.418 -23.847 1.00 70.25 277 ALA A N 1
ATOM 2100 C CA . ALA A 1 277 ? 33.758 -4.810 -25.116 1.00 70.25 277 ALA A CA 1
ATOM 2101 C C . ALA A 1 277 ? 34.886 -5.605 -25.791 1.00 70.25 277 ALA A C 1
ATOM 2103 O O . ALA A 1 277 ? 34.768 -5.948 -26.967 1.00 70.25 277 ALA A O 1
ATOM 2104 N N . SER A 1 278 ? 35.930 -5.984 -25.049 1.00 71.81 278 SER A N 1
ATOM 2105 C CA . SER A 1 278 ? 37.011 -6.835 -25.568 1.00 71.81 278 SER A CA 1
ATOM 2106 C C . SER A 1 278 ? 36.500 -8.210 -26.025 1.00 71.81 278 SER A C 1
ATOM 2108 O O . SER A 1 278 ? 36.788 -8.646 -27.141 1.00 71.81 278 SER A O 1
ATOM 2110 N N . ALA A 1 279 ? 35.656 -8.862 -25.218 1.00 71.31 279 ALA A N 1
ATOM 2111 C CA . ALA A 1 279 ? 35.031 -10.134 -25.579 1.00 71.31 279 ALA A CA 1
ATOM 2112 C C . ALA A 1 279 ? 34.148 -10.012 -26.834 1.00 71.31 279 ALA A C 1
ATOM 2114 O O . ALA A 1 279 ? 34.156 -10.899 -27.684 1.00 71.31 279 ALA A O 1
ATOM 2115 N N . SER A 1 280 ? 33.429 -8.897 -27.001 1.00 66.44 280 SER A N 1
ATOM 2116 C CA . SER A 1 280 ? 32.598 -8.654 -28.186 1.00 66.44 280 SER A CA 1
ATOM 2117 C C . SER A 1 280 ? 33.420 -8.559 -29.475 1.00 66.44 280 SER A C 1
ATOM 2119 O O . SER A 1 280 ? 32.959 -9.032 -30.511 1.00 66.44 280 SER A O 1
ATOM 2121 N N . VAL A 1 281 ? 34.651 -8.030 -29.413 1.00 72.00 281 VAL A N 1
ATOM 2122 C CA . VAL A 1 281 ? 35.584 -8.009 -30.553 1.00 72.00 281 VAL A CA 1
ATOM 2123 C C . VAL A 1 281 ? 36.008 -9.430 -30.917 1.00 72.00 281 VAL A C 1
ATOM 2125 O O . VAL A 1 281 ? 35.927 -9.805 -32.082 1.00 72.00 281 VAL A O 1
ATOM 2128 N N . GLN A 1 282 ? 36.360 -10.254 -29.926 1.00 72.69 282 GLN A N 1
ATOM 2129 C CA . GLN A 1 282 ? 36.713 -11.660 -30.157 1.00 72.69 282 GLN A CA 1
ATOM 2130 C C . GLN A 1 282 ? 35.537 -12.457 -30.733 1.00 72.69 282 GLN A C 1
ATOM 2132 O O . GLN A 1 282 ? 35.700 -13.217 -31.685 1.00 72.69 282 GLN A O 1
ATOM 2137 N N . ILE A 1 283 ? 34.327 -12.252 -30.203 1.00 69.12 283 ILE A N 1
ATOM 2138 C CA . ILE A 1 283 ? 33.108 -12.860 -30.746 1.00 69.12 283 ILE A CA 1
ATOM 2139 C C . ILE A 1 283 ? 32.891 -12.386 -32.185 1.00 69.12 283 ILE A C 1
ATOM 2141 O O . ILE A 1 283 ? 32.631 -13.212 -33.050 1.00 69.12 283 ILE A O 1
ATOM 2145 N N . ALA A 1 284 ? 33.046 -11.094 -32.483 1.00 67.31 284 ALA A N 1
ATOM 2146 C CA . ALA A 1 284 ? 32.908 -10.573 -33.842 1.00 67.31 284 ALA A CA 1
ATOM 2147 C C . ALA A 1 284 ? 33.924 -11.194 -34.820 1.00 67.31 284 ALA A C 1
ATOM 2149 O O . ALA A 1 284 ? 33.557 -11.520 -35.949 1.00 67.31 284 ALA A O 1
ATOM 2150 N N . GLU A 1 285 ? 35.167 -11.424 -34.392 1.00 74.44 285 GLU A N 1
ATOM 2151 C CA . GLU A 1 285 ? 36.190 -12.126 -35.180 1.00 74.44 285 GLU A CA 1
ATOM 2152 C C . GLU A 1 285 ? 35.819 -13.593 -35.431 1.00 74.44 285 GLU A C 1
ATOM 2154 O O . GLU A 1 285 ? 35.878 -14.064 -36.571 1.00 74.44 285 GLU A O 1
ATOM 2159 N N . VAL A 1 286 ? 35.354 -14.308 -34.400 1.00 74.06 286 VAL A N 1
ATOM 2160 C CA . VAL A 1 286 ? 34.854 -15.685 -34.540 1.00 74.06 286 VAL A CA 1
ATOM 2161 C C . VAL A 1 286 ? 33.677 -15.722 -35.513 1.00 74.06 286 VAL A C 1
ATOM 2163 O O . VAL A 1 286 ? 33.665 -16.534 -36.436 1.00 74.06 286 VAL A O 1
ATOM 2166 N N . MET A 1 287 ? 32.729 -14.798 -35.379 1.00 67.81 287 MET A N 1
ATOM 2167 C CA . MET A 1 287 ? 31.548 -14.676 -36.237 1.00 67.81 287 MET A CA 1
ATOM 2168 C C . MET A 1 287 ? 31.916 -14.357 -37.691 1.00 67.81 287 MET A C 1
ATOM 2170 O O . MET A 1 287 ? 31.304 -14.888 -38.627 1.00 67.81 287 MET A O 1
ATOM 2174 N N . ALA A 1 288 ? 32.947 -13.534 -37.897 1.00 72.62 288 ALA A N 1
ATOM 2175 C CA . ALA A 1 288 ? 33.511 -13.259 -39.212 1.00 72.62 288 ALA A CA 1
ATOM 2176 C C . ALA A 1 288 ? 34.158 -14.512 -39.825 1.00 72.62 288 ALA A C 1
ATOM 2178 O O . ALA A 1 288 ? 34.040 -14.711 -41.035 1.00 72.62 288 ALA A O 1
ATOM 2179 N N . SER A 1 289 ? 34.748 -15.385 -39.000 1.00 77.69 289 SER A N 1
ATOM 2180 C CA . SER A 1 289 ? 35.345 -16.657 -39.429 1.00 77.69 289 SER A CA 1
ATOM 2181 C C . SER A 1 289 ? 34.329 -17.772 -39.730 1.00 77.69 289 SER A C 1
ATOM 2183 O O . SER A 1 289 ? 34.685 -18.757 -40.379 1.00 77.69 289 SER A O 1
ATOM 2185 N N . LEU A 1 290 ? 33.063 -17.624 -39.310 1.00 78.44 290 LEU A N 1
ATOM 2186 C CA . LEU A 1 290 ? 32.017 -18.618 -39.571 1.00 78.44 290 LEU A CA 1
ATOM 2187 C C . LEU A 1 290 ? 31.677 -18.718 -41.060 1.00 78.44 290 LEU A C 1
ATOM 2189 O O . LEU A 1 290 ? 31.469 -17.710 -41.745 1.00 78.44 290 LEU A O 1
ATOM 2193 N N . THR A 1 291 ? 31.516 -19.955 -41.526 1.00 85.62 291 THR A N 1
ATOM 2194 C CA . THR A 1 291 ? 30.994 -20.254 -42.864 1.00 85.62 291 THR A CA 1
ATOM 2195 C C . THR A 1 291 ? 29.519 -19.833 -43.000 1.00 85.62 291 THR A C 1
ATOM 2197 O O . THR A 1 291 ? 28.809 -19.718 -41.992 1.00 85.62 291 THR A O 1
ATOM 2200 N N . PRO A 1 292 ? 29.015 -19.610 -44.230 1.00 78.81 292 PRO A N 1
ATOM 2201 C CA . PRO A 1 292 ? 27.612 -19.254 -44.467 1.00 78.81 292 PRO A CA 1
ATOM 2202 C C . PRO A 1 292 ? 26.610 -20.238 -43.839 1.00 78.81 292 PRO A C 1
ATOM 2204 O O . PRO A 1 292 ? 25.629 -19.811 -43.229 1.00 78.81 292 PRO A O 1
ATOM 2207 N N . GLU A 1 293 ? 26.881 -21.543 -43.917 1.00 79.19 293 GLU A N 1
ATOM 2208 C CA . GLU A 1 293 ? 26.082 -22.597 -43.285 1.00 79.19 293 GLU A CA 1
ATOM 2209 C C . GLU A 1 293 ? 26.052 -22.472 -41.756 1.00 79.19 293 GLU A C 1
ATOM 2211 O O . GLU A 1 293 ? 24.975 -22.531 -41.161 1.00 79.19 293 GLU A O 1
ATOM 2216 N N . GLN A 1 294 ? 27.201 -22.233 -41.116 1.00 79.12 294 GLN A N 1
ATOM 2217 C CA . GLN A 1 294 ? 27.288 -22.070 -39.660 1.00 79.12 294 GLN A CA 1
ATOM 2218 C C . GLN A 1 294 ? 26.552 -20.817 -39.177 1.00 79.12 294 GLN A C 1
ATOM 2220 O O . GLN A 1 294 ? 25.846 -20.872 -38.171 1.00 79.12 294 GLN A O 1
ATOM 2225 N N . ARG A 1 295 ? 26.641 -19.701 -39.918 1.00 71.94 295 ARG A N 1
ATOM 2226 C CA . ARG A 1 295 ? 25.871 -18.486 -39.599 1.00 71.94 295 ARG A CA 1
ATOM 2227 C C . ARG A 1 295 ? 24.371 -18.728 -39.684 1.00 71.94 295 ARG A C 1
ATOM 2229 O O . ARG A 1 295 ? 23.642 -18.297 -38.801 1.00 71.94 295 ARG A O 1
ATOM 2236 N N . LYS A 1 296 ? 23.913 -19.447 -40.712 1.00 75.06 296 LYS A N 1
ATOM 2237 C CA . LYS A 1 296 ? 22.492 -19.771 -40.899 1.00 75.06 296 LYS A CA 1
ATOM 2238 C C . LYS A 1 296 ? 21.959 -20.683 -39.793 1.00 75.06 296 LYS A C 1
ATOM 2240 O O . LYS A 1 296 ? 20.822 -20.524 -39.359 1.00 75.06 296 LYS A O 1
ATOM 2245 N N . GLN A 1 297 ? 22.775 -21.631 -39.340 1.00 78.38 297 GLN A N 1
ATOM 2246 C CA . GLN A 1 297 ? 22.421 -22.556 -38.267 1.00 78.38 297 GLN A CA 1
ATOM 2247 C C . GLN A 1 297 ? 22.311 -21.835 -36.917 1.00 78.38 297 GLN A C 1
ATOM 2249 O O . GLN A 1 297 ? 21.340 -22.028 -36.193 1.00 78.38 297 GLN A O 1
ATOM 2254 N N . MET A 1 298 ? 23.248 -20.934 -36.637 1.00 72.31 298 MET A N 1
ATOM 2255 C CA . MET A 1 298 ? 23.247 -20.102 -35.438 1.00 72.31 298 MET A CA 1
ATOM 2256 C C . MET A 1 298 ? 22.139 -19.034 -35.455 1.00 72.31 298 MET A C 1
ATOM 2258 O O . MET A 1 298 ? 21.473 -18.852 -34.441 1.00 72.31 298 MET A O 1
ATOM 2262 N N . ASP A 1 299 ? 21.871 -18.375 -36.590 1.00 69.31 299 ASP A N 1
ATOM 2263 C CA . ASP A 1 299 ? 20.724 -17.462 -36.734 1.00 69.31 299 ASP A CA 1
ATOM 2264 C C . ASP A 1 299 ? 19.398 -18.208 -36.442 1.00 69.31 299 ASP A C 1
ATOM 2266 O O . ASP A 1 299 ? 18.538 -17.688 -35.733 1.00 69.31 299 ASP A O 1
ATOM 2270 N N . ALA A 1 300 ? 19.255 -19.457 -36.909 1.00 71.25 300 ALA A N 1
ATOM 2271 C CA . ALA A 1 300 ? 18.078 -20.291 -36.645 1.00 71.25 300 ALA A CA 1
ATOM 2272 C C . ALA A 1 300 ? 17.971 -20.764 -35.181 1.00 71.25 300 ALA A C 1
ATOM 2274 O O . ALA A 1 300 ? 16.865 -20.927 -34.662 1.00 71.25 300 ALA A O 1
ATOM 2275 N N . GLU A 1 301 ? 19.094 -21.009 -34.501 1.00 69.25 301 GLU A N 1
ATOM 2276 C CA . GLU A 1 301 ? 19.105 -21.317 -33.065 1.00 69.25 301 GLU A CA 1
ATOM 2277 C C . GLU A 1 301 ? 18.756 -20.095 -32.213 1.00 69.25 301 GLU A C 1
ATOM 2279 O O . GLU A 1 301 ? 17.942 -20.213 -31.295 1.00 69.25 301 GLU A O 1
ATOM 2284 N N . MET A 1 302 ? 19.283 -18.916 -32.554 1.00 61.03 302 MET A N 1
ATOM 2285 C CA . MET A 1 302 ? 18.909 -17.662 -31.898 1.00 61.03 302 MET A CA 1
ATOM 2286 C C . MET A 1 302 ? 17.410 -17.379 -32.068 1.00 61.03 302 MET A C 1
ATOM 2288 O O . MET A 1 302 ? 16.714 -17.098 -31.091 1.00 61.03 302 MET A O 1
ATOM 2292 N N . GLU A 1 303 ? 16.866 -17.570 -33.271 1.00 61.12 303 GLU A N 1
ATOM 2293 C CA . GLU A 1 303 ? 15.432 -17.396 -33.523 1.00 61.12 303 GLU A CA 1
ATOM 2294 C C . GLU A 1 303 ? 14.566 -18.364 -32.690 1.00 61.12 303 GLU A C 1
ATOM 2296 O O . GLU A 1 303 ? 13.545 -17.956 -32.129 1.00 61.12 303 GLU A O 1
ATOM 2301 N N . LYS A 1 304 ? 15.002 -19.621 -32.506 1.00 59.88 304 LYS A N 1
ATOM 2302 C CA . LYS A 1 304 ? 14.334 -20.598 -31.618 1.00 59.88 304 LYS A CA 1
ATOM 2303 C C . LYS A 1 304 ? 14.359 -20.204 -30.142 1.00 59.88 304 LYS A C 1
ATOM 2305 O O . LYS A 1 304 ? 13.437 -20.563 -29.414 1.00 59.88 304 LYS A O 1
ATOM 2310 N N . MET A 1 305 ? 15.377 -19.468 -29.699 1.00 46.78 305 MET A N 1
ATOM 2311 C CA . MET A 1 305 ? 15.448 -18.907 -28.345 1.00 46.78 305 MET A CA 1
ATOM 2312 C C . MET A 1 305 ? 14.625 -17.614 -28.191 1.00 46.78 305 MET A C 1
ATOM 2314 O O . MET A 1 305 ? 14.656 -16.984 -27.137 1.00 46.78 305 MET A O 1
ATOM 2318 N N . GLY A 1 306 ? 13.864 -17.217 -29.220 1.00 42.03 306 GLY A N 1
ATOM 2319 C CA . GLY A 1 306 ? 13.044 -16.005 -29.214 1.00 42.03 306 GLY A CA 1
ATOM 2320 C C . GLY A 1 306 ? 13.842 -14.720 -29.453 1.00 42.03 306 GLY A C 1
ATOM 2321 O O . GLY A 1 306 ? 13.330 -13.627 -29.207 1.00 42.03 306 GLY A O 1
ATOM 2322 N N . ILE A 1 307 ? 15.082 -14.838 -29.932 1.00 45.19 307 ILE A N 1
ATOM 2323 C CA . ILE A 1 307 ? 16.022 -13.734 -30.132 1.00 45.19 307 ILE A CA 1
ATOM 2324 C C . ILE A 1 307 ? 15.892 -13.208 -31.568 1.00 45.19 307 ILE A C 1
ATOM 2326 O O . ILE A 1 307 ? 16.015 -13.968 -32.527 1.00 45.19 307 ILE A O 1
ATOM 2330 N N . LYS A 1 308 ? 15.633 -11.902 -31.734 1.00 47.69 308 LYS A N 1
ATOM 2331 C CA . LYS A 1 308 ? 15.504 -11.236 -33.045 1.00 47.69 308 LYS A CA 1
ATOM 2332 C C . LYS A 1 308 ? 16.652 -10.257 -33.277 1.00 47.69 308 LYS A C 1
ATOM 2334 O O . LYS A 1 308 ? 16.964 -9.475 -32.389 1.00 47.69 308 LYS A O 1
ATOM 2339 N N . LYS A 1 309 ? 17.200 -10.254 -34.497 1.00 47.59 309 LYS A N 1
ATOM 2340 C CA . LYS A 1 309 ? 18.259 -9.339 -34.964 1.00 47.59 309 LYS A CA 1
ATOM 2341 C C . LYS A 1 309 ? 17.796 -7.871 -34.912 1.00 47.59 309 LYS A C 1
ATOM 2343 O O . LYS A 1 309 ? 16.735 -7.538 -35.437 1.00 47.59 309 LYS A O 1
ATOM 2348 N N . ALA A 1 310 ? 18.598 -7.004 -34.308 1.00 46.78 310 ALA A N 1
ATOM 2349 C CA . ALA A 1 310 ? 18.390 -5.565 -34.207 1.00 46.78 310 ALA A CA 1
ATOM 2350 C C . ALA A 1 310 ? 18.855 -4.847 -35.474 1.00 46.78 310 ALA A C 1
ATOM 2352 O O . ALA A 1 310 ? 19.687 -5.343 -36.236 1.00 46.78 310 ALA A O 1
ATOM 2353 N N . ASN A 1 311 ? 18.300 -3.652 -35.670 1.00 43.56 311 ASN A N 1
ATOM 2354 C CA . ASN A 1 311 ? 18.590 -2.782 -36.801 1.00 43.56 311 ASN A CA 1
ATOM 2355 C C . ASN A 1 311 ? 20.017 -2.220 -36.694 1.00 43.56 311 ASN A C 1
ATOM 2357 O O . ASN A 1 311 ? 20.388 -1.664 -35.662 1.00 43.56 311 ASN A O 1
ATOM 2361 N N . ALA A 1 312 ? 20.808 -2.344 -37.762 1.00 43.62 312 ALA A N 1
ATOM 2362 C CA . ALA A 1 312 ? 22.206 -1.903 -37.803 1.00 43.62 312 ALA A CA 1
ATOM 2363 C C . ALA A 1 312 ? 22.380 -0.366 -37.779 1.00 43.62 312 ALA A C 1
ATOM 2365 O O . ALA A 1 312 ? 23.482 0.112 -37.518 1.00 43.62 312 ALA A O 1
ATOM 2366 N N . ASP A 1 313 ? 21.296 0.387 -37.988 1.00 46.69 313 ASP A N 1
ATOM 2367 C CA . ASP A 1 313 ? 21.292 1.840 -38.219 1.00 46.69 313 ASP A CA 1
ATOM 2368 C C . ASP A 1 313 ? 20.948 2.688 -36.974 1.00 46.69 313 ASP A C 1
ATOM 2370 O O . ASP A 1 313 ? 20.552 3.847 -37.094 1.00 46.69 313 ASP A O 1
ATOM 2374 N N . ALA A 1 314 ? 21.057 2.134 -35.761 1.00 50.94 314 ALA A N 1
ATOM 2375 C CA . ALA A 1 314 ? 20.765 2.890 -34.541 1.00 50.94 314 ALA A CA 1
ATOM 2376 C C . ALA A 1 314 ? 21.756 4.070 -34.356 1.00 50.94 314 ALA A C 1
ATOM 2378 O O . ALA A 1 314 ? 22.973 3.851 -34.409 1.00 50.94 314 ALA A O 1
ATOM 2379 N N . PRO A 1 315 ? 21.277 5.309 -34.106 1.00 50.50 315 PRO A N 1
ATOM 2380 C CA . PRO A 1 315 ? 22.144 6.471 -33.936 1.00 50.50 315 PRO A CA 1
ATOM 2381 C C . PRO A 1 315 ? 23.111 6.293 -32.758 1.00 50.50 315 PRO A C 1
ATOM 2383 O O . PRO A 1 315 ? 22.706 5.943 -31.647 1.00 50.50 315 PRO A O 1
ATOM 2386 N N . THR A 1 316 ? 24.392 6.589 -32.979 1.00 52.25 316 THR A N 1
ATOM 2387 C CA . THR A 1 316 ? 25.450 6.560 -31.956 1.00 52.25 316 THR A CA 1
ATOM 2388 C C . THR A 1 316 ? 25.830 7.976 -31.524 1.00 52.25 316 THR A C 1
ATOM 2390 O O . THR A 1 316 ? 25.949 8.853 -32.376 1.00 52.25 316 THR A O 1
ATOM 2393 N N . GLY A 1 317 ? 26.070 8.204 -30.229 1.00 58.00 317 GLY A N 1
ATOM 2394 C CA . GLY A 1 317 ? 26.519 9.499 -29.699 1.00 58.00 317 GLY A CA 1
ATOM 2395 C C . GLY A 1 317 ? 25.988 9.794 -28.295 1.00 58.00 317 GLY A C 1
ATOM 2396 O O . GLY A 1 317 ? 25.178 9.029 -27.763 1.00 58.00 317 GLY A O 1
ATOM 2397 N N . GLU A 1 318 ? 26.440 10.904 -27.704 1.00 59.41 318 GLU A N 1
ATOM 2398 C CA . GLU A 1 318 ? 25.877 11.428 -26.453 1.00 59.41 318 GLU A CA 1
ATOM 2399 C C . GLU A 1 318 ? 24.423 11.885 -26.655 1.00 59.41 318 GLU A C 1
ATOM 2401 O O . GLU A 1 318 ? 23.997 12.213 -27.765 1.00 59.41 318 GLU A O 1
ATOM 2406 N N . VAL A 1 319 ? 23.641 11.839 -25.576 1.00 66.62 319 VAL A N 1
ATOM 2407 C CA . VAL A 1 319 ? 22.238 12.262 -25.573 1.00 66.62 319 VAL A CA 1
ATOM 2408 C C . VAL A 1 319 ? 22.171 13.723 -25.147 1.00 66.62 319 VAL A C 1
ATOM 2410 O O . VAL A 1 319 ? 22.609 14.069 -24.052 1.00 66.62 319 VAL A O 1
ATOM 2413 N N . GLU A 1 320 ? 21.582 14.561 -25.990 1.00 72.62 320 GLU A N 1
ATOM 2414 C CA . GLU A 1 320 ? 21.276 15.955 -25.680 1.00 72.62 320 GLU A CA 1
ATOM 2415 C C . GLU A 1 320 ? 19.816 16.082 -25.233 1.00 72.62 320 GLU A C 1
ATOM 2417 O O . GLU A 1 320 ? 18.911 15.529 -25.863 1.00 72.62 320 GLU A O 1
ATOM 2422 N N . VAL A 1 321 ? 19.577 16.820 -24.144 1.00 73.00 321 VAL A N 1
ATOM 2423 C CA . VAL A 1 321 ? 18.231 17.089 -23.615 1.00 73.00 321 VAL A CA 1
ATOM 2424 C C . VAL A 1 321 ? 17.803 18.497 -24.021 1.00 73.00 321 VAL A C 1
ATOM 2426 O O . VAL A 1 321 ? 18.383 19.487 -23.578 1.00 73.00 321 VAL A O 1
ATOM 2429 N N . LEU A 1 322 ? 16.760 18.594 -24.843 1.00 78.38 322 LEU A N 1
ATOM 2430 C CA . LEU A 1 322 ? 16.152 19.850 -25.271 1.00 78.38 322 LEU A CA 1
ATOM 2431 C C . LEU A 1 322 ? 14.929 20.146 -24.400 1.00 78.38 322 LEU A C 1
ATOM 2433 O O . LEU A 1 322 ? 13.929 19.432 -24.455 1.00 78.38 322 LEU A O 1
ATOM 2437 N N . VAL A 1 323 ? 14.999 21.205 -23.592 1.00 75.62 323 VAL A N 1
ATOM 2438 C CA . VAL A 1 323 ? 13.861 21.678 -22.789 1.00 75.62 323 VAL A CA 1
ATOM 2439 C C . VAL A 1 323 ? 12.921 22.483 -23.682 1.00 75.62 323 VAL A C 1
ATOM 2441 O O . VAL A 1 323 ? 13.341 23.455 -24.311 1.00 75.62 323 VAL A O 1
ATOM 2444 N N . LEU A 1 324 ? 11.648 22.095 -23.732 1.00 78.81 324 LEU A N 1
ATOM 2445 C CA . LEU A 1 324 ? 10.632 22.751 -24.550 1.00 78.81 324 LEU A CA 1
ATOM 2446 C C . LEU A 1 324 ? 9.694 23.587 -23.668 1.00 78.81 324 LEU A C 1
ATOM 2448 O O . LEU A 1 324 ? 9.491 23.293 -22.493 1.00 78.81 324 LEU A O 1
ATOM 2452 N N . SER A 1 325 ? 9.094 24.633 -24.238 1.00 78.75 325 SER A N 1
ATOM 2453 C CA . SER A 1 325 ? 8.123 25.489 -23.536 1.00 78.75 325 SER A CA 1
ATOM 2454 C C . SER A 1 325 ? 6.734 24.854 -23.379 1.00 78.75 325 SER A C 1
ATOM 2456 O O . SER A 1 325 ? 5.845 25.466 -22.792 1.00 78.75 325 SER A O 1
ATOM 2458 N N . GLU A 1 326 ? 6.531 23.647 -23.910 1.00 89.06 326 GLU A N 1
ATOM 2459 C CA . GLU A 1 326 ? 5.270 22.915 -23.825 1.00 89.06 326 GLU A CA 1
ATOM 2460 C C . GLU A 1 326 ? 5.046 22.384 -22.400 1.00 89.06 326 GLU A C 1
ATOM 2462 O O . GLU A 1 326 ? 5.927 21.743 -21.815 1.00 89.06 326 GLU A O 1
ATOM 2467 N N . THR A 1 327 ? 3.853 22.633 -21.854 1.00 88.88 327 THR A N 1
ATOM 2468 C CA . THR A 1 327 ? 3.430 22.161 -20.532 1.00 88.88 327 THR A CA 1
ATOM 2469 C C . THR A 1 327 ? 2.153 21.335 -20.615 1.00 88.88 327 THR A C 1
ATOM 2471 O O . THR A 1 327 ? 1.325 21.523 -21.509 1.00 88.88 327 THR A O 1
ATOM 2474 N N . LYS A 1 328 ? 1.996 20.385 -19.690 1.00 89.88 328 LYS A N 1
ATOM 2475 C CA . LYS A 1 328 ? 0.814 19.524 -19.596 1.00 89.88 328 LYS A CA 1
ATOM 2476 C C . LYS A 1 328 ? 0.679 18.942 -18.196 1.00 89.88 328 LYS A C 1
ATOM 2478 O O . LYS A 1 328 ? 1.660 18.468 -17.631 1.00 89.88 328 LYS A O 1
ATOM 2483 N N . THR A 1 329 ? -0.547 18.861 -17.691 1.00 85.62 329 THR A N 1
ATOM 2484 C CA . THR A 1 329 ? -0.842 18.094 -16.479 1.00 85.62 329 THR A CA 1
ATOM 2485 C C . THR A 1 329 ? -0.857 16.594 -16.789 1.00 85.62 329 THR A C 1
ATOM 2487 O O . THR A 1 329 ? -1.649 16.127 -17.616 1.00 85.62 329 THR A O 1
ATOM 2490 N N . ILE A 1 330 ? -0.003 15.815 -16.127 1.00 79.19 330 ILE A N 1
ATOM 2491 C CA . ILE A 1 330 ? 0.056 14.352 -16.250 1.00 79.19 330 ILE A CA 1
ATOM 2492 C C . ILE A 1 330 ? -0.048 13.759 -14.849 1.00 79.19 330 ILE A C 1
ATOM 2494 O O . ILE A 1 330 ? 0.751 14.088 -13.982 1.00 79.19 330 ILE A O 1
ATOM 2498 N N . GLN A 1 331 ? -1.050 12.904 -14.613 1.00 72.00 331 GLN A N 1
ATOM 2499 C CA . GLN A 1 331 ? -1.289 12.273 -13.302 1.00 72.00 331 GLN A CA 1
ATOM 2500 C C . GLN A 1 331 ? -1.376 13.280 -12.132 1.00 72.00 331 GLN A C 1
ATOM 2502 O O . GLN A 1 331 ? -0.999 12.971 -11.009 1.00 72.00 331 GLN A O 1
ATOM 2507 N N . GLY A 1 332 ? -1.866 14.498 -12.397 1.00 75.56 332 GLY A N 1
ATOM 2508 C CA . GLY A 1 332 ? -1.976 15.572 -11.402 1.00 75.56 332 GLY A CA 1
ATOM 2509 C C . GLY A 1 332 ? -0.721 16.435 -11.225 1.00 75.56 332 GLY A C 1
ATOM 2510 O O . GLY A 1 332 ? -0.785 17.414 -10.491 1.00 75.56 332 GLY A O 1
ATOM 2511 N N . PHE A 1 333 ? 0.380 16.125 -11.916 1.00 76.38 333 PHE A N 1
ATOM 2512 C CA . PHE A 1 333 ? 1.607 16.924 -11.904 1.00 76.38 333 PHE A CA 1
ATOM 2513 C C . PHE A 1 333 ? 1.667 17.877 -13.094 1.00 76.38 333 PHE A C 1
ATOM 2515 O O . PHE A 1 333 ? 1.462 17.461 -14.238 1.00 76.38 333 PHE A O 1
ATOM 2522 N N . GLU A 1 334 ? 2.019 19.135 -12.841 1.00 85.19 334 GLU A N 1
ATOM 2523 C CA . GLU A 1 334 ? 2.318 20.109 -13.889 1.00 85.19 334 GLU A CA 1
ATOM 2524 C C . GLU A 1 334 ? 3.683 19.796 -14.508 1.00 85.19 334 GLU A C 1
ATOM 2526 O O . GLU A 1 334 ? 4.735 20.017 -13.910 1.00 85.19 334 GLU A O 1
ATOM 2531 N N . CYS A 1 335 ? 3.670 19.238 -15.718 1.00 86.81 335 CYS A N 1
ATOM 2532 C CA . CYS A 1 335 ? 4.878 18.756 -16.371 1.00 86.81 335 CYS A CA 1
ATOM 2533 C C . CYS A 1 335 ? 5.335 19.690 -17.491 1.00 86.81 335 CYS A C 1
ATOM 2535 O O . CYS A 1 335 ? 4.519 20.211 -18.254 1.00 86.81 335 CYS A O 1
ATOM 2537 N N . ARG A 1 336 ? 6.654 19.820 -17.647 1.00 88.06 336 ARG A N 1
ATOM 2538 C CA . ARG A 1 336 ? 7.324 20.398 -18.818 1.00 88.06 336 ARG A CA 1
ATOM 2539 C C . ARG A 1 336 ? 7.842 19.294 -19.725 1.00 88.06 336 ARG A C 1
ATOM 2541 O O . ARG A 1 336 ? 8.301 18.254 -19.249 1.00 88.06 336 ARG A O 1
ATOM 2548 N N . LYS A 1 337 ? 7.762 19.523 -21.032 1.00 89.62 337 LYS A N 1
ATOM 2549 C CA . LYS A 1 337 ? 8.239 18.578 -22.038 1.00 89.62 337 LYS A CA 1
ATOM 2550 C C . LYS A 1 337 ? 9.733 18.732 -22.304 1.00 89.62 337 LYS A C 1
ATOM 2552 O O . LYS A 1 337 ? 10.263 19.840 -22.393 1.00 89.62 337 LYS A O 1
ATOM 2557 N N . HIS A 1 338 ? 10.382 17.598 -22.515 1.00 85.69 338 HIS A N 1
ATOM 2558 C CA . HIS A 1 338 ? 11.771 17.476 -22.912 1.00 85.69 338 HIS A CA 1
ATOM 2559 C C . HIS A 1 338 ? 11.873 16.505 -24.084 1.00 85.69 338 HIS A C 1
ATOM 2561 O O . HIS A 1 338 ? 11.371 15.383 -24.009 1.00 85.69 338 HIS A O 1
ATOM 2567 N N . ASP A 1 339 ? 12.563 16.914 -25.140 1.00 87.62 339 ASP A N 1
ATOM 2568 C CA . ASP A 1 339 ? 12.921 16.017 -26.233 1.00 87.62 339 ASP A CA 1
ATOM 2569 C C . ASP A 1 339 ? 14.386 15.611 -26.079 1.00 87.62 339 ASP A C 1
ATOM 2571 O O . ASP A 1 339 ? 15.255 16.453 -25.858 1.00 87.62 339 ASP A O 1
ATOM 2575 N N . MET A 1 340 ? 14.664 14.313 -26.179 1.00 80.94 340 MET A N 1
ATOM 2576 C CA . MET A 1 340 ? 16.027 13.787 -26.147 1.00 80.94 340 MET A CA 1
ATOM 2577 C C . MET A 1 340 ? 16.474 13.465 -27.564 1.00 80.94 340 MET A C 1
ATOM 2579 O O . MET A 1 340 ? 15.769 12.768 -28.301 1.00 80.94 340 MET A O 1
ATOM 2583 N N . VAL A 1 341 ? 17.646 13.968 -27.938 1.00 79.50 341 VAL A N 1
ATOM 2584 C CA . VAL A 1 341 ? 18.210 13.832 -29.280 1.00 79.50 341 VAL A CA 1
ATOM 2585 C C . VAL A 1 341 ? 19.565 13.140 -29.188 1.00 79.50 341 VAL A C 1
ATOM 2587 O O . VAL A 1 341 ? 20.412 13.516 -28.385 1.00 79.50 341 VAL A O 1
ATOM 2590 N N . ARG A 1 342 ? 19.779 12.117 -30.019 1.00 73.31 342 ARG A N 1
ATOM 2591 C CA . ARG A 1 342 ? 21.058 11.409 -30.153 1.00 73.31 342 ARG A CA 1
ATOM 2592 C C . ARG A 1 342 ? 21.477 11.430 -31.617 1.00 73.31 342 ARG A C 1
ATOM 2594 O O . ARG A 1 342 ? 20.731 10.969 -32.479 1.00 73.31 342 ARG A O 1
ATOM 2601 N N . GLY A 1 343 ? 22.657 11.979 -31.905 1.00 72.62 343 GLY A N 1
ATOM 2602 C CA . GLY A 1 343 ? 23.167 12.071 -33.280 1.00 72.62 343 GLY A CA 1
ATOM 2603 C C . GLY A 1 343 ? 22.239 12.842 -34.233 1.00 72.62 343 GLY A C 1
ATOM 2604 O O . GLY A 1 343 ? 22.140 12.491 -35.403 1.00 72.62 343 GLY A O 1
ATOM 2605 N N . GLY A 1 344 ? 21.513 13.847 -33.726 1.00 75.31 344 GLY A N 1
ATOM 2606 C CA . GLY A 1 344 ? 20.561 14.656 -34.501 1.00 75.31 344 GLY A CA 1
ATOM 2607 C C . GLY A 1 344 ? 19.161 14.049 -34.683 1.00 75.31 344 GLY A C 1
ATOM 2608 O O . GLY A 1 344 ? 18.284 14.726 -35.214 1.00 75.31 344 GLY A O 1
ATOM 2609 N N . ALA A 1 345 ? 18.917 12.819 -34.219 1.00 79.44 345 ALA A N 1
ATOM 2610 C CA . ALA A 1 345 ? 17.603 12.175 -34.262 1.00 79.44 345 ALA A CA 1
ATOM 2611 C C . ALA A 1 345 ? 16.951 12.125 -32.872 1.00 79.44 345 ALA A C 1
ATOM 2613 O O . ALA A 1 345 ? 17.614 11.820 -31.878 1.00 79.44 345 ALA A O 1
ATOM 2614 N N . LYS A 1 346 ? 15.641 12.394 -32.793 1.00 83.00 346 LYS A N 1
ATOM 2615 C CA . LYS A 1 346 ? 14.876 12.267 -31.543 1.00 83.00 346 LYS A CA 1
ATOM 2616 C C . LYS A 1 346 ? 14.821 10.796 -31.123 1.00 83.00 346 LYS A C 1
ATOM 2618 O O . LYS A 1 346 ? 14.327 9.959 -31.872 1.00 83.00 346 LYS A O 1
ATOM 2623 N N . CYS A 1 347 ? 15.309 10.491 -29.925 1.00 75.50 347 CYS A N 1
ATOM 2624 C CA . CYS A 1 347 ? 15.355 9.136 -29.373 1.00 75.50 347 CYS A CA 1
ATOM 2625 C C . CYS A 1 347 ? 14.416 8.941 -28.176 1.00 75.50 347 CYS A C 1
ATOM 2627 O O . CYS A 1 347 ? 14.055 7.807 -27.869 1.00 75.50 347 CYS A O 1
ATOM 2629 N N . ALA A 1 348 ? 13.977 10.018 -27.521 1.00 80.56 348 ALA A N 1
ATOM 2630 C CA . ALA A 1 348 ? 12.954 9.937 -26.486 1.00 80.56 348 ALA A CA 1
ATOM 2631 C C . ALA A 1 348 ? 12.189 11.255 -26.312 1.00 80.56 348 ALA A C 1
ATOM 2633 O O . ALA A 1 348 ? 12.616 12.326 -26.746 1.00 80.56 348 ALA A O 1
ATOM 2634 N N . GLU A 1 349 ? 11.041 11.153 -25.656 1.00 87.69 349 GLU A N 1
ATOM 2635 C CA . GLU A 1 349 ? 10.244 12.267 -25.156 1.00 87.69 349 GLU A CA 1
ATOM 2636 C C . GLU A 1 349 ? 10.000 12.055 -23.665 1.00 87.69 349 GLU A C 1
ATOM 2638 O O . GLU A 1 349 ? 9.489 11.009 -23.272 1.00 87.69 349 GLU A O 1
ATOM 2643 N N . ALA A 1 350 ? 10.337 13.037 -22.838 1.00 85.56 350 ALA A N 1
ATOM 2644 C CA . ALA A 1 350 ? 10.117 13.000 -21.402 1.00 85.56 350 ALA A CA 1
ATOM 2645 C C . ALA A 1 350 ? 9.253 14.179 -20.958 1.00 85.56 350 ALA A C 1
ATOM 2647 O O . ALA A 1 350 ? 9.319 15.273 -21.511 1.00 85.56 350 ALA A O 1
ATOM 2648 N N . TRP A 1 351 ? 8.458 13.958 -19.924 1.00 87.81 351 TRP A N 1
ATOM 2649 C CA . TRP A 1 351 ? 7.673 14.981 -19.256 1.00 87.81 351 TRP A CA 1
ATOM 2650 C C . TRP A 1 351 ? 8.049 14.959 -17.784 1.00 87.81 351 TRP A C 1
ATOM 2652 O O . TRP A 1 351 ? 7.929 13.915 -17.139 1.00 87.81 351 TRP A O 1
ATOM 2662 N N . SER A 1 352 ? 8.539 16.083 -17.267 1.00 82.12 352 SER A N 1
ATOM 2663 C CA . SER A 1 352 ? 9.029 16.174 -15.892 1.00 82.12 352 SER A CA 1
ATOM 2664 C C . SER A 1 352 ? 8.344 17.292 -15.117 1.00 82.12 352 SER A C 1
ATOM 2666 O O . SER A 1 352 ? 8.004 18.331 -15.684 1.00 82.12 352 SER A O 1
ATOM 2668 N N . THR A 1 353 ? 8.129 17.067 -13.825 1.00 80.00 353 THR A N 1
ATOM 2669 C CA . THR A 1 353 ? 7.594 18.066 -12.893 1.00 80.00 353 THR A CA 1
ATOM 2670 C C . THR A 1 353 ? 8.745 18.717 -12.126 1.00 80.00 353 THR A C 1
ATOM 2672 O O . THR A 1 353 ? 9.655 17.992 -11.709 1.00 80.00 353 THR A O 1
ATOM 2675 N N . PRO A 1 354 ? 8.744 20.047 -11.908 1.00 71.44 354 PRO A N 1
ATOM 2676 C CA . PRO A 1 354 ? 9.789 20.720 -11.141 1.00 71.44 354 PRO A CA 1
ATOM 2677 C C . PRO A 1 354 ? 10.007 20.072 -9.772 1.00 71.44 354 PRO A C 1
ATOM 2679 O O . PRO A 1 354 ? 9.051 19.728 -9.080 1.00 71.44 354 PRO A O 1
ATOM 2682 N N . ALA A 1 355 ? 11.266 19.957 -9.342 1.00 62.34 355 ALA A N 1
ATOM 2683 C CA . ALA A 1 355 ? 11.598 19.369 -8.041 1.00 62.34 355 ALA A CA 1
ATOM 2684 C C . ALA A 1 355 ? 11.031 20.165 -6.850 1.00 62.34 355 ALA A C 1
ATOM 2686 O O . ALA A 1 355 ? 10.923 19.616 -5.766 1.00 62.34 355 ALA A O 1
ATOM 2687 N N . THR A 1 356 ? 10.671 21.440 -7.030 1.00 57.75 356 THR A N 1
ATOM 2688 C CA . THR A 1 356 ? 10.032 22.280 -5.998 1.00 57.75 356 THR A CA 1
ATOM 2689 C C . THR A 1 356 ? 8.581 21.910 -5.724 1.00 57.75 356 THR A C 1
ATOM 2691 O O . THR A 1 356 ? 8.089 22.181 -4.633 1.00 57.75 356 THR A O 1
ATOM 2694 N N . ASP A 1 357 ? 7.914 21.286 -6.693 1.00 54.72 357 ASP A N 1
ATOM 2695 C CA . ASP A 1 357 ? 6.515 20.860 -6.573 1.00 54.72 357 ASP A CA 1
ATOM 2696 C C . ASP A 1 357 ? 6.407 19.488 -5.893 1.00 54.72 357 ASP A C 1
ATOM 2698 O O . ASP A 1 357 ? 5.319 18.951 -5.690 1.00 54.72 357 ASP A O 1
ATOM 2702 N N . VAL A 1 358 ? 7.558 18.926 -5.514 1.00 55.91 358 VAL A N 1
ATOM 2703 C CA . VAL A 1 358 ? 7.699 17.648 -4.838 1.00 55.91 358 VAL A CA 1
ATOM 2704 C C . VAL A 1 358 ? 8.535 17.856 -3.578 1.00 55.91 358 VAL A C 1
ATOM 2706 O O . VAL A 1 358 ? 9.615 18.433 -3.629 1.00 55.91 358 VAL A O 1
ATOM 2709 N N . THR A 1 359 ? 8.077 17.388 -2.422 1.00 59.34 359 THR A N 1
ATOM 2710 C CA . THR A 1 359 ? 8.782 17.551 -1.138 1.00 59.34 359 THR A CA 1
ATOM 2711 C C . THR A 1 359 ? 10.000 16.614 -1.029 1.00 59.34 359 THR A C 1
ATOM 2713 O O . THR A 1 359 ? 10.038 15.740 -0.172 1.00 59.34 359 THR A O 1
ATOM 2716 N N . VAL A 1 360 ? 10.988 16.753 -1.922 1.00 63.97 360 VAL A N 1
ATOM 2717 C CA . VAL A 1 360 ? 12.168 15.873 -2.022 1.00 63.97 360 VAL A CA 1
ATOM 2718 C C . VAL A 1 360 ? 13.438 16.621 -1.623 1.00 63.97 360 VAL A C 1
ATOM 2720 O O . VAL A 1 360 ? 13.703 17.740 -2.066 1.00 63.97 360 VAL A O 1
ATOM 2723 N N . THR A 1 361 ? 14.265 15.998 -0.791 1.00 68.94 361 THR A N 1
ATOM 2724 C CA . THR A 1 361 ? 15.557 16.543 -0.367 1.00 68.94 361 THR A CA 1
ATOM 2725 C C . THR A 1 361 ? 16.640 16.351 -1.436 1.00 68.94 361 THR A C 1
ATOM 2727 O O . THR A 1 361 ? 16.589 15.456 -2.281 1.00 68.94 361 THR A O 1
ATOM 2730 N N . LYS A 1 362 ? 17.706 17.163 -1.377 1.00 68.44 362 LYS A N 1
ATOM 2731 C CA . LYS A 1 362 ? 18.875 17.006 -2.267 1.00 68.44 362 LYS A CA 1
ATOM 2732 C C . LYS A 1 362 ? 19.545 15.632 -2.136 1.00 68.44 362 LYS A C 1
ATOM 2734 O O . LYS A 1 362 ? 20.067 15.113 -3.120 1.00 68.44 362 LYS A O 1
ATOM 2739 N N . GLY A 1 363 ? 19.537 15.067 -0.930 1.00 70.38 363 GLY A N 1
ATOM 2740 C CA . GLY A 1 363 ? 20.099 13.754 -0.631 1.00 70.38 363 GLY A CA 1
ATOM 2741 C C . GLY A 1 363 ? 19.364 12.615 -1.331 1.00 70.38 363 GLY A C 1
ATOM 2742 O O . GLY A 1 363 ? 19.985 11.744 -1.939 1.00 70.38 363 GLY A O 1
ATOM 2743 N N . GLU A 1 364 ? 18.033 12.671 -1.331 1.00 73.62 364 GLU A N 1
ATOM 2744 C CA . GLU A 1 364 ? 17.182 11.706 -2.031 1.00 73.62 364 GLU A CA 1
ATOM 2745 C C . GLU A 1 364 ? 17.305 11.823 -3.550 1.00 73.62 364 GLU A C 1
ATOM 2747 O O . GLU A 1 364 ? 17.444 10.809 -4.231 1.00 73.62 364 GLU A O 1
ATOM 2752 N N . LEU A 1 365 ? 17.331 13.049 -4.087 1.00 69.88 365 LEU A N 1
ATOM 2753 C CA . LEU A 1 365 ? 17.568 13.275 -5.518 1.00 69.88 365 LEU A CA 1
ATOM 2754 C C . LEU A 1 365 ? 18.908 12.676 -5.962 1.00 69.88 365 LEU A C 1
ATOM 2756 O O . LEU A 1 365 ? 18.983 12.014 -6.996 1.00 69.88 365 LEU A O 1
ATOM 2760 N N . SER A 1 366 ? 19.955 12.861 -5.155 1.00 72.38 366 SER A N 1
ATOM 2761 C CA . SER A 1 366 ? 21.276 12.280 -5.405 1.00 72.38 366 SER A CA 1
ATOM 2762 C C . SER A 1 366 ? 21.247 10.746 -5.373 1.00 72.38 366 SER A C 1
ATOM 2764 O O . SER A 1 366 ? 21.815 10.099 -6.254 1.00 72.38 366 SER A O 1
ATOM 2766 N N . ALA A 1 367 ? 20.539 10.147 -4.409 1.00 78.50 367 ALA A N 1
ATOM 2767 C CA . ALA A 1 367 ? 20.409 8.696 -4.299 1.00 78.50 367 ALA A CA 1
ATOM 2768 C C . ALA A 1 367 ? 19.658 8.079 -5.494 1.00 78.50 367 ALA A C 1
ATOM 2770 O O . ALA A 1 367 ? 20.102 7.067 -6.041 1.00 78.50 367 ALA A O 1
ATOM 2771 N N . VAL A 1 368 ? 18.566 8.709 -5.944 1.00 75.50 368 VAL A N 1
ATOM 2772 C CA . VAL A 1 368 ? 17.827 8.298 -7.153 1.00 75.50 368 VAL A CA 1
ATOM 2773 C C . VAL A 1 368 ? 18.700 8.413 -8.396 1.00 75.50 368 VAL A C 1
ATOM 2775 O O . VAL A 1 368 ? 18.769 7.473 -9.192 1.00 75.50 368 VAL A O 1
ATOM 2778 N N . ALA A 1 369 ? 19.390 9.544 -8.561 1.00 70.19 369 ALA A N 1
ATOM 2779 C CA . ALA A 1 369 ? 20.267 9.772 -9.701 1.00 70.19 369 ALA A CA 1
ATOM 2780 C C . ALA A 1 369 ? 21.409 8.746 -9.746 1.00 70.19 369 ALA A C 1
ATOM 2782 O O . ALA A 1 369 ? 21.682 8.176 -10.803 1.00 70.19 369 ALA A O 1
ATOM 2783 N N . GLY A 1 370 ? 22.032 8.465 -8.599 1.00 74.12 370 GLY A N 1
ATOM 2784 C CA . GLY A 1 370 ? 23.093 7.470 -8.469 1.00 74.12 370 GLY A CA 1
ATOM 2785 C C . GLY A 1 370 ? 22.624 6.057 -8.814 1.00 74.12 370 GLY A C 1
ATOM 2786 O O . GLY A 1 370 ? 23.217 5.406 -9.672 1.00 74.12 370 GLY A O 1
ATOM 2787 N N . MET A 1 371 ? 21.500 5.614 -8.242 1.00 81.31 371 MET A N 1
ATOM 2788 C CA . MET A 1 371 ? 20.920 4.303 -8.552 1.00 81.31 371 MET A CA 1
ATOM 2789 C C . MET A 1 371 ? 20.574 4.161 -10.038 1.00 81.31 371 MET A C 1
ATOM 2791 O O . MET A 1 371 ? 20.903 3.152 -10.661 1.00 81.31 371 MET A O 1
ATOM 2795 N N . THR A 1 372 ? 19.949 5.185 -10.620 1.00 71.38 372 THR A N 1
ATOM 2796 C CA . THR A 1 372 ? 19.591 5.205 -12.045 1.00 71.38 372 THR A CA 1
ATOM 2797 C C . THR A 1 372 ? 20.836 5.126 -12.924 1.00 71.38 372 THR A C 1
ATOM 2799 O O . THR A 1 372 ? 20.863 4.374 -13.896 1.00 71.38 372 THR A O 1
ATOM 2802 N N . ASN A 1 373 ? 21.895 5.857 -12.565 1.00 71.31 373 ASN A N 1
ATOM 2803 C CA . ASN A 1 373 ? 23.172 5.818 -13.269 1.00 71.31 373 ASN A CA 1
ATOM 2804 C C . ASN A 1 373 ? 23.837 4.436 -13.172 1.00 71.31 373 ASN A C 1
ATOM 2806 O O . ASN A 1 373 ? 24.352 3.947 -14.170 1.00 71.31 373 ASN A O 1
ATOM 2810 N N . MET A 1 374 ? 23.784 3.780 -12.012 1.00 74.50 374 MET A N 1
ATOM 2811 C CA . MET A 1 374 ? 24.308 2.421 -11.840 1.00 74.50 374 MET A CA 1
ATOM 2812 C C . MET A 1 374 ? 23.543 1.389 -12.677 1.00 74.50 374 MET A C 1
ATOM 2814 O O . MET A 1 374 ? 24.160 0.542 -13.318 1.00 74.50 374 MET A O 1
ATOM 2818 N N . ILE A 1 375 ? 22.211 1.480 -12.729 1.00 73.69 375 ILE A N 1
ATOM 2819 C CA . ILE A 1 375 ? 21.388 0.619 -13.592 1.00 73.69 375 ILE A CA 1
ATOM 2820 C C . ILE A 1 375 ? 21.714 0.872 -15.069 1.00 73.69 375 ILE A C 1
ATOM 2822 O O . ILE A 1 375 ? 21.866 -0.080 -15.831 1.00 73.69 375 ILE A O 1
ATOM 2826 N N . ALA A 1 376 ? 21.866 2.136 -15.471 1.00 67.31 376 ALA A N 1
ATOM 2827 C CA . ALA A 1 376 ? 22.257 2.485 -16.834 1.00 67.31 376 ALA A CA 1
ATOM 2828 C C . ALA A 1 376 ? 23.634 1.904 -17.190 1.00 67.31 376 ALA A C 1
ATOM 2830 O O . ALA A 1 376 ? 23.747 1.211 -18.195 1.00 67.31 376 ALA A O 1
ATOM 2831 N N . LEU A 1 377 ? 24.641 2.080 -16.327 1.00 67.38 377 LEU A N 1
ATOM 2832 C CA . LEU A 1 377 ? 25.981 1.517 -16.518 1.00 67.38 377 LEU A CA 1
ATOM 2833 C C . LEU A 1 377 ? 25.974 -0.015 -16.597 1.00 67.38 377 LEU A C 1
ATOM 2835 O O . LEU A 1 377 ? 26.716 -0.584 -17.393 1.00 67.38 377 LEU A O 1
ATOM 2839 N N . LEU A 1 378 ? 25.136 -0.686 -15.803 1.00 71.81 378 LEU A N 1
ATOM 2840 C CA . LEU A 1 378 ? 24.962 -2.138 -15.865 1.00 71.81 378 LEU A CA 1
ATOM 2841 C C . LEU A 1 378 ? 24.356 -2.585 -17.204 1.00 71.81 378 LEU A C 1
ATOM 2843 O O . LEU A 1 378 ? 24.792 -3.574 -17.782 1.00 71.81 378 LEU A O 1
ATOM 2847 N N . LEU A 1 379 ? 23.363 -1.862 -17.721 1.00 67.25 379 LEU A N 1
ATOM 2848 C CA . LEU A 1 379 ? 22.772 -2.171 -19.026 1.00 67.25 379 LEU A CA 1
ATOM 2849 C C . LEU A 1 379 ? 23.732 -1.839 -20.180 1.00 67.25 379 LEU A C 1
ATOM 2851 O O . LEU A 1 379 ? 23.823 -2.589 -21.152 1.00 67.25 379 LEU A O 1
ATOM 2855 N N . GLU A 1 380 ? 24.475 -0.738 -20.069 1.00 63.25 380 GLU A N 1
ATOM 2856 C CA . GLU A 1 380 ? 25.494 -0.317 -21.033 1.00 63.25 380 GLU A CA 1
ATOM 2857 C C . GLU A 1 380 ? 26.676 -1.281 -21.087 1.00 63.25 380 GLU A C 1
ATOM 2859 O O . GLU A 1 380 ? 27.162 -1.567 -22.181 1.00 63.25 380 GLU A O 1
ATOM 2864 N N . SER A 1 381 ? 27.122 -1.821 -19.947 1.00 64.25 381 SER A N 1
ATOM 2865 C CA . SER A 1 381 ? 28.229 -2.783 -19.911 1.00 64.25 381 SER A CA 1
ATOM 2866 C C . SER A 1 381 ? 27.904 -4.045 -20.712 1.00 64.25 381 SER A C 1
ATOM 2868 O O . SER A 1 381 ? 28.775 -4.592 -21.387 1.00 64.25 381 SER A O 1
ATOM 2870 N N . MET A 1 382 ? 26.633 -4.452 -20.721 1.00 63.81 382 MET A N 1
ATOM 2871 C CA . MET A 1 382 ? 26.128 -5.552 -21.542 1.00 63.81 382 MET A CA 1
ATOM 2872 C C . MET A 1 382 ? 25.927 -5.162 -23.014 1.00 63.81 382 MET A C 1
ATOM 2874 O O . MET A 1 382 ? 25.847 -6.038 -23.873 1.00 63.81 382 MET A O 1
ATOM 2878 N N . GLY A 1 383 ? 25.869 -3.868 -23.332 1.00 63.41 383 GLY A N 1
ATOM 2879 C CA . GLY A 1 383 ? 25.552 -3.323 -24.652 1.00 63.41 383 GLY A CA 1
ATOM 2880 C C . GLY A 1 383 ? 26.397 -3.880 -25.806 1.00 63.41 383 GLY A C 1
ATOM 2881 O O . GLY A 1 383 ? 25.806 -4.361 -26.771 1.00 63.41 383 GLY A O 1
ATOM 2882 N N . PRO A 1 384 ? 27.744 -3.869 -25.751 1.00 60.69 384 PRO A N 1
ATOM 2883 C CA . PRO A 1 384 ? 28.593 -4.397 -26.824 1.00 60.69 384 PRO A CA 1
ATOM 2884 C C . PRO A 1 384 ? 28.361 -5.884 -27.116 1.00 60.69 384 PRO A C 1
ATOM 2886 O O . PRO A 1 384 ? 28.265 -6.282 -28.277 1.00 60.69 384 PRO A O 1
ATOM 2889 N N . LEU A 1 385 ? 28.218 -6.694 -26.062 1.00 60.53 385 LEU A N 1
ATOM 2890 C CA . LEU A 1 385 ? 27.918 -8.121 -26.173 1.00 60.53 385 LEU A CA 1
ATOM 2891 C C . LEU A 1 385 ? 26.514 -8.335 -26.749 1.00 60.53 385 LEU A C 1
ATOM 2893 O O . LEU A 1 385 ? 26.319 -9.099 -27.682 1.00 60.53 385 LEU A O 1
ATOM 2897 N N . MET A 1 386 ? 25.523 -7.611 -26.240 1.00 58.72 386 MET A N 1
ATOM 2898 C CA . MET A 1 386 ? 24.153 -7.692 -26.736 1.00 58.72 386 MET A CA 1
ATOM 2899 C C . MET A 1 386 ? 24.073 -7.247 -28.206 1.00 58.72 386 MET A C 1
ATOM 2901 O O . MET A 1 386 ? 23.419 -7.903 -29.013 1.00 58.72 386 MET A O 1
ATOM 2905 N N . LYS A 1 387 ? 24.826 -6.217 -28.607 1.00 60.59 387 LYS A N 1
ATOM 2906 C CA . LYS A 1 387 ? 24.913 -5.754 -29.998 1.00 60.59 387 LYS A CA 1
ATOM 2907 C C . LYS A 1 387 ? 25.532 -6.796 -30.930 1.00 60.59 387 LYS A C 1
ATOM 2909 O O . LYS A 1 387 ? 25.074 -6.906 -32.066 1.00 60.59 387 LYS A O 1
ATOM 2914 N N . SER A 1 388 ? 26.512 -7.588 -30.479 1.00 56.16 388 SER A N 1
ATOM 2915 C CA . SER A 1 388 ? 27.082 -8.673 -31.298 1.00 56.16 388 SER A CA 1
ATOM 2916 C C . SER A 1 388 ? 26.082 -9.809 -31.555 1.00 56.16 388 SER A C 1
ATOM 2918 O O . SER A 1 388 ? 26.126 -10.429 -32.617 1.00 56.16 388 SER A O 1
ATOM 2920 N N . PHE A 1 389 ? 25.111 -10.000 -30.657 1.00 48.53 389 PHE A N 1
ATOM 2921 C CA . PHE A 1 389 ? 23.944 -10.869 -30.857 1.00 48.53 389 PHE A CA 1
ATOM 2922 C C . PHE A 1 389 ? 22.757 -10.165 -31.535 1.00 48.53 389 PHE A C 1
ATOM 2924 O O . PHE A 1 389 ? 21.670 -10.729 -31.650 1.00 48.53 389 PHE A O 1
ATOM 2931 N N . GLY A 1 390 ? 22.951 -8.934 -32.018 1.00 43.62 390 GLY A N 1
ATOM 2932 C CA . GLY A 1 390 ? 21.904 -8.161 -32.667 1.00 43.62 390 GLY A CA 1
ATOM 2933 C C . GLY A 1 390 ? 20.823 -7.705 -31.693 1.00 43.62 390 GLY A C 1
ATOM 2934 O O . GLY A 1 390 ? 19.653 -7.784 -32.022 1.00 43.62 390 GLY A O 1
ATOM 2935 N N . PHE A 1 391 ? 21.173 -7.208 -30.514 1.00 46.84 391 PHE A N 1
ATOM 2936 C CA . PHE A 1 391 ? 20.253 -6.501 -29.628 1.00 46.84 391 PHE A CA 1
ATOM 2937 C C . PHE A 1 391 ? 20.734 -5.066 -29.412 1.00 46.84 391 PHE A C 1
ATOM 2939 O O . PHE A 1 391 ? 21.901 -4.840 -29.098 1.00 46.84 391 PHE A O 1
ATOM 2946 N N . ASP A 1 392 ? 19.832 -4.091 -29.513 1.00 46.44 392 ASP A N 1
ATOM 2947 C CA . ASP A 1 392 ? 20.097 -2.723 -29.064 1.00 46.44 392 ASP A CA 1
ATOM 2948 C C . ASP A 1 392 ? 19.409 -2.496 -27.716 1.00 46.44 392 ASP A C 1
ATOM 2950 O O . ASP A 1 392 ? 18.216 -2.199 -27.640 1.00 46.44 392 ASP A O 1
ATOM 2954 N N . PHE A 1 393 ? 20.173 -2.701 -26.642 1.00 46.56 393 PHE A N 1
ATOM 2955 C CA . PHE A 1 393 ? 19.749 -2.411 -25.273 1.00 46.56 393 PHE A CA 1
ATOM 2956 C C . PHE A 1 393 ? 20.102 -0.994 -24.827 1.00 46.56 393 PHE A C 1
ATOM 2958 O O . PHE A 1 393 ? 19.838 -0.672 -23.673 1.00 46.56 393 PHE A O 1
ATOM 2965 N N . SER A 1 394 ? 20.633 -0.127 -25.702 1.00 46.84 394 SER A N 1
ATOM 2966 C CA . SER A 1 394 ? 21.053 1.210 -25.285 1.00 46.84 394 SER A CA 1
ATOM 2967 C C . SER A 1 394 ? 19.855 1.993 -24.745 1.00 46.84 394 SER A C 1
ATOM 2969 O O . SER A 1 394 ? 19.008 2.471 -25.494 1.00 46.84 394 SER A O 1
ATOM 2971 N N . MET A 1 395 ? 19.739 2.099 -23.424 1.00 46.94 395 MET A N 1
ATOM 2972 C CA . MET A 1 395 ? 18.954 3.174 -22.837 1.00 46.94 395 MET A CA 1
ATOM 2973 C C . MET A 1 395 ? 19.636 4.484 -23.262 1.00 46.94 395 MET A C 1
ATOM 2975 O O . MET A 1 395 ? 20.842 4.495 -23.557 1.00 46.94 395 MET A O 1
ATOM 2979 N N . PRO A 1 396 ? 18.919 5.609 -23.340 1.00 46.88 396 PRO A N 1
ATOM 2980 C CA . PRO A 1 396 ? 19.544 6.918 -23.308 1.00 46.88 396 PRO A CA 1
ATOM 2981 C C . PRO A 1 396 ? 20.406 7.014 -22.040 1.00 46.88 396 PRO A C 1
ATOM 2983 O O . PRO A 1 396 ? 19.919 7.320 -20.954 1.00 46.88 396 PRO A O 1
ATOM 2986 N N . SER A 1 397 ? 21.686 6.668 -22.164 1.00 40.94 397 SER A N 1
ATOM 2987 C CA . SER A 1 397 ? 22.716 6.808 -21.144 1.00 40.94 397 SER A CA 1
ATOM 2988 C C . SER A 1 397 ? 22.727 8.272 -20.712 1.00 40.94 397 SER A C 1
ATOM 2990 O O . SER A 1 397 ? 23.206 9.132 -21.451 1.00 40.94 397 SER A O 1
ATOM 2992 N N . GLY A 1 398 ? 22.094 8.578 -19.579 1.00 46.59 398 GLY A N 1
ATOM 2993 C CA . GLY A 1 398 ? 21.851 9.960 -19.160 1.00 46.59 398 GLY A CA 1
ATOM 2994 C C . GLY A 1 398 ? 20.388 10.381 -19.016 1.00 46.59 398 GLY A C 1
ATOM 2995 O O . GLY A 1 398 ? 20.164 11.570 -18.857 1.00 46.59 398 GLY A O 1
ATOM 2996 N N . PHE A 1 399 ? 19.410 9.466 -18.977 1.00 48.50 399 PHE A N 1
ATOM 2997 C CA . PHE A 1 399 ? 17.995 9.779 -18.679 1.00 48.50 399 PHE A CA 1
ATOM 2998 C C . PHE A 1 399 ? 17.794 10.769 -17.507 1.00 48.50 399 PHE A C 1
ATOM 3000 O O . PHE A 1 399 ? 16.936 11.643 -17.577 1.00 48.50 399 PHE A O 1
ATOM 3007 N N . ALA A 1 400 ? 18.617 10.676 -16.455 1.00 47.28 400 ALA A N 1
ATOM 3008 C CA . ALA A 1 400 ? 18.577 11.590 -15.309 1.00 47.28 400 ALA A CA 1
ATOM 3009 C C . ALA A 1 400 ? 19.448 12.858 -15.465 1.00 47.28 400 ALA A C 1
ATOM 3011 O O . ALA A 1 400 ? 19.312 13.803 -14.691 1.00 47.28 400 ALA A O 1
ATOM 3012 N N . ARG A 1 401 ? 20.373 12.901 -16.433 1.00 49.78 401 ARG A N 1
ATOM 3013 C CA . ARG A 1 401 ? 21.289 14.031 -16.646 1.00 49.78 401 ARG A CA 1
ATOM 3014 C C . ARG A 1 401 ? 20.629 15.050 -17.575 1.00 49.78 401 ARG A C 1
ATOM 3016 O O . ARG A 1 401 ? 20.677 14.909 -18.789 1.00 49.78 401 ARG A O 1
ATOM 3023 N N . GLY A 1 402 ? 20.032 16.089 -16.993 1.00 53.41 402 GLY A N 1
ATOM 3024 C CA . GLY A 1 402 ? 19.534 17.259 -17.732 1.00 53.41 402 GLY A CA 1
ATOM 3025 C C . GLY A 1 402 ? 18.024 17.491 -17.673 1.00 53.41 402 GLY A C 1
ATOM 3026 O O . GLY A 1 402 ? 17.556 18.490 -18.215 1.00 53.41 402 GLY A O 1
ATOM 3027 N N . LEU A 1 403 ? 17.258 16.623 -17.004 1.00 61.38 403 LEU A N 1
ATOM 3028 C CA . LEU A 1 403 ? 15.863 16.920 -16.675 1.00 61.38 403 LEU A CA 1
ATOM 3029 C C . LEU A 1 403 ? 15.804 17.923 -15.514 1.00 61.38 403 LEU A C 1
ATOM 3031 O O . LEU A 1 403 ? 16.449 17.736 -14.483 1.00 61.38 403 LEU A O 1
ATOM 3035 N N . ASP A 1 404 ? 15.013 18.980 -15.681 1.00 62.06 404 ASP A N 1
ATOM 3036 C CA . ASP A 1 404 ? 14.766 20.005 -14.659 1.00 62.06 404 ASP A CA 1
ATOM 3037 C C . ASP A 1 404 ? 13.592 19.580 -13.755 1.00 62.06 404 ASP A C 1
ATOM 3039 O O . ASP A 1 404 ? 12.555 20.248 -13.697 1.00 62.06 404 ASP A O 1
ATOM 3043 N N . GLY A 1 405 ? 13.720 18.405 -13.118 1.00 65.56 405 GLY A N 1
ATOM 3044 C CA . GLY A 1 405 ? 12.653 17.830 -12.299 1.00 65.56 405 GLY A CA 1
ATOM 3045 C C . GLY A 1 405 ? 12.578 16.301 -12.248 1.00 65.56 405 GLY A C 1
ATOM 3046 O O . GLY A 1 405 ? 13.443 15.593 -12.763 1.00 65.56 405 GLY A O 1
ATOM 3047 N N . LEU A 1 406 ? 11.515 15.789 -11.617 1.00 71.38 406 LEU A N 1
ATOM 3048 C CA . LEU A 1 406 ? 11.212 14.357 -11.557 1.00 71.38 406 LEU A CA 1
ATOM 3049 C C . LEU A 1 406 ? 10.451 13.934 -12.830 1.00 71.38 406 LEU A C 1
ATOM 3051 O O . LEU A 1 406 ? 9.428 14.547 -13.147 1.00 71.38 406 LEU A O 1
ATOM 3055 N N . PRO A 1 407 ? 10.894 12.899 -13.565 1.00 74.06 407 PRO A N 1
ATOM 3056 C CA . PRO A 1 407 ? 10.175 12.407 -14.736 1.00 74.06 407 PRO A CA 1
ATOM 3057 C C . PRO A 1 407 ? 8.846 11.753 -14.333 1.00 74.06 407 PRO A C 1
ATOM 3059 O O . PRO A 1 407 ? 8.815 10.794 -13.565 1.00 74.06 407 PRO A O 1
ATOM 3062 N N . VAL A 1 408 ? 7.746 12.258 -14.889 1.00 81.69 408 VAL A N 1
ATOM 3063 C CA . VAL A 1 408 ? 6.382 11.736 -14.696 1.00 81.69 408 VAL A CA 1
ATOM 3064 C C . VAL A 1 408 ? 5.987 10.807 -15.843 1.00 81.69 408 VAL A C 1
ATOM 3066 O O . VAL A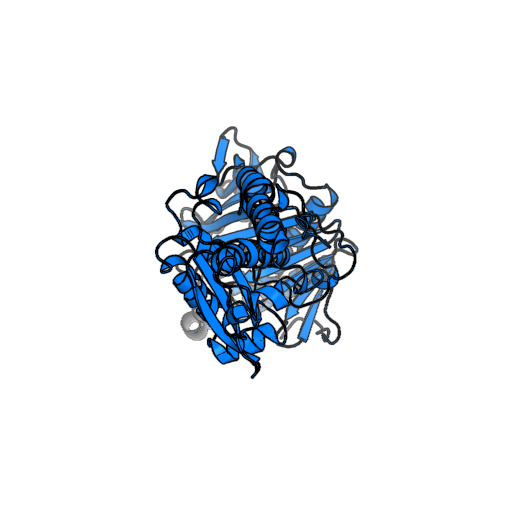 1 408 ? 5.250 9.843 -15.647 1.00 81.69 408 VAL A O 1
ATOM 3069 N N . TYR A 1 409 ? 6.498 11.063 -17.046 1.00 86.31 409 TYR A N 1
ATOM 3070 C CA . TYR A 1 409 ? 6.293 10.204 -18.207 1.00 86.31 409 TYR A CA 1
ATOM 3071 C C . TYR A 1 409 ? 7.528 10.214 -19.108 1.00 86.31 409 TYR A C 1
ATOM 3073 O O . TYR A 1 409 ? 8.165 11.251 -19.289 1.00 86.31 409 TYR A O 1
ATOM 3081 N N . LEU A 1 410 ? 7.854 9.064 -19.687 1.00 83.25 410 LEU A N 1
ATOM 3082 C CA . LEU A 1 410 ? 8.910 8.885 -20.675 1.00 83.25 410 LEU A CA 1
ATOM 3083 C C . LEU A 1 410 ? 8.392 7.984 -21.790 1.00 83.25 410 LEU A C 1
ATOM 3085 O O . LEU A 1 410 ? 7.811 6.935 -21.530 1.00 83.25 410 LEU A O 1
ATOM 3089 N N . LYS A 1 411 ? 8.672 8.362 -23.030 1.00 86.06 411 LYS A N 1
ATOM 3090 C CA . LYS A 1 411 ? 8.460 7.544 -24.216 1.00 86.06 411 LYS A CA 1
ATOM 3091 C C . LYS A 1 411 ? 9.770 7.410 -24.964 1.00 86.06 411 LYS A C 1
ATOM 3093 O O . LYS A 1 411 ? 10.276 8.391 -25.508 1.00 86.06 411 LYS A O 1
ATOM 3098 N N . GLU A 1 412 ? 10.297 6.198 -25.017 1.00 76.56 412 GLU A N 1
ATOM 3099 C CA . GLU A 1 412 ? 11.506 5.886 -25.769 1.00 76.56 412 GLU A CA 1
ATOM 3100 C C . GLU A 1 412 ? 11.160 5.448 -27.187 1.00 76.56 412 GLU A C 1
ATOM 3102 O O . GLU A 1 412 ? 10.186 4.725 -27.423 1.00 76.56 412 GLU A O 1
ATOM 3107 N N . LEU A 1 413 ? 11.989 5.872 -28.134 1.00 76.19 413 LEU A N 1
ATOM 3108 C CA . LEU A 1 413 ? 11.803 5.647 -29.556 1.00 76.19 413 LEU A CA 1
ATOM 3109 C C . LEU A 1 413 ? 12.962 4.833 -30.133 1.00 76.19 413 LEU A C 1
ATOM 3111 O O . LEU A 1 413 ? 14.115 4.967 -29.728 1.00 76.19 413 LEU A O 1
ATOM 3115 N N . ASN A 1 414 ? 12.643 4.005 -31.121 1.00 69.69 414 ASN A N 1
ATOM 3116 C CA . ASN A 1 414 ? 13.601 3.396 -32.031 1.00 69.69 414 ASN A CA 1
ATOM 3117 C C . ASN A 1 414 ? 13.165 3.724 -33.465 1.00 69.69 414 ASN A C 1
ATOM 3119 O O . ASN A 1 414 ? 12.241 3.102 -33.997 1.00 69.69 414 ASN A O 1
ATOM 3123 N N . GLY A 1 415 ? 13.775 4.756 -34.055 1.00 73.31 415 GLY A N 1
ATOM 3124 C CA . GLY A 1 415 ? 13.217 5.418 -35.237 1.00 73.31 415 GLY A CA 1
ATOM 3125 C C . GLY A 1 415 ? 11.830 5.985 -34.919 1.00 73.31 415 GLY A C 1
ATOM 3126 O O . GLY A 1 415 ? 11.658 6.660 -33.907 1.00 73.31 415 GLY A O 1
ATOM 3127 N N . ASP A 1 416 ? 10.830 5.648 -35.734 1.00 74.75 416 ASP A N 1
ATOM 3128 C CA . ASP A 1 416 ? 9.435 6.064 -35.515 1.00 74.75 416 ASP A CA 1
ATOM 3129 C C . ASP A 1 416 ? 8.648 5.125 -34.579 1.00 74.75 416 ASP A C 1
ATOM 3131 O O . ASP A 1 416 ? 7.508 5.414 -34.206 1.00 74.75 416 ASP A O 1
ATOM 3135 N N . ALA A 1 417 ? 9.220 3.977 -34.200 1.00 74.88 417 ALA A N 1
ATOM 3136 C CA . ALA A 1 417 ? 8.545 2.995 -33.361 1.00 74.88 417 ALA A CA 1
ATOM 3137 C C . ALA A 1 417 ? 8.739 3.299 -31.870 1.00 74.88 417 ALA A C 1
ATOM 3139 O O . ALA A 1 417 ? 9.847 3.584 -31.418 1.00 74.88 417 ALA A O 1
ATOM 3140 N N . ILE A 1 418 ? 7.669 3.160 -31.081 1.00 78.00 418 ILE A N 1
ATOM 3141 C CA . ILE A 1 418 ? 7.760 3.193 -29.616 1.00 78.00 418 ILE A CA 1
ATOM 3142 C C . ILE A 1 418 ? 8.509 1.944 -29.158 1.00 78.00 418 ILE A C 1
ATOM 3144 O O . ILE A 1 418 ? 8.125 0.828 -29.507 1.00 78.00 418 ILE A O 1
ATOM 3148 N N . ARG A 1 419 ? 9.568 2.140 -28.374 1.00 72.19 419 ARG A N 1
ATOM 3149 C CA . ARG A 1 419 ? 10.366 1.073 -27.764 1.00 72.19 419 ARG A CA 1
ATOM 3150 C C . ARG A 1 419 ? 9.908 0.767 -26.345 1.00 72.19 419 ARG A C 1
ATOM 3152 O O . ARG A 1 419 ? 9.837 -0.402 -25.977 1.00 72.19 419 ARG A O 1
ATOM 3159 N N . SER A 1 420 ? 9.616 1.797 -25.561 1.00 74.00 420 SER A N 1
ATOM 3160 C CA . SER A 1 420 ? 9.094 1.667 -24.205 1.00 74.00 420 SER A CA 1
ATOM 3161 C C . SER A 1 420 ? 8.326 2.927 -23.811 1.00 74.00 420 SER A C 1
ATOM 3163 O O . SER A 1 420 ? 8.573 4.015 -24.339 1.00 74.00 420 SER A O 1
ATOM 3165 N N . GLU A 1 421 ? 7.387 2.778 -22.886 1.00 81.69 421 GLU A N 1
ATOM 3166 C CA . GLU A 1 421 ? 6.746 3.897 -22.202 1.00 81.69 421 GLU A CA 1
ATOM 3167 C C . GLU A 1 421 ? 6.849 3.683 -20.700 1.00 81.69 421 GLU A C 1
ATOM 3169 O O . GLU A 1 421 ? 6.484 2.623 -20.199 1.00 81.69 421 GLU A O 1
ATOM 3174 N N . MET A 1 422 ? 7.319 4.688 -19.974 1.00 80.75 422 MET A N 1
ATOM 3175 C CA . MET A 1 422 ? 7.373 4.686 -18.519 1.00 80.75 422 MET A CA 1
ATOM 3176 C C . MET A 1 422 ? 6.458 5.778 -17.986 1.00 80.75 422 MET A C 1
ATOM 3178 O O . MET A 1 422 ? 6.469 6.900 -18.481 1.00 80.75 422 MET A O 1
ATOM 3182 N N . THR A 1 423 ? 5.638 5.459 -16.992 1.00 83.12 423 THR A N 1
ATOM 3183 C CA . THR A 1 423 ? 4.703 6.410 -16.379 1.00 83.12 423 THR A CA 1
ATOM 3184 C C . THR A 1 423 ? 4.781 6.306 -14.866 1.00 83.12 423 THR A C 1
ATOM 3186 O O . THR A 1 423 ? 4.630 5.216 -14.313 1.00 83.12 423 THR A O 1
ATOM 3189 N N . LEU A 1 424 ? 4.973 7.441 -14.199 1.00 80.94 424 LEU A N 1
ATOM 3190 C CA . LEU A 1 424 ? 4.869 7.565 -12.753 1.00 80.94 424 LEU A CA 1
ATOM 3191 C C . LEU A 1 424 ? 3.429 7.262 -12.322 1.00 80.94 424 LEU A C 1
ATOM 3193 O O . LEU A 1 424 ? 2.482 7.905 -12.773 1.00 80.94 424 LEU A O 1
ATOM 3197 N N . GLN A 1 425 ? 3.271 6.262 -11.463 1.00 81.56 425 GLN A N 1
ATOM 3198 C CA . GLN A 1 425 ? 1.979 5.804 -10.949 1.00 81.56 425 GLN A CA 1
ATOM 3199 C C . GLN A 1 425 ? 1.683 6.369 -9.563 1.00 81.56 425 GLN A C 1
ATOM 3201 O O . GLN A 1 425 ? 0.529 6.622 -9.226 1.00 81.56 425 GLN A O 1
ATOM 3206 N N . SER A 1 426 ? 2.719 6.546 -8.747 1.00 77.88 426 SER A N 1
ATOM 3207 C CA . SER A 1 426 ? 2.600 7.084 -7.396 1.00 77.88 426 SER A CA 1
ATOM 3208 C C . SER A 1 426 ? 3.878 7.799 -6.987 1.00 77.88 426 SER A C 1
ATOM 3210 O O . SER A 1 426 ? 4.963 7.462 -7.460 1.00 77.88 426 SER A O 1
ATOM 3212 N N . LEU A 1 427 ? 3.729 8.778 -6.099 1.00 73.81 427 LEU A N 1
ATOM 3213 C CA . LEU A 1 427 ? 4.806 9.550 -5.497 1.00 73.81 427 LEU A CA 1
ATOM 3214 C C . LEU A 1 427 ? 4.325 10.010 -4.125 1.00 73.81 427 LEU A C 1
ATOM 3216 O O . LEU A 1 427 ? 3.373 10.780 -4.024 1.00 73.81 427 LEU A O 1
ATOM 3220 N N . THR A 1 428 ? 4.931 9.487 -3.071 1.00 68.38 428 THR A N 1
ATOM 3221 C CA . THR A 1 428 ? 4.461 9.672 -1.697 1.00 68.38 428 THR A CA 1
ATOM 3222 C C . THR A 1 428 ? 5.640 9.841 -0.762 1.00 68.38 428 THR A C 1
ATOM 3224 O O . THR A 1 428 ? 6.618 9.100 -0.868 1.00 68.38 428 THR A O 1
ATOM 3227 N N . GLY A 1 429 ? 5.530 10.766 0.187 1.00 65.44 429 GLY A N 1
ATOM 3228 C CA . GLY A 1 429 ? 6.453 10.817 1.314 1.00 65.44 429 GLY A CA 1
ATOM 3229 C C . GLY A 1 429 ? 6.043 9.860 2.433 1.00 65.44 429 GLY A C 1
ATOM 3230 O O . GLY A 1 429 ? 4.862 9.552 2.583 1.00 65.44 429 GLY A O 1
ATOM 3231 N N . GLY A 1 430 ? 6.998 9.378 3.228 1.00 61.09 430 GLY A N 1
ATOM 3232 C CA . GLY A 1 430 ? 6.705 8.485 4.355 1.00 61.09 430 GLY A CA 1
ATOM 3233 C C . GLY A 1 430 ? 7.951 7.878 4.989 1.00 61.09 430 GLY A C 1
ATOM 3234 O O . GLY A 1 430 ? 9.025 7.974 4.415 1.00 61.09 430 GLY A O 1
ATOM 3235 N N . SER A 1 431 ? 7.795 7.246 6.158 1.00 61.53 431 SER A N 1
ATOM 3236 C CA . SER A 1 431 ? 8.876 6.559 6.884 1.00 61.53 431 SER A CA 1
ATOM 3237 C C . SER A 1 431 ? 8.812 5.047 6.639 1.00 61.53 431 SER A C 1
ATOM 3239 O O . SER A 1 431 ? 7.765 4.426 6.825 1.00 61.53 431 SER A O 1
ATOM 3241 N N . PHE A 1 432 ? 9.936 4.449 6.239 1.00 66.06 432 PHE A N 1
ATOM 3242 C CA . PHE A 1 432 ? 10.046 3.034 5.851 1.00 66.06 432 PHE A CA 1
ATOM 3243 C C . PHE A 1 432 ? 11.142 2.343 6.644 1.00 66.06 432 PHE A C 1
ATOM 3245 O O . PHE A 1 432 ? 12.196 2.938 6.806 1.00 66.06 432 PHE A O 1
ATOM 3252 N N . GLU A 1 433 ? 10.949 1.094 7.081 1.00 66.31 433 GLU A N 1
ATOM 3253 C CA . GLU A 1 433 ? 11.917 0.382 7.930 1.00 66.31 433 GLU A CA 1
ATOM 3254 C C . GLU A 1 433 ? 13.356 0.429 7.392 1.00 66.31 433 GLU A C 1
ATOM 3256 O O . GLU A 1 433 ? 13.597 0.174 6.217 1.00 66.31 433 GLU A O 1
ATOM 3261 N N . LYS A 1 434 ? 14.347 0.659 8.264 1.00 74.38 434 LYS A N 1
ATOM 3262 C CA . LYS A 1 434 ? 15.772 0.692 7.869 1.00 74.38 434 LYS A CA 1
ATOM 3263 C C . LYS A 1 434 ? 16.234 -0.581 7.153 1.00 74.38 434 LYS A C 1
ATOM 3265 O O . LYS A 1 434 ? 17.071 -0.504 6.256 1.00 74.38 434 LYS A O 1
ATOM 3270 N N . SER A 1 435 ? 15.646 -1.716 7.524 1.00 80.88 435 SER A N 1
ATOM 3271 C CA . SER A 1 435 ? 15.908 -3.049 6.976 1.00 80.88 435 SER A CA 1
ATOM 3272 C C . SER A 1 435 ? 15.723 -3.133 5.458 1.00 80.88 435 SER A C 1
ATOM 3274 O O . SER A 1 435 ? 16.417 -3.918 4.817 1.00 80.88 435 SER A O 1
ATOM 3276 N N . VAL A 1 436 ? 14.845 -2.319 4.855 1.00 80.88 436 VAL A N 1
ATOM 3277 C CA . VAL A 1 436 ? 14.614 -2.365 3.399 1.00 80.88 436 VAL A CA 1
ATOM 3278 C C . VAL A 1 436 ? 15.839 -1.893 2.612 1.00 80.88 436 VAL A C 1
ATOM 3280 O O . VAL A 1 436 ? 16.083 -2.379 1.510 1.00 80.88 436 VAL A O 1
ATOM 3283 N N . PHE A 1 437 ? 16.650 -1.012 3.210 1.00 87.38 437 PHE A N 1
ATOM 3284 C CA . PHE A 1 437 ? 17.902 -0.481 2.655 1.00 87.38 437 PHE A CA 1
ATOM 3285 C C . PHE A 1 437 ? 19.135 -1.296 3.066 1.00 87.38 437 PHE A C 1
ATOM 3287 O O . PHE A 1 437 ? 20.273 -0.821 2.946 1.00 87.38 437 PHE A O 1
ATOM 3294 N N . GLU A 1 438 ? 18.918 -2.494 3.601 1.00 88.44 438 GLU A N 1
ATOM 3295 C CA . GLU A 1 438 ? 19.957 -3.398 4.067 1.00 88.44 438 GLU A CA 1
ATOM 3296 C C . GLU A 1 438 ? 19.795 -4.781 3.432 1.00 88.44 438 GLU A C 1
ATOM 3298 O O . GLU A 1 438 ? 18.721 -5.206 2.993 1.00 88.44 438 GLU A O 1
ATOM 3303 N N . ILE A 1 439 ? 20.912 -5.495 3.365 1.00 89.94 439 ILE A N 1
ATOM 3304 C CA . ILE A 1 439 ? 20.917 -6.901 2.984 1.00 89.94 439 ILE A CA 1
ATOM 3305 C C . ILE A 1 439 ? 20.558 -7.699 4.237 1.00 89.94 439 ILE A C 1
ATOM 3307 O O . ILE A 1 439 ? 21.134 -7.484 5.305 1.00 89.94 439 ILE A O 1
ATOM 3311 N N . GLY A 1 440 ? 19.583 -8.600 4.119 1.00 84.81 440 GLY A N 1
ATOM 3312 C CA . GLY A 1 440 ? 19.114 -9.395 5.248 1.00 84.81 440 GLY A CA 1
ATOM 3313 C C . GLY A 1 440 ? 20.221 -10.272 5.839 1.00 84.81 440 GLY A C 1
ATOM 3314 O O . GLY A 1 440 ? 21.141 -10.709 5.145 1.00 84.81 440 GLY A O 1
ATOM 3315 N N . LYS A 1 441 ? 20.119 -10.582 7.135 1.00 85.06 441 LYS A N 1
ATOM 3316 C CA . LYS A 1 441 ? 21.004 -11.576 7.759 1.00 85.06 441 LYS A CA 1
ATOM 3317 C C . LYS A 1 441 ? 20.813 -12.942 7.091 1.00 85.06 441 LYS A C 1
ATOM 3319 O O . LYS A 1 441 ? 19.682 -13.341 6.826 1.00 85.06 441 LYS A O 1
ATOM 3324 N N . GLY A 1 442 ? 21.917 -13.653 6.870 1.00 86.06 442 GLY A N 1
ATOM 3325 C CA . GLY A 1 442 ? 21.916 -14.982 6.249 1.00 86.06 442 GLY A CA 1
ATOM 3326 C C . GLY A 1 442 ? 21.923 -14.977 4.719 1.00 86.06 442 GLY A C 1
ATOM 3327 O O . GLY A 1 442 ? 21.755 -16.040 4.137 1.00 86.06 442 GLY A O 1
ATOM 3328 N N . TYR A 1 443 ? 22.103 -13.818 4.077 1.00 91.62 443 TYR A N 1
ATOM 3329 C CA . TYR A 1 443 ? 22.317 -13.761 2.633 1.00 91.62 443 TYR A CA 1
ATOM 3330 C C . TYR A 1 443 ? 23.786 -14.019 2.300 1.00 91.62 443 TYR A C 1
ATOM 3332 O O . TYR A 1 443 ? 24.679 -13.440 2.923 1.00 91.62 443 TYR A O 1
ATOM 3340 N N . GLU A 1 444 ? 24.028 -14.848 1.293 1.00 93.06 444 GLU A N 1
ATOM 3341 C CA . GLU A 1 444 ? 25.370 -15.160 0.809 1.00 93.06 444 GLU A CA 1
ATOM 3342 C C . GLU A 1 444 ? 25.775 -14.212 -0.324 1.00 93.06 444 GLU A C 1
ATOM 3344 O O . GLU A 1 444 ? 25.024 -13.984 -1.277 1.00 93.06 444 GLU A O 1
ATOM 3349 N N . LYS A 1 445 ? 26.973 -13.627 -0.213 1.00 92.50 445 LYS A N 1
ATOM 3350 C CA . LYS A 1 445 ? 27.541 -12.804 -1.281 1.00 92.50 445 LYS A CA 1
ATOM 3351 C C . LYS A 1 445 ? 28.115 -13.721 -2.352 1.00 92.50 445 LYS A C 1
ATOM 3353 O O . LYS A 1 445 ? 29.067 -14.450 -2.087 1.00 92.50 445 LYS A O 1
ATOM 3358 N N . ASN A 1 446 ? 27.585 -13.624 -3.560 1.00 87.50 446 ASN A N 1
ATOM 3359 C CA . ASN A 1 446 ? 28.153 -14.273 -4.727 1.00 87.50 446 ASN A CA 1
ATOM 3360 C C . ASN A 1 446 ? 29.264 -13.393 -5.303 1.00 87.50 446 ASN A C 1
ATOM 3362 O O . ASN A 1 446 ? 29.103 -12.175 -5.447 1.00 87.50 446 ASN A O 1
ATOM 3366 N N . GLU A 1 447 ? 30.385 -14.011 -5.667 1.00 79.00 447 GLU A N 1
ATOM 3367 C CA . GLU A 1 447 ? 31.387 -13.326 -6.472 1.00 79.00 447 GLU A CA 1
ATOM 3368 C C . GLU A 1 447 ? 30.927 -13.264 -7.920 1.00 79.00 447 GLU A C 1
ATOM 3370 O O . GLU A 1 447 ? 30.507 -14.258 -8.513 1.00 79.00 447 GLU A O 1
ATOM 3375 N N . LEU A 1 448 ? 31.012 -12.072 -8.496 1.00 62.25 448 LEU A N 1
ATOM 3376 C CA . LEU A 1 448 ? 30.689 -11.867 -9.891 1.00 62.25 448 LEU A CA 1
ATOM 3377 C C . LEU A 1 448 ? 31.899 -12.302 -10.723 1.00 62.25 448 LEU A C 1
ATOM 3379 O O . LEU A 1 448 ? 32.803 -11.518 -10.999 1.00 62.25 448 LEU A O 1
ATOM 3383 N N . THR A 1 449 ? 31.954 -13.585 -11.073 1.00 51.59 449 THR A N 1
ATOM 3384 C CA . THR A 1 449 ? 32.967 -14.096 -11.998 1.00 51.59 449 THR A CA 1
ATOM 3385 C C . THR A 1 449 ? 32.527 -13.753 -13.415 1.00 51.59 449 THR A C 1
ATOM 3387 O O . THR A 1 449 ? 31.545 -14.286 -13.924 1.00 51.59 449 THR A O 1
ATOM 3390 N N . VAL A 1 450 ? 33.231 -12.815 -14.052 1.00 39.72 450 VAL A N 1
ATOM 3391 C CA . VAL A 1 450 ? 32.993 -12.455 -15.456 1.00 39.72 450 VAL A CA 1
ATOM 3392 C C . VAL A 1 450 ? 33.236 -13.701 -16.317 1.00 39.72 450 VAL A C 1
ATOM 3394 O O . VAL A 1 450 ? 34.380 -14.133 -16.451 1.00 39.72 450 VAL A O 1
ATOM 3397 N N . GLY A 1 451 ? 32.168 -14.286 -16.872 1.00 38.78 451 GLY A N 1
ATOM 3398 C CA . GLY A 1 451 ? 32.250 -15.421 -17.802 1.00 38.78 451 GLY A CA 1
ATOM 3399 C C . GLY A 1 451 ? 31.345 -16.633 -17.531 1.00 38.78 451 GLY A C 1
ATOM 3400 O O . GLY A 1 451 ? 31.520 -17.632 -18.227 1.00 38.78 451 GLY A O 1
ATOM 3401 N N . GLN A 1 452 ? 30.418 -16.584 -16.566 1.00 27.20 452 GLN A N 1
ATOM 3402 C CA . GLN A 1 452 ? 29.371 -17.611 -16.389 1.00 27.20 452 GLN A CA 1
ATOM 3403 C C . GLN A 1 452 ? 28.030 -17.224 -17.008 1.00 27.20 452 GLN A C 1
ATOM 3405 O O . GLN A 1 452 ? 27.653 -16.033 -16.903 1.00 27.20 452 GLN A O 1
#

Radius of gyration: 27.72 Å; chains: 1; bounding box: 70×49×81 Å

Secondary structure (DSSP, 8-state):
-----PPPSS-TTTTTTTS-HHHHHHIIIIIIHHHHHHHHHHHTT-GGGTT--HHHHHHTGGGS-HHHHHHHHHHHHHHHHHHHHHHS--TT--SS--HHHHHHHHHHHSSHHHHHHHHHHHHHT--SSEEEEEEE-TT--EEEEEEETT--GGGGTPEEEEEEE-SGGGTHHHHTT-HHHHHHHHHHHS---SSPPPS---EEEEEEEEEE-TTS--EEEEEEEETTEEEEEEESSS--EEEEETTTTEEEEEETTTTEEEEEEHHHHHHHHHHHHHHHHHHHHHHHHS-HHHHHHHHHHHHHTT--PPPTT---SPEEEEEEEEEEEETTEEEEEEEEEETTEEEEEEEEE-GGGTT--HHHHHHHHHHHHHHHHHHHHHHHHHHHTT------TTTTSS-SSEEEEEEEEETTEEEEEEEEEEEE-----GGGGSPPTTPEEPP--TT-

pLDDT: mean 77.63, std 16.87, range [27.2, 98.38]

Foldseek 3Di:
DQDDQDDQPDQLPLCPPLFHSVLSCCLRVPQLRVLSVQLRVLCVVPCVCPPPDLLRCLQPLVPDDPVSSVSSQQSSLSNVQVVVQSVLAGRPAFDQADDPVQVLCCVQQVHLVSVLVLQLCQLVPQPAWWKWFWWAAPVRHTDTHIDHRSHDCSNVVIGTPDMDGNHCSRPCVPQNPNSSVSSNSCSGRRNDDPDDDDDDFQWWKKWKKWKDFVPADIKIWIKTFGQQKIWIFIDPDPTWIWIAGNVQLKIKIADPPQLAIEMDHLVRLVVLLVVLLVVLVVLVVVVVVDDPVRVVVVQVVCVVVVHDAADPPFADAAKDKDWDPDWDQDPNATWTKIFIDGNNHTFKIWTFHAAVVAPDDPSRLSNVVSVVLVVQSNQSSCQSVCVSSRDHSRDNNQPPPPDNHHTQKMFGDDHPDTRMIMGIPDMGTDGDDPCSNDRDPPRHYDDDDPPD

Sequence (452 aa):
MAFELPALPYPHEALEPHIDTKTMQIHHGKHHQAYVTNLNKALESAPEWAGKSIEEIVANLDKLPEGIRMAVRNNGGGHLNHSFFWQVMGPGKGGAPSGALADAITTTFGSFDAFKEKFAAAGATRFGSGWAWLTKDASGKLEVSSTPNQDSPVTDGKTPILGCDVWEHAYYLHYQNRTIRLALLLAVTMPAMISPPPAAADATLAYAIETKLPKASSSISTFLVTDGKATMTCTGGKPARLIYWSKGDRLAIIDDEKKSYFEMTGEDLKAMATSLASASVQIAEVMASLTPEQRKQMDAEMEKMGIKKANADAPTGEVEVLVLSETKTIQGFECRKHDMVRGGAKCAEAWSTPATDVTVTKGELSAVAGMTNMIALLLESMGPLMKSFGFDFSMPSGFARGLDGLPVYLKELNGDAIRSEMTLQSLTGGSFEKSVFEIGKGYEKNELTVGQ